Protein AF-0000000078796199 (afdb_homodimer)

Organism: Cecembia lonarensis (strain CCUG 58316 / KCTC 22772 / LW9) (NCBI:txid1225176)

Foldseek 3Di:
DPDPPPPPPPPPPPPPPCPVCPPDDDLCPPPLAAAAAEQVLQLVHEPLVVLVLCLVLVHAEYADECSHPPLPDDLVRLVVSQVSSVVSNHDYAEYDQAEEEDLVSLVSQLVSCVSNPYQEYEYQYDLVCVVVNLVSCVVSVGAYAYEAQAPPDPRRNAQVVLCVSPVPTDLSYAHAAEQASCQQNVHASLVSCQVRVSRHAHYEDFAWAGSHVPTDTFQAPPHDHPLLSNLVSCRVSSPNYYHHYRGDPPSVDCSVSVSRNSVVNSVSSNVNPDD/DPPPPPPPPPPPPPPPPPPVCPPDDDLCPPPLAAAAAEQVLQLVHEPLVVLVLCLVLVHAEYADECSHPPLPDDLVRLVVSQVSSVVSNHDYAEYDQQEEEDLVSLVSQLVSCVSNPYQEYEYQYDLVCVVVNLVSCVVSVGAYAYEAQAPPDPRRQAQVVLCVSPVPTDLSYAHAAEQASCQQNVHASLVSCQVRVSRHAHYEDFAWAGSHVPTDTFQAPPHDHPLLSNLVSCRVSSPNYYHHYRGDPPSVDCSVSVSRNSVVNSVSSNVNPDD

Radius of gyration: 28.29 Å; Cα contacts (8 Å, |Δi|>4): 1121; chains: 2; bounding box: 136×81×62 Å

pLDDT: mean 92.67, std 17.33, range [27.98, 99.0]

Secondary structure (DSSP, 8-state):
--------------------------GGGGSSSEEEEEGGGGTTS-HHHHHHHHHHHT--EEEE-TTTS-TT--HHHHHHHHHHHHHTT-EEEEEEEEEE-SHHHHHHHHHHHHHHT-SEEEEEE-GGGHHHHHHHHHHHT-EEEEEP-GGG-SSS-SHHHHHHHHTTS-TTEEEEEEHHHHHHTT--HHHHHHHTGGGEEEEEE-EES-SSTT--EE-TTSSS--HHHHHHHHHHHT--SEEEE---SSTTS-HHHHHHHHHHHHHHHHHTS--/--------------------------GGGGSSSEEEEEGGGGTTS-HHHHHHHHHHHT--EEEE-TTTS-TT--HHHHHHHHHHHHHTT-EEEEEEEEEE-SHHHHHHHHHHHHHHT-SEEEEEE-GGGHHHHHHHHHHHT-EEEEEP-GGG-SSS-SHHHHHHHHTTS-TTEEEEEEHHHHHHTT--HHHHHHHTGGGEEEEEE-EES-SSTT--EE-TTSSS--HHHHHHHHHHHT--SEEEE---SSTTS-HHHHHHHHHHHHHHHHHTS--

InterPro domains:
  IPR013022 Xylose isomerase-like, TIM barrel domain [PF01261] (71-266)
  IPR036237 Xylose isomerase-like superfamily [SSF51658] (37-268)
  IPR050312 IolE/XylA/MocC-like [PTHR12110] (33-263)

Structure (mmCIF, N/CA/C/O backbone):
data_AF-0000000078796199-model_v1
#
loop_
_entity.id
_entity.type
_entity.pdbx_description
1 polymer 'Xylose isomerase-like TIM barrel'
#
loop_
_atom_site.group_PDB
_atom_site.id
_atom_site.type_symbol
_atom_site.label_atom_id
_atom_site.label_alt_id
_atom_site.label_comp_id
_atom_site.label_asym_id
_atom_site.label_entity_id
_atom_site.label_seq_id
_atom_site.pdbx_PDB_ins_code
_atom_site.Cartn_x
_atom_site.Cartn_y
_atom_site.Cartn_z
_atom_site.occupancy
_atom_site.B_iso_or_equiv
_atom_site.auth_seq_id
_atom_site.auth_comp_id
_atom_site.auth_asym_id
_atom_site.auth_atom_id
_atom_site.pdbx_PDB_model_num
ATOM 1 N N . MET A 1 1 ? 64.812 -20.125 33.781 1 27.98 1 MET A N 1
ATOM 2 C CA . MET A 1 1 ? 64 -20.625 32.656 1 27.98 1 MET A CA 1
ATOM 3 C C . MET A 1 1 ? 62.594 -20.078 32.688 1 27.98 1 MET A C 1
ATOM 5 O O . MET A 1 1 ? 61.719 -20.656 33.344 1 27.98 1 MET A O 1
ATOM 9 N N . LYS A 1 2 ? 62.469 -18.688 32.969 1 32.41 2 LYS A N 1
ATOM 10 C CA . LYS A 1 2 ? 61.219 -17.984 33.125 1 32.41 2 LYS A CA 1
ATOM 11 C C . LYS A 1 2 ? 60.281 -18.234 31.938 1 32.41 2 LYS A C 1
ATOM 13 O O . LYS A 1 2 ? 60.719 -18.141 30.797 1 32.41 2 LYS A O 1
ATOM 18 N N . SER A 1 3 ? 59.188 -18.969 32.125 1 32.84 3 SER A N 1
ATOM 19 C CA . SER A 1 3 ? 58.031 -19.375 31.312 1 32.84 3 SER A CA 1
ATOM 20 C C . SER A 1 3 ? 57.312 -18.172 30.719 1 32.84 3 SER A C 1
ATOM 22 O O . SER A 1 3 ? 56.875 -17.281 31.438 1 32.84 3 SER A O 1
ATOM 24 N N . ILE A 1 4 ? 57.656 -17.609 29.578 1 32.44 4 ILE A N 1
ATOM 25 C CA . ILE A 1 4 ? 57 -16.578 28.766 1 32.44 4 ILE A CA 1
ATOM 26 C C . ILE A 1 4 ? 55.594 -17.016 28.422 1 32.44 4 ILE A C 1
ATOM 28 O O . ILE A 1 4 ? 55.375 -18 27.703 1 32.44 4 ILE A O 1
ATOM 32 N N . LYS A 1 5 ? 54.625 -16.906 29.359 1 35.44 5 LYS A N 1
ATOM 33 C CA . LYS A 1 5 ? 53.219 -17.109 29.109 1 35.44 5 LYS A CA 1
ATOM 34 C C . LYS A 1 5 ? 52.75 -16.359 27.859 1 35.44 5 LYS A C 1
ATOM 36 O O . LYS A 1 5 ? 52.938 -15.133 27.781 1 35.44 5 LYS A O 1
ATOM 41 N N . SER A 1 6 ? 52.75 -17.016 26.641 1 34.34 6 SER A N 1
ATOM 42 C CA . SER A 1 6 ? 52.219 -16.547 25.375 1 34.34 6 SER A CA 1
ATOM 43 C C . SER A 1 6 ? 50.75 -16.094 25.547 1 34.34 6 SER A C 1
ATOM 45 O O . SER A 1 6 ? 49.906 -16.859 26.031 1 34.34 6 SER A O 1
ATOM 47 N N . PHE A 1 7 ? 50.469 -14.883 25.859 1 39.41 7 PHE A N 1
ATOM 48 C CA . PHE A 1 7 ? 49.156 -14.234 25.828 1 39.41 7 PHE A CA 1
ATOM 49 C C . PHE A 1 7 ? 48.469 -14.484 24.484 1 39.41 7 PHE A C 1
ATOM 51 O O . PHE A 1 7 ? 48.969 -14.062 23.438 1 39.41 7 PHE A O 1
ATOM 58 N N . PHE A 1 8 ? 47.781 -15.617 24.297 1 36.38 8 PHE A N 1
ATOM 59 C CA . PHE A 1 8 ? 46.906 -15.867 23.172 1 36.38 8 PHE A CA 1
ATOM 60 C C . PHE A 1 8 ? 45.875 -14.75 23.031 1 36.38 8 PHE A C 1
ATOM 62 O O . PHE A 1 8 ? 45.031 -14.547 23.922 1 36.38 8 PHE A O 1
ATOM 69 N N . LEU A 1 9 ? 46.156 -13.68 22.375 1 33.78 9 LEU A N 1
ATOM 70 C CA . LEU A 1 9 ? 45.125 -12.719 21.938 1 33.78 9 LEU A CA 1
ATOM 71 C C . LEU A 1 9 ? 44.062 -13.391 21.109 1 33.78 9 LEU A C 1
ATOM 73 O O . LEU A 1 9 ? 44.344 -13.922 20.031 1 33.78 9 LEU A O 1
ATOM 77 N N . ALA A 1 10 ? 43.031 -14.031 21.734 1 36.47 10 ALA A N 1
ATOM 78 C CA . ALA A 1 10 ? 41.844 -14.445 21 1 36.47 10 ALA A CA 1
ATOM 79 C C . ALA A 1 10 ? 41.281 -13.312 20.141 1 36.47 10 ALA A C 1
ATOM 81 O O . ALA A 1 10 ? 40.906 -12.266 20.641 1 36.47 10 ALA A O 1
ATOM 82 N N . LEU A 1 11 ? 41.719 -13.219 18.875 1 35.94 11 LEU A N 1
ATOM 83 C CA . LEU A 1 11 ? 41.062 -12.398 17.859 1 35.94 11 LEU A CA 1
ATOM 84 C C . LEU A 1 11 ? 39.562 -12.672 17.828 1 35.94 11 LEU A C 1
ATOM 86 O O . LEU A 1 11 ? 39.156 -13.781 17.5 1 35.94 11 LEU A O 1
ATOM 90 N N . LEU A 1 12 ? 38.812 -12.086 18.719 1 37.19 12 LEU A N 1
ATOM 91 C CA . LEU A 1 12 ? 37.375 -12.031 18.531 1 37.19 12 LEU A CA 1
ATOM 92 C C . LEU A 1 12 ? 37 -11.664 17.094 1 37.19 12 LEU A C 1
ATOM 94 O O . LEU A 1 12 ? 37.281 -10.539 16.656 1 37.19 12 LEU A O 1
ATOM 98 N N . LEU A 1 13 ? 37.062 -12.602 16.172 1 36.88 13 LEU A N 1
ATOM 99 C CA . LEU A 1 13 ? 36.438 -12.406 14.867 1 36.88 13 LEU A CA 1
ATOM 100 C C . LEU A 1 13 ? 35 -11.906 15.031 1 36.88 13 LEU A C 1
ATOM 102 O O . LEU A 1 13 ? 34.125 -12.648 15.477 1 36.88 13 LEU A O 1
ATOM 106 N N . LEU A 1 14 ? 34.844 -10.633 15.328 1 36.75 14 LEU A N 1
ATOM 107 C CA . LEU A 1 14 ? 33.531 -10.016 15.094 1 36.75 14 LEU A CA 1
ATOM 108 C C . LEU A 1 14 ? 33 -10.422 13.727 1 36.75 14 LEU A C 1
ATOM 110 O O . LEU A 1 14 ? 33.531 -10.031 12.695 1 36.75 14 LEU A O 1
ATOM 114 N N . PHE A 1 15 ? 32.406 -11.586 13.68 1 35.88 15 PHE A N 1
ATOM 115 C CA . PHE A 1 15 ? 31.531 -11.852 12.547 1 35.88 15 PHE A CA 1
ATOM 116 C C . PHE A 1 15 ? 30.578 -10.688 12.305 1 35.88 15 PHE A C 1
ATOM 118 O O . PHE A 1 15 ? 29.625 -10.492 13.07 1 35.88 15 PHE A O 1
ATOM 125 N N . LEU A 1 16 ? 31.047 -9.633 11.703 1 35.78 16 LEU A N 1
ATOM 126 C CA . LEU A 1 16 ? 30.094 -8.773 11.023 1 35.78 16 LEU A CA 1
ATOM 127 C C . LEU A 1 16 ? 29.125 -9.594 10.188 1 35.78 16 LEU A C 1
ATOM 129 O O . LEU A 1 16 ? 29.5 -10.188 9.172 1 35.78 16 LEU A O 1
ATOM 133 N N . GLN A 1 17 ? 28.203 -10.219 10.844 1 35.75 17 GLN A N 1
ATOM 134 C CA . GLN A 1 17 ? 27.094 -10.578 9.977 1 35.75 17 GLN A CA 1
ATOM 135 C C . GLN A 1 17 ? 26.828 -9.484 8.945 1 35.75 17 GLN A C 1
ATOM 137 O O . GLN A 1 17 ? 26.516 -8.352 9.297 1 35.75 17 GLN A O 1
ATOM 142 N N . SER A 1 18 ? 27.5 -9.508 7.898 1 36.03 18 SER A N 1
ATOM 143 C CA . SER A 1 18 ? 27.016 -8.773 6.734 1 36.03 18 SER A CA 1
ATOM 144 C C . SER A 1 18 ? 25.5 -8.867 6.609 1 36.03 18 SER A C 1
ATOM 146 O O . SER A 1 18 ? 24.953 -9.922 6.25 1 36.03 18 SER A O 1
ATOM 148 N N . THR A 1 19 ? 24.781 -8.352 7.609 1 38.28 19 THR A N 1
ATOM 149 C CA . THR A 1 19 ? 23.422 -8.094 7.125 1 38.28 19 THR A CA 1
ATOM 150 C C . THR A 1 19 ? 23.453 -7.617 5.676 1 38.28 19 THR A C 1
ATOM 152 O O . THR A 1 19 ? 24.031 -6.566 5.375 1 38.28 19 THR A O 1
ATOM 155 N N . ASP A 1 20 ? 23.797 -8.398 4.824 1 41.34 20 ASP A N 1
ATOM 156 C CA . ASP A 1 20 ? 23.531 -8.133 3.412 1 41.34 20 ASP A CA 1
ATOM 157 C C . ASP A 1 20 ? 22.359 -7.164 3.246 1 41.34 20 ASP A C 1
ATOM 159 O O . ASP A 1 20 ? 21.203 -7.582 3.139 1 41.34 20 ASP A O 1
ATOM 163 N N . LEU A 1 21 ? 22.391 -6.031 3.949 1 42.66 21 LEU A N 1
ATOM 164 C CA . LEU A 1 21 ? 21.391 -4.969 3.879 1 42.66 21 LEU A CA 1
ATOM 165 C C . LEU A 1 21 ? 21.219 -4.48 2.445 1 42.66 21 LEU A C 1
ATOM 167 O O . LEU A 1 21 ? 21.953 -3.6 1.99 1 42.66 21 LEU A O 1
ATOM 171 N N . HIS A 1 22 ? 21.062 -5.328 1.491 1 46.69 22 HIS A N 1
ATOM 172 C CA . HIS A 1 22 ? 20.516 -4.664 0.318 1 46.69 22 HIS A CA 1
ATOM 173 C C . HIS A 1 22 ? 19.5 -3.596 0.716 1 46.69 22 HIS A C 1
ATOM 175 O O . HIS A 1 22 ? 18.531 -3.887 1.419 1 46.69 22 HIS A O 1
ATOM 181 N N . ALA A 1 23 ? 19.969 -2.451 0.707 1 55.25 23 ALA A N 1
ATOM 182 C CA . ALA A 1 23 ? 19.109 -1.316 1.04 1 55.25 23 ALA A CA 1
ATOM 183 C C . ALA A 1 23 ? 17.781 -1.384 0.275 1 55.25 23 ALA A C 1
ATOM 185 O O . ALA A 1 23 ? 17.781 -1.5 -0.953 1 55.25 23 ALA A O 1
ATOM 186 N N . GLN A 1 24 ? 16.719 -1.683 0.95 1 76.06 24 GLN A N 1
ATOM 187 C CA . GLN A 1 24 ? 15.383 -1.676 0.372 1 76.06 24 GLN A CA 1
ATOM 188 C C . GLN A 1 24 ? 15.094 -0.347 -0.318 1 76.06 24 GLN A C 1
ATOM 190 O O . GLN A 1 24 ? 15.492 0.713 0.168 1 76.06 24 GLN A O 1
ATOM 195 N N . TYR A 1 25 ? 14.594 -0.469 -1.534 1 85.94 25 TYR A N 1
ATOM 196 C CA . TYR A 1 25 ? 14.227 0.705 -2.318 1 85.94 25 TYR A CA 1
ATOM 197 C C . TYR A 1 25 ? 13.141 1.51 -1.617 1 85.94 25 TYR A C 1
ATOM 199 O O . TYR A 1 25 ? 12.219 0.939 -1.023 1 85.94 25 TYR A O 1
ATOM 207 N N . VAL A 1 26 ? 13.445 2.791 -1.566 1 90.31 26 VAL A N 1
ATOM 208 C CA . VAL A 1 26 ? 12.43 3.75 -1.143 1 90.31 26 VAL A CA 1
ATOM 209 C C . VAL A 1 26 ? 11.969 4.578 -2.34 1 90.31 26 VAL A C 1
ATOM 211 O O . VAL A 1 26 ? 12.727 5.398 -2.861 1 90.31 26 VAL A O 1
ATOM 214 N N . PRO A 1 27 ? 10.773 4.422 -2.75 1 93.12 27 PRO A N 1
ATOM 215 C CA . PRO A 1 27 ? 10.297 4.977 -4.02 1 93.12 27 PRO A CA 1
ATOM 216 C C . PRO A 1 27 ? 10.453 6.496 -4.094 1 93.12 27 PRO A C 1
ATOM 218 O O . PRO A 1 27 ? 10.703 7.043 -5.172 1 93.12 27 PRO A O 1
ATOM 221 N N . GLU A 1 28 ? 10.398 7.23 -2.947 1 95.12 28 GLU A N 1
ATOM 222 C CA . GLU A 1 28 ? 10.445 8.688 -2.992 1 95.12 28 GLU A CA 1
ATOM 223 C C . GLU A 1 28 ? 11.867 9.203 -2.789 1 95.12 28 GLU A C 1
ATOM 225 O O . GLU A 1 28 ? 12.078 10.414 -2.68 1 95.12 28 GLU A O 1
ATOM 230 N N . ALA A 1 29 ? 12.836 8.359 -2.805 1 93.38 29 ALA A N 1
ATOM 231 C CA . ALA A 1 29 ? 14.211 8.734 -2.484 1 93.38 29 ALA A CA 1
ATOM 232 C C . ALA A 1 29 ? 14.742 9.773 -3.471 1 93.38 29 ALA A C 1
ATOM 234 O O . ALA A 1 29 ? 15.57 10.609 -3.109 1 93.38 29 ALA A O 1
ATOM 235 N N . GLN A 1 30 ? 14.234 9.781 -4.703 1 92.81 30 GLN A N 1
ATOM 236 C CA . GLN A 1 30 ? 14.758 10.695 -5.707 1 92.81 30 GLN A CA 1
ATOM 237 C C . GLN A 1 30 ? 13.828 11.891 -5.898 1 92.81 30 GLN A C 1
ATOM 239 O O . GLN A 1 30 ? 14.039 12.719 -6.785 1 92.81 30 GLN A O 1
ATOM 244 N N . GLU A 1 31 ? 12.797 11.93 -5.125 1 97.38 31 GLU A N 1
ATOM 245 C CA . GLU A 1 31 ? 11.898 13.078 -5.16 1 97.38 31 GLU A CA 1
ATOM 246 C C . GLU A 1 31 ? 12.414 14.211 -4.285 1 97.38 31 GLU A C 1
ATOM 248 O O . GLU A 1 31 ? 13.203 13.984 -3.369 1 97.38 31 GLU A O 1
ATOM 253 N N . ASN A 1 32 ? 11.953 15.43 -4.574 1 97.56 32 ASN A N 1
ATOM 254 C CA . ASN A 1 32 ? 12.273 16.547 -3.705 1 97.56 32 ASN A CA 1
ATOM 255 C C . ASN A 1 32 ? 11.508 16.469 -2.387 1 97.56 32 ASN A C 1
ATOM 257 O O . ASN A 1 32 ? 12 16.922 -1.349 1 97.56 32 ASN A O 1
ATOM 261 N N . PHE A 1 33 ? 10.32 15.898 -2.475 1 98.44 33 PHE A N 1
ATOM 262 C CA . PHE A 1 33 ? 9.492 15.781 -1.277 1 98.44 33 PHE A CA 1
ATOM 263 C C . PHE A 1 33 ? 9.773 14.477 -0.548 1 98.44 33 PHE A C 1
ATOM 265 O O . PHE A 1 33 ? 10.375 13.562 -1.113 1 98.44 33 PHE A O 1
ATOM 272 N N . LYS A 1 34 ? 9.367 14.453 0.707 1 98.31 34 LYS A N 1
ATOM 273 C CA . LYS A 1 34 ? 9.484 13.289 1.577 1 98.31 34 LYS A CA 1
ATOM 274 C C . LYS A 1 34 ? 8.117 12.719 1.937 1 98.31 34 LYS A C 1
ATOM 276 O O . LYS A 1 34 ? 7.098 13.398 1.771 1 98.31 34 LYS A O 1
ATOM 281 N N . ILE A 1 35 ? 8.133 11.477 2.346 1 98.56 35 ILE A N 1
ATOM 282 C CA . ILE A 1 35 ? 6.914 10.883 2.887 1 98.56 35 ILE A CA 1
ATOM 283 C C . ILE A 1 35 ? 7.02 10.781 4.406 1 98.56 35 ILE A C 1
ATOM 285 O O . ILE A 1 35 ? 8.055 10.383 4.941 1 98.56 35 ILE A O 1
ATOM 289 N N . GLY A 1 36 ? 6.039 11.25 5.094 1 98.81 36 GLY A N 1
ATOM 290 C CA . GLY A 1 36 ? 5.953 11.156 6.543 1 98.81 36 GLY A CA 1
ATOM 291 C C . GLY A 1 36 ? 4.57 10.766 7.035 1 98.81 36 GLY A C 1
ATOM 292 O O . GLY A 1 36 ? 3.758 10.25 6.266 1 98.81 36 GLY A O 1
ATOM 293 N N . MET A 1 37 ? 4.402 10.883 8.336 1 98.94 37 MET A N 1
ATOM 294 C CA . MET A 1 37 ? 3.129 10.57 8.977 1 98.94 37 MET A CA 1
ATOM 295 C C . MET A 1 37 ? 2.676 11.711 9.875 1 98.94 37 MET A C 1
ATOM 297 O O . MET A 1 37 ? 3.467 12.234 10.664 1 98.94 37 MET A O 1
ATOM 301 N N . ALA A 1 38 ? 1.396 12.141 9.641 1 98.81 38 ALA A N 1
ATOM 302 C CA . ALA A 1 38 ? 0.752 12.992 10.641 1 98.81 38 ALA A CA 1
ATOM 303 C C . ALA A 1 38 ? 0.495 12.219 11.93 1 98.81 38 ALA A C 1
ATOM 305 O O . ALA A 1 38 ? -0.203 11.203 11.93 1 98.81 38 ALA A O 1
ATOM 306 N N . GLY A 1 39 ? 1.001 12.734 13 1 98.56 39 GLY A N 1
ATOM 307 C CA . GLY A 1 39 ? 0.993 12.008 14.258 1 98.56 39 GLY A CA 1
ATOM 308 C C . GLY A 1 39 ? -0.4 11.617 14.711 1 98.56 39 GLY A C 1
ATOM 309 O O . GLY A 1 39 ? -0.581 10.594 15.375 1 98.56 39 GLY A O 1
ATOM 310 N N . PHE A 1 40 ? -1.401 12.367 14.383 1 98.12 40 PHE A N 1
ATOM 311 C CA . PHE A 1 40 ? -2.768 12.117 14.82 1 98.12 40 PHE A CA 1
ATOM 312 C C . PHE A 1 40 ? -3.234 10.734 14.375 1 98.12 40 PHE A C 1
ATOM 314 O O . PHE A 1 40 ? -4.137 10.156 14.984 1 98.12 40 PHE A O 1
ATOM 321 N N . THR A 1 41 ? -2.621 10.219 13.289 1 98.62 41 THR A N 1
ATOM 322 C CA . THR A 1 41 ? -2.932 8.875 12.797 1 98.62 41 THR A CA 1
ATOM 323 C C . THR A 1 41 ? -2.84 7.852 13.93 1 98.62 41 THR A C 1
ATOM 325 O O . THR A 1 41 ? -3.58 6.867 13.938 1 98.62 41 THR A O 1
ATOM 328 N N . TYR A 1 42 ? -2.012 8.148 14.953 1 98.56 42 TYR A N 1
ATOM 329 C CA . TYR A 1 42 ? -1.686 7.156 15.977 1 98.56 42 TYR A CA 1
ATOM 330 C C . TYR A 1 42 ? -2.201 7.594 17.344 1 98.56 42 TYR A C 1
ATOM 332 O O . TYR A 1 42 ? -1.66 7.191 18.375 1 98.56 42 TYR A O 1
ATOM 340 N N . HIS A 1 43 ? -3.248 8.398 17.422 1 98.06 43 HIS A N 1
ATOM 341 C CA . HIS A 1 43 ? -3.68 8.984 18.688 1 98.06 43 HIS A CA 1
ATOM 342 C C . HIS A 1 43 ? -4.168 7.918 19.656 1 98.06 43 HIS A C 1
ATOM 344 O O . HIS A 1 43 ? -4.25 8.156 20.859 1 98.06 43 HIS A O 1
ATOM 350 N N . LYS A 1 44 ? -4.43 6.664 19.219 1 98.38 44 LYS A N 1
ATOM 351 C CA . LYS A 1 44 ? -4.91 5.594 20.094 1 98.38 44 LYS A CA 1
ATOM 352 C C . LYS A 1 44 ? -3.771 4.66 20.5 1 98.38 44 LYS A C 1
ATOM 354 O O . LYS A 1 44 ? -3.992 3.666 21.188 1 98.38 44 LYS A O 1
ATOM 359 N N . PHE A 1 45 ? -2.584 4.953 20.094 1 98.62 45 PHE A N 1
ATOM 360 C CA . PHE A 1 45 ? -1.445 4.07 20.328 1 98.62 45 PHE A CA 1
ATOM 361 C C . PHE A 1 45 ? -0.302 4.824 21 1 98.62 45 PHE A C 1
ATOM 363 O O . PHE A 1 45 ? -0.155 6.031 20.812 1 98.62 45 PHE A O 1
ATOM 370 N N . ASP A 1 46 ? 0.536 4.105 21.719 1 98.31 46 ASP A N 1
ATOM 371 C CA . ASP A 1 46 ? 1.688 4.734 22.359 1 98.31 46 ASP A CA 1
ATOM 372 C C . ASP A 1 46 ? 2.842 4.898 21.375 1 98.31 46 ASP A C 1
ATOM 374 O O . ASP A 1 46 ? 2.738 4.484 20.219 1 98.31 46 ASP A O 1
ATOM 378 N N . LEU A 1 47 ? 3.852 5.504 21.812 1 98.62 47 LEU A N 1
ATOM 379 C CA . LEU A 1 47 ? 4.98 5.84 20.953 1 98.62 47 LEU A CA 1
ATOM 380 C C . LEU A 1 47 ? 5.641 4.582 20.391 1 98.62 47 LEU A C 1
ATOM 382 O O . LEU A 1 47 ? 6.012 4.531 19.219 1 98.62 47 LEU A O 1
ATOM 386 N N . ASP A 1 48 ? 5.812 3.547 21.219 1 98.5 48 ASP A N 1
ATOM 387 C CA . ASP A 1 48 ? 6.492 2.332 20.781 1 98.5 48 ASP A CA 1
ATOM 388 C C . ASP A 1 48 ? 5.746 1.677 19.609 1 98.5 48 ASP A C 1
ATOM 390 O O . ASP A 1 48 ? 6.355 1.297 18.609 1 98.5 48 ASP A O 1
ATOM 394 N N . ARG A 1 49 ? 4.426 1.558 19.797 1 98.38 49 ARG A N 1
ATOM 395 C CA . ARG A 1 49 ? 3.619 0.972 18.719 1 98.38 49 ARG A CA 1
ATOM 396 C C . ARG A 1 49 ? 3.652 1.842 17.469 1 98.38 49 ARG A C 1
ATOM 398 O O . ARG A 1 49 ? 3.688 1.326 16.359 1 98.38 49 ARG A O 1
ATOM 405 N N . THR A 1 50 ? 3.633 3.17 17.656 1 98.75 50 THR A N 1
ATOM 406 C CA . THR A 1 50 ? 3.738 4.121 16.562 1 98.75 50 THR A CA 1
ATOM 407 C C . THR A 1 50 ? 5.043 3.916 15.789 1 98.75 50 THR A C 1
ATOM 409 O O . THR A 1 50 ? 5.031 3.754 14.57 1 98.75 50 THR A O 1
ATOM 412 N N . LEU A 1 51 ? 6.133 3.803 16.5 1 98.75 51 LEU A N 1
ATOM 413 C CA . LEU A 1 51 ? 7.445 3.697 15.883 1 98.75 51 LEU A CA 1
ATOM 414 C C . LEU A 1 51 ? 7.621 2.338 15.211 1 98.75 51 LEU A C 1
ATOM 416 O O . LEU A 1 51 ? 8.281 2.23 14.18 1 98.75 51 LEU A O 1
ATOM 420 N N . GLU A 1 52 ? 7.004 1.323 15.773 1 98.38 52 GLU A N 1
ATOM 421 C CA . GLU A 1 52 ? 7.02 0.01 15.141 1 98.38 52 GLU A CA 1
ATOM 422 C C . GLU A 1 52 ? 6.336 0.049 13.773 1 98.38 52 GLU A C 1
ATOM 424 O O . GLU A 1 52 ? 6.824 -0.54 12.812 1 98.38 52 GLU A O 1
ATOM 429 N N . ASP A 1 53 ? 5.23 0.716 13.734 1 98.56 53 ASP A N 1
ATOM 430 C CA . ASP A 1 53 ? 4.508 0.811 12.469 1 98.56 53 ASP A CA 1
ATOM 431 C C . ASP A 1 53 ? 5.305 1.603 11.438 1 98.56 53 ASP A C 1
ATOM 433 O O . ASP A 1 53 ? 5.395 1.202 10.273 1 98.56 53 ASP A O 1
ATOM 437 N N . LEU A 1 54 ? 5.863 2.73 11.875 1 98.69 54 LEU A N 1
ATOM 438 C CA . LEU A 1 54 ? 6.68 3.537 10.977 1 98.69 54 LEU A CA 1
ATOM 439 C C . LEU A 1 54 ? 7.867 2.736 10.453 1 98.69 54 LEU A C 1
ATOM 441 O O . LEU A 1 54 ? 8.18 2.785 9.258 1 98.69 54 LEU A O 1
ATOM 445 N N . TYR A 1 55 ? 8.477 2 11.344 1 97.75 55 TYR A N 1
ATOM 446 C CA . TYR A 1 55 ? 9.609 1.156 10.969 1 97.75 55 TYR A CA 1
ATOM 447 C C . TYR A 1 55 ? 9.18 0.092 9.961 1 97.75 55 TYR A C 1
ATOM 449 O O . TYR A 1 55 ? 9.828 -0.09 8.93 1 97.75 55 TYR A O 1
ATOM 457 N N . THR A 1 56 ? 8.078 -0.545 10.211 1 97.12 56 THR A N 1
ATOM 458 C CA . THR A 1 56 ? 7.551 -1.602 9.352 1 97.12 56 THR A CA 1
ATOM 459 C C . THR A 1 56 ? 7.301 -1.078 7.941 1 97.12 56 THR A C 1
ATOM 461 O O . THR A 1 56 ? 7.59 -1.766 6.961 1 97.12 56 THR A O 1
ATOM 464 N N . ASN A 1 57 ? 6.844 0.133 7.836 1 97.5 57 ASN A N 1
ATOM 465 C CA . ASN A 1 57 ? 6.441 0.697 6.551 1 97.5 57 ASN A CA 1
ATOM 466 C C . ASN A 1 57 ? 7.547 1.565 5.953 1 97.5 57 ASN A C 1
ATOM 468 O O . ASN A 1 57 ? 7.371 2.148 4.883 1 97.5 57 ASN A O 1
ATOM 472 N N . GLN A 1 58 ? 8.68 1.711 6.648 1 97.25 58 GLN A N 1
ATOM 473 C CA . GLN A 1 58 ? 9.828 2.494 6.215 1 97.25 58 GLN A CA 1
ATOM 474 C C . GLN A 1 58 ? 9.453 3.961 6.02 1 97.25 58 GLN A C 1
ATOM 476 O O . GLN A 1 58 ? 9.82 4.574 5.016 1 97.25 58 GLN A O 1
ATOM 481 N N . VAL A 1 59 ? 8.641 4.488 6.895 1 98.38 59 VAL A N 1
ATOM 482 C CA . VAL A 1 59 ? 8.32 5.91 6.926 1 98.38 59 VAL A CA 1
ATOM 483 C C . VAL A 1 59 ? 9.234 6.625 7.914 1 98.38 59 VAL A C 1
ATOM 485 O O . VAL A 1 59 ? 9.25 6.297 9.102 1 98.38 59 VAL A O 1
ATOM 488 N N . LYS A 1 60 ? 9.914 7.664 7.488 1 97.88 60 LYS A N 1
ATOM 489 C CA . LYS A 1 60 ? 11.07 8.141 8.25 1 97.88 60 LYS A CA 1
ATOM 490 C C . LYS A 1 60 ? 10.773 9.484 8.906 1 97.88 60 LYS A C 1
ATOM 492 O O . LYS A 1 60 ? 11.602 10.016 9.648 1 97.88 60 LYS A O 1
ATOM 497 N N . TYR A 1 61 ? 9.625 10.094 8.664 1 98.81 61 TYR A N 1
ATOM 498 C CA . TYR A 1 61 ? 9.328 11.422 9.195 1 98.81 61 TYR A CA 1
ATOM 499 C C . TYR A 1 61 ? 8 11.422 9.945 1 98.81 61 TYR A C 1
ATOM 501 O O . TYR A 1 61 ? 7.012 10.859 9.469 1 98.81 61 TYR A O 1
ATOM 509 N N . LEU A 1 62 ? 8.008 11.961 11.141 1 98.94 62 LEU A N 1
ATOM 510 C CA . LEU A 1 62 ? 6.832 12.008 12.008 1 98.94 62 LEU A CA 1
ATOM 511 C C . LEU A 1 62 ? 6.543 13.43 12.461 1 98.94 62 LEU A C 1
ATOM 513 O O . LEU A 1 62 ? 7.434 14.117 12.961 1 98.94 62 LEU A O 1
ATOM 517 N N . CYS A 1 63 ? 5.375 13.898 12.188 1 98.94 63 CYS A N 1
ATOM 518 C CA . CYS A 1 63 ? 4.918 15.117 12.852 1 98.94 63 CYS A CA 1
ATOM 519 C C . CYS A 1 63 ? 4.477 14.82 14.281 1 98.94 63 CYS A C 1
ATOM 521 O O . CYS A 1 63 ? 3.504 14.094 14.5 1 98.94 63 CYS A O 1
ATOM 523 N N . ILE A 1 64 ? 5.113 15.406 15.211 1 98.94 64 ILE A N 1
ATOM 524 C CA . ILE A 1 64 ? 5.023 15.016 16.609 1 98.94 64 ILE A CA 1
ATOM 525 C C . ILE A 1 64 ? 3.75 15.602 17.234 1 98.94 64 ILE A C 1
ATOM 527 O O . ILE A 1 64 ? 3.455 16.781 17.047 1 98.94 64 ILE A O 1
ATOM 531 N N . LYS A 1 65 ? 3.016 14.734 17.922 1 98.81 65 LYS A N 1
ATOM 532 C CA . LYS A 1 65 ? 1.863 15.172 18.703 1 98.81 65 LYS A CA 1
ATOM 533 C C . LYS A 1 65 ? 2.154 15.102 20.203 1 98.81 65 LYS A C 1
ATOM 535 O O . LYS A 1 65 ? 2.982 14.305 20.641 1 98.81 65 LYS A O 1
ATOM 540 N N . ASP A 1 66 ? 1.419 15.883 20.875 1 97.94 66 ASP A N 1
ATOM 541 C CA . ASP A 1 66 ? 1.664 16.047 22.312 1 97.94 66 ASP A CA 1
ATOM 542 C C . ASP A 1 66 ? 1.277 14.797 23.078 1 97.94 66 ASP A C 1
ATOM 544 O O . ASP A 1 66 ? 1.72 14.602 24.219 1 97.94 66 ASP A O 1
ATOM 548 N N . PHE A 1 67 ? 0.45 13.883 22.5 1 97.5 67 PHE A N 1
ATOM 549 C CA . PHE A 1 67 ? 0.124 12.656 23.219 1 97.5 67 PHE A CA 1
ATOM 550 C C . PHE A 1 67 ? 1.293 11.68 23.188 1 97.5 67 PHE A C 1
ATOM 552 O O . PHE A 1 67 ? 1.348 10.734 23.969 1 97.5 67 PHE A O 1
ATOM 559 N N . HIS A 1 68 ? 2.254 11.938 22.344 1 98 68 HIS A N 1
ATOM 560 C CA . HIS A 1 68 ? 3.473 11.133 22.328 1 98 68 HIS A CA 1
ATOM 561 C C . HIS A 1 68 ? 4.617 11.859 23.031 1 98 68 HIS A C 1
ATOM 563 O O . HIS A 1 68 ? 5.527 11.227 23.562 1 98 68 HIS A O 1
ATOM 569 N N . LEU A 1 69 ? 4.57 13.18 22.969 1 98.75 69 LEU A N 1
ATOM 570 C CA . LEU A 1 69 ? 5.547 14.047 23.625 1 98.75 69 LEU A CA 1
ATOM 571 C C . LEU A 1 69 ? 4.871 15.266 24.234 1 98.75 69 LEU A C 1
ATOM 573 O O . LEU A 1 69 ? 4.75 16.297 23.578 1 98.75 69 LEU A O 1
ATOM 577 N N . PRO A 1 70 ? 4.551 15.188 25.484 1 98.69 70 PRO A N 1
ATOM 578 C CA . PRO A 1 70 ? 3.785 16.25 26.141 1 98.69 70 PRO A CA 1
ATOM 579 C C . PRO A 1 70 ? 4.512 17.594 26.125 1 98.69 70 PRO A C 1
ATOM 581 O O . PRO A 1 70 ? 5.742 17.641 26.172 1 98.69 70 PRO A O 1
ATOM 584 N N . PHE A 1 71 ? 3.729 18.672 26.203 1 98.5 71 PHE A N 1
ATOM 585 C CA . PHE A 1 71 ? 4.238 20.031 26.141 1 98.5 71 PHE A CA 1
ATOM 586 C C . PHE A 1 71 ? 5.203 20.297 27.297 1 98.5 71 PHE A C 1
ATOM 588 O O . PHE A 1 71 ? 6.145 21.078 27.156 1 98.5 71 PHE A O 1
ATOM 595 N N . ASN A 1 72 ? 4.961 19.641 28.406 1 98.12 72 ASN A N 1
ATOM 596 C CA . ASN A 1 72 ? 5.742 19.922 29.609 1 98.12 72 ASN A CA 1
ATOM 597 C C . ASN A 1 72 ? 6.875 18.906 29.781 1 98.12 72 ASN A C 1
ATOM 599 O O . ASN A 1 72 ? 7.441 18.797 30.859 1 98.12 72 ASN A O 1
ATOM 603 N N . SER A 1 73 ? 7.156 18.172 28.719 1 98.69 73 SER A N 1
ATOM 604 C CA . SER A 1 73 ? 8.266 17.219 28.781 1 98.69 73 SER A CA 1
ATOM 605 C C . SER A 1 73 ? 9.57 17.922 29.156 1 98.69 73 SER A C 1
ATOM 607 O O . SER A 1 73 ? 9.836 19.031 28.688 1 98.69 73 SER A O 1
ATOM 609 N N . THR A 1 74 ? 10.359 17.219 29.969 1 98.56 74 THR A N 1
ATOM 610 C CA . THR A 1 74 ? 11.688 17.719 30.328 1 98.56 74 THR A CA 1
ATOM 611 C C . THR A 1 74 ? 12.672 17.531 29.188 1 98.56 74 THR A C 1
ATOM 613 O O . THR A 1 74 ? 12.383 16.797 28.234 1 98.56 74 THR A O 1
ATOM 616 N N . ASP A 1 75 ? 13.781 18.188 29.328 1 98.38 75 ASP A N 1
ATOM 617 C CA . ASP A 1 75 ? 14.836 18.016 28.328 1 98.38 75 ASP A CA 1
ATOM 618 C C . ASP A 1 75 ? 15.25 16.547 28.219 1 98.38 75 ASP A C 1
ATOM 620 O O . ASP A 1 75 ? 15.531 16.062 27.125 1 98.38 75 ASP A O 1
ATOM 624 N N . GLU A 1 76 ? 15.227 15.898 29.344 1 98.56 76 GLU A N 1
ATOM 625 C CA . GLU A 1 76 ? 15.586 14.484 29.359 1 98.56 76 GLU A CA 1
ATOM 626 C C . GLU A 1 76 ? 14.555 13.641 28.609 1 98.56 76 GLU A C 1
ATOM 628 O O . GLU A 1 76 ? 14.914 12.719 27.875 1 98.56 76 GLU A O 1
ATOM 633 N N . GLU A 1 77 ? 13.328 13.938 28.844 1 98.69 77 GLU A N 1
ATOM 634 C CA . GLU A 1 77 ? 12.242 13.219 28.172 1 98.69 77 GLU A CA 1
ATOM 635 C C . GLU A 1 77 ? 12.273 13.469 26.656 1 98.69 77 GLU A C 1
ATOM 637 O O . GLU A 1 77 ? 12.016 12.555 25.875 1 98.69 77 GLU A O 1
ATOM 642 N N . ILE A 1 78 ? 12.562 14.672 26.266 1 98.88 78 ILE A N 1
ATOM 643 C CA . ILE A 1 78 ? 12.656 15.031 24.859 1 98.88 78 ILE A CA 1
ATOM 644 C C . ILE A 1 78 ? 13.828 14.297 24.219 1 98.88 78 ILE A C 1
ATOM 646 O O . ILE A 1 78 ? 13.695 13.734 23.125 1 98.88 78 ILE A O 1
ATOM 650 N N . ALA A 1 79 ? 14.945 14.25 24.922 1 98.75 79 ALA A N 1
ATOM 651 C CA . ALA A 1 79 ? 16.109 13.531 24.406 1 98.75 79 ALA A CA 1
ATOM 652 C C . ALA A 1 79 ? 15.805 12.039 24.25 1 98.75 79 ALA A C 1
ATOM 654 O O . ALA A 1 79 ? 16.172 11.43 23.234 1 98.75 79 ALA A O 1
ATOM 655 N N . ALA A 1 80 ? 15.133 11.484 25.266 1 98.75 80 ALA A N 1
ATOM 656 C CA . ALA A 1 80 ? 14.758 10.078 25.219 1 98.75 80 ALA A CA 1
ATOM 657 C C . ALA A 1 80 ? 13.812 9.805 24.047 1 98.75 80 ALA A C 1
ATOM 659 O O . ALA A 1 80 ? 13.914 8.766 23.391 1 98.75 80 ALA A O 1
ATOM 660 N N . PHE A 1 81 ? 12.891 10.711 23.875 1 98.81 81 PHE A N 1
ATOM 661 C CA . PHE A 1 81 ? 11.961 10.625 22.766 1 98.81 81 PHE A CA 1
ATOM 662 C C . PHE A 1 81 ? 12.711 10.57 21.438 1 98.81 81 PHE A C 1
ATOM 664 O O . PHE A 1 81 ? 12.477 9.68 20.625 1 98.81 81 PHE A O 1
ATOM 671 N N . HIS A 1 82 ? 13.688 11.422 21.172 1 98.81 82 HIS A N 1
ATOM 672 C CA . HIS A 1 82 ? 14.445 11.477 19.922 1 98.81 82 HIS A CA 1
ATOM 673 C C . HIS A 1 82 ? 15.328 10.242 19.766 1 98.81 82 HIS A C 1
ATOM 675 O O . HIS A 1 82 ? 15.539 9.773 18.641 1 98.81 82 HIS A O 1
ATOM 681 N N . GLN A 1 83 ? 15.789 9.766 20.859 1 98.75 83 GLN A N 1
ATOM 682 C CA . GLN A 1 83 ? 16.578 8.539 20.797 1 98.75 83 GLN A CA 1
ATOM 683 C C . GLN A 1 83 ? 15.742 7.359 20.328 1 98.75 83 GLN A C 1
ATOM 685 O O . GLN A 1 83 ? 16.203 6.535 19.531 1 98.75 83 GLN A O 1
ATOM 690 N N . LYS A 1 84 ? 14.547 7.285 20.875 1 98.69 84 LYS A N 1
ATOM 691 C CA . LYS A 1 84 ? 13.633 6.23 20.438 1 98.69 84 LYS A CA 1
ATOM 692 C C . LYS A 1 84 ? 13.336 6.352 18.953 1 98.69 84 LYS A C 1
ATOM 694 O O . LYS A 1 84 ? 13.312 5.344 18.234 1 98.69 84 LYS A O 1
ATOM 699 N N . LEU A 1 85 ? 13.07 7.578 18.5 1 98.88 85 LEU A N 1
ATOM 700 C CA . LEU A 1 85 ? 12.828 7.793 17.078 1 98.88 85 LEU A CA 1
ATOM 701 C C . LEU A 1 85 ? 14.031 7.352 16.25 1 98.88 85 LEU A C 1
ATOM 703 O O . LEU A 1 85 ? 13.883 6.574 15.297 1 98.88 85 LEU A O 1
ATOM 707 N N . ALA A 1 86 ? 15.211 7.805 16.641 1 98.62 86 ALA A N 1
ATOM 708 C CA . ALA A 1 86 ? 16.438 7.543 15.898 1 98.62 86 ALA A CA 1
ATOM 709 C C . ALA A 1 86 ? 16.719 6.043 15.812 1 98.62 86 ALA A C 1
ATOM 711 O O . ALA A 1 86 ? 17.203 5.551 14.797 1 98.62 86 ALA A O 1
ATOM 712 N N . ALA A 1 87 ? 16.422 5.32 16.859 1 98.5 87 ALA A N 1
ATOM 713 C CA . ALA A 1 87 ? 16.641 3.879 16.906 1 98.5 87 ALA A CA 1
ATOM 714 C C . ALA A 1 87 ? 15.805 3.156 15.852 1 98.5 87 ALA A C 1
ATOM 716 O O . ALA A 1 87 ? 16.141 2.041 15.445 1 98.5 87 ALA A O 1
ATOM 717 N N . LYS A 1 88 ? 14.742 3.773 15.414 1 98.19 88 LYS A N 1
ATOM 718 C CA . LYS A 1 88 ? 13.883 3.195 14.391 1 98.19 88 LYS A CA 1
ATOM 719 C C . LYS A 1 88 ? 14.047 3.926 13.062 1 98.19 88 LYS A C 1
ATOM 721 O O . LYS A 1 88 ? 13.258 3.721 12.133 1 98.19 88 LYS A O 1
ATOM 726 N N . GLY A 1 89 ? 15.023 4.871 12.969 1 97.75 89 GLY A N 1
ATOM 727 C CA . GLY A 1 89 ? 15.289 5.609 11.75 1 97.75 89 GLY A CA 1
ATOM 728 C C . GLY A 1 89 ? 14.25 6.676 11.461 1 97.75 89 GLY A C 1
ATOM 729 O O . GLY A 1 89 ? 14.016 7.027 10.297 1 97.75 89 GLY A O 1
ATOM 730 N N . VAL A 1 90 ? 13.586 7.148 12.484 1 98.62 90 VAL A N 1
ATOM 731 C CA . VAL A 1 90 ? 12.523 8.141 12.328 1 98.62 90 VAL A CA 1
ATOM 732 C C . VAL A 1 90 ? 13.016 9.508 12.812 1 98.62 90 VAL A C 1
ATOM 734 O O . VAL A 1 90 ? 13.742 9.594 13.805 1 98.62 90 VAL A O 1
ATOM 737 N N . THR A 1 91 ? 12.656 10.516 12.109 1 98.81 91 THR A N 1
ATOM 738 C CA . THR A 1 91 ? 12.93 11.898 12.477 1 98.81 91 THR A CA 1
ATOM 739 C C . THR A 1 91 ? 11.633 12.656 12.734 1 98.81 91 THR A C 1
ATOM 741 O O . THR A 1 91 ? 10.727 12.648 11.898 1 98.81 91 THR A O 1
ATOM 744 N N . GLY A 1 92 ? 11.555 13.227 13.891 1 98.81 92 GLY A N 1
ATOM 745 C CA . GLY A 1 92 ? 10.508 14.219 14.078 1 98.81 92 GLY A CA 1
ATOM 746 C C . GLY A 1 92 ? 10.781 15.523 13.344 1 98.81 92 GLY A C 1
ATOM 747 O O . GLY A 1 92 ? 11.812 16.156 13.57 1 98.81 92 GLY A O 1
ATOM 748 N N . TYR A 1 93 ? 9.844 15.914 12.461 1 98.81 93 TYR A N 1
ATOM 749 C CA . TYR A 1 93 ? 10.219 17.016 11.586 1 98.81 93 TYR A CA 1
ATOM 750 C C . TYR A 1 93 ? 9.438 18.281 11.945 1 98.81 93 TYR A C 1
ATOM 752 O O . TYR A 1 93 ? 9.789 19.375 11.516 1 98.81 93 TYR A O 1
ATOM 760 N N . ALA A 1 94 ? 8.391 18.125 12.734 1 98.94 94 ALA A N 1
ATOM 761 C CA . ALA A 1 94 ? 7.48 19.203 13.117 1 98.94 94 ALA A CA 1
ATOM 762 C C . ALA A 1 94 ? 6.656 18.812 14.344 1 98.94 94 ALA A C 1
ATOM 764 O O . ALA A 1 94 ? 6.652 17.656 14.75 1 98.94 94 ALA A O 1
ATOM 765 N N . VAL A 1 95 ? 5.98 19.797 14.945 1 98.94 95 VAL A N 1
ATOM 766 C CA . VAL A 1 95 ? 5.016 19.547 16.016 1 98.94 95 VAL A CA 1
ATOM 767 C C . VAL A 1 95 ? 3.633 20.031 15.586 1 98.94 95 VAL A C 1
ATOM 769 O O . VAL A 1 95 ? 3.51 21.047 14.898 1 98.94 95 VAL A O 1
ATOM 772 N N . GLY A 1 96 ? 2.623 19.266 15.953 1 98.56 96 GLY A N 1
ATOM 773 C CA . GLY A 1 96 ? 1.25 19.703 15.734 1 98.56 96 GLY A CA 1
ATOM 774 C C . GLY A 1 96 ? 0.411 18.656 15.016 1 98.56 96 GLY A C 1
ATOM 775 O O . GLY A 1 96 ? 0.81 17.5 14.906 1 98.56 96 GLY A O 1
ATOM 776 N N . PRO A 1 97 ? -0.759 19.094 14.719 1 98.38 97 PRO A N 1
ATOM 777 C CA . PRO A 1 97 ? -1.364 20.422 14.875 1 98.38 97 PRO A CA 1
ATOM 778 C C . PRO A 1 97 ? -1.601 20.797 16.344 1 98.38 97 PRO A C 1
ATOM 780 O O . PRO A 1 97 ? -1.946 19.938 17.156 1 98.38 97 PRO A O 1
ATOM 783 N N . ILE A 1 98 ? -1.391 22.016 16.672 1 98.75 98 ILE A N 1
ATOM 784 C CA . ILE A 1 98 ? -1.619 22.578 18 1 98.75 98 ILE A CA 1
ATOM 785 C C . ILE A 1 98 ? -2.717 23.641 17.938 1 98.75 98 ILE A C 1
ATOM 787 O O . ILE A 1 98 ? -2.586 24.641 17.219 1 98.75 98 ILE A O 1
ATOM 791 N N . TYR A 1 99 ? -3.789 23.438 18.656 1 98.19 99 TYR A N 1
ATOM 792 C CA . TYR A 1 99 ? -4.824 24.453 18.781 1 98.19 99 TYR A CA 1
ATOM 793 C C . TYR A 1 99 ? -4.383 25.562 19.734 1 98.19 99 TYR A C 1
ATOM 795 O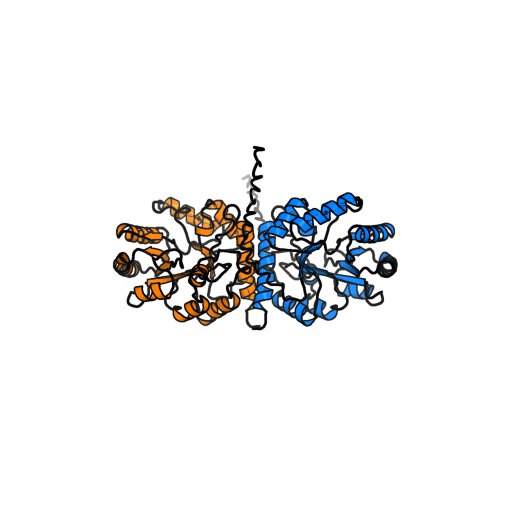 O . TYR A 1 99 ? -3.822 25.281 20.797 1 98.19 99 TYR A O 1
ATOM 803 N N . MET A 1 100 ? -4.621 26.828 19.328 1 98.69 100 MET A N 1
ATOM 804 C CA . MET A 1 100 ? -4.199 27.984 20.109 1 98.69 100 MET A CA 1
ATOM 805 C C . MET A 1 100 ? -5.352 28.969 20.281 1 98.69 100 MET A C 1
ATOM 807 O O . MET A 1 100 ? -5.914 29.453 19.297 1 98.69 100 MET A O 1
ATOM 811 N N . ARG A 1 101 ? -5.621 29.25 21.547 1 98.5 101 ARG A N 1
ATOM 812 C CA . ARG A 1 101 ? -6.758 30.125 21.859 1 98.5 101 ARG A CA 1
ATOM 813 C C . ARG A 1 101 ? -6.305 31.391 22.562 1 98.5 101 ARG A C 1
ATOM 815 O O . ARG A 1 101 ? -7.039 32.375 22.609 1 98.5 101 ARG A O 1
ATOM 822 N N . THR A 1 102 ? -5.09 31.312 23.125 1 98.75 102 THR A N 1
ATOM 823 C CA . THR A 1 102 ? -4.559 32.469 23.875 1 98.75 102 THR A CA 1
ATOM 824 C C . THR A 1 102 ? -3.131 32.781 23.438 1 98.75 102 THR A C 1
ATOM 826 O O . THR A 1 102 ? -2.492 31.969 22.75 1 98.75 102 THR A O 1
ATOM 829 N N . VAL A 1 103 ? -2.707 33.969 23.828 1 98.75 103 VAL A N 1
ATOM 830 C CA . VAL A 1 103 ? -1.32 34.375 23.594 1 98.75 103 VAL A CA 1
ATOM 831 C C . VAL A 1 103 ? -0.381 33.375 24.281 1 98.75 103 VAL A C 1
ATOM 833 O O . VAL A 1 103 ? 0.671 33.031 23.734 1 98.75 103 VAL A O 1
ATOM 836 N N . GLU A 1 104 ? -0.795 32.938 25.406 1 98.69 104 GLU A N 1
ATOM 837 C CA . GLU A 1 104 ? -0.003 31.953 26.141 1 98.69 104 GLU A CA 1
ATOM 838 C C . GLU A 1 104 ? 0.136 30.641 25.359 1 98.69 104 GLU A C 1
ATOM 840 O O . GLU A 1 104 ? 1.2 30.031 25.375 1 98.69 104 GLU A O 1
ATOM 845 N N . ASP A 1 105 ? -0.929 30.203 24.75 1 98.81 105 ASP A N 1
ATOM 846 C CA . ASP A 1 105 ? -0.863 29 23.906 1 98.81 105 ASP A CA 1
ATOM 847 C C . ASP A 1 105 ? 0.207 29.156 22.828 1 98.81 105 ASP A C 1
ATOM 849 O O . ASP A 1 105 ? 0.977 28.219 22.578 1 98.81 105 ASP A O 1
ATOM 853 N N . VAL A 1 106 ? 0.234 30.297 22.219 1 98.94 106 VAL A N 1
ATOM 854 C CA . VAL A 1 106 ? 1.193 30.578 21.141 1 98.94 106 VAL A CA 1
ATOM 855 C C . VAL A 1 106 ? 2.613 30.531 21.703 1 98.94 106 VAL A C 1
ATOM 857 O O . VAL A 1 106 ? 3.477 29.828 21.156 1 98.94 106 VAL A O 1
ATOM 860 N N . ASP A 1 107 ? 2.793 31.25 22.781 1 98.88 107 ASP A N 1
ATOM 861 C CA . ASP A 1 107 ? 4.117 31.297 23.391 1 98.88 107 ASP A CA 1
ATOM 862 C C . ASP A 1 107 ? 4.594 29.891 23.781 1 98.88 107 ASP A C 1
ATOM 864 O O . ASP A 1 107 ? 5.758 29.547 23.578 1 98.88 107 ASP A O 1
ATOM 868 N N . ASN A 1 108 ? 3.729 29.156 24.328 1 98.75 108 ASN A N 1
ATOM 869 C CA . ASN A 1 108 ? 4.055 27.797 24.734 1 98.75 108 ASN A CA 1
ATOM 870 C C . ASN A 1 108 ? 4.418 26.922 23.531 1 98.75 108 ASN A C 1
ATOM 872 O O . ASN A 1 108 ? 5.348 26.125 23.609 1 98.75 108 ASN A O 1
ATOM 876 N N . ALA A 1 109 ? 3.678 27 22.469 1 98.88 109 ALA A N 1
ATOM 877 C CA . ALA A 1 109 ? 3.934 26.203 21.281 1 98.88 109 ALA A CA 1
ATOM 878 C C . ALA A 1 109 ? 5.312 26.5 20.703 1 98.88 109 ALA A C 1
ATOM 880 O O . ALA A 1 109 ? 6.047 25.594 20.328 1 98.88 109 ALA A O 1
ATOM 881 N N . PHE A 1 110 ? 5.668 27.766 20.625 1 98.94 110 PHE A N 1
ATOM 882 C CA . PHE A 1 110 ? 6.961 28.156 20.062 1 98.94 110 PHE A CA 1
ATOM 883 C C . PHE A 1 110 ? 8.102 27.703 20.969 1 98.94 110 PHE A C 1
ATOM 885 O O . PHE A 1 110 ? 9.102 27.172 20.5 1 98.94 110 PHE A O 1
ATOM 892 N N . SER A 1 111 ? 7.91 27.938 22.281 1 98.81 111 SER A N 1
ATOM 893 C CA . SER A 1 111 ? 8.906 27.469 23.234 1 98.81 111 SER A CA 1
ATOM 894 C C . SER A 1 111 ? 9.07 25.953 23.156 1 98.81 111 SER A C 1
ATOM 896 O O . SER A 1 111 ? 10.188 25.438 23.203 1 98.81 111 SER A O 1
ATOM 898 N N . TYR A 1 112 ? 7.988 25.25 23.094 1 98.81 112 TYR A N 1
ATOM 899 C CA . TYR A 1 112 ? 7.957 23.797 23 1 98.81 112 TYR A CA 1
ATOM 900 C C . TYR A 1 112 ? 8.703 23.328 21.75 1 98.81 112 TYR A C 1
ATOM 902 O O . TYR A 1 112 ? 9.578 22.453 21.828 1 98.81 112 TYR A O 1
ATOM 910 N N . ALA A 1 113 ? 8.383 23.906 20.594 1 98.94 113 ALA A N 1
ATOM 911 C CA . ALA A 1 113 ? 9.039 23.531 19.344 1 98.94 113 ALA A CA 1
ATOM 912 C C . ALA A 1 113 ? 10.547 23.734 19.422 1 98.94 113 ALA A C 1
ATOM 914 O O . ALA A 1 113 ? 11.32 22.891 18.953 1 98.94 113 ALA A O 1
ATOM 915 N N . LYS A 1 114 ? 10.945 24.828 20.031 1 98.94 114 LYS A N 1
ATOM 916 C CA . LYS A 1 114 ? 12.367 25.094 20.219 1 98.94 114 LYS A CA 1
ATOM 917 C C . LYS A 1 114 ? 13.023 24 21.062 1 98.94 114 LYS A C 1
ATOM 919 O O . LYS A 1 114 ? 14.078 23.484 20.703 1 98.94 114 LYS A O 1
ATOM 924 N N . ARG A 1 115 ? 12.391 23.672 22.156 1 98.81 115 ARG A N 1
ATOM 925 C CA . ARG A 1 115 ? 12.938 22.641 23.031 1 98.81 115 ARG A CA 1
ATOM 926 C C . ARG A 1 115 ? 12.977 21.281 22.328 1 98.81 115 ARG A C 1
ATOM 928 O O . ARG A 1 115 ? 13.938 20.531 22.469 1 98.81 115 ARG A O 1
ATOM 935 N N . VAL A 1 116 ? 11.953 20.953 21.594 1 98.88 116 VAL A N 1
ATOM 936 C CA . VAL A 1 116 ? 11.867 19.688 20.875 1 98.88 116 VAL A CA 1
ATOM 937 C C . VAL A 1 116 ? 12.914 19.672 19.75 1 98.88 116 VAL A C 1
ATOM 939 O O . VAL A 1 116 ? 13.422 18.609 19.391 1 98.88 116 VAL A O 1
ATOM 942 N N . GLY A 1 117 ? 13.242 20.812 19.234 1 98.81 117 GLY A N 1
ATOM 943 C CA . GLY A 1 117 ? 14.297 20.906 18.234 1 98.81 117 GLY A CA 1
ATOM 944 C C . GLY A 1 117 ? 13.781 20.906 16.812 1 98.81 117 GLY A C 1
ATOM 945 O O . GLY A 1 117 ? 14.438 20.391 15.906 1 98.81 117 GLY A O 1
ATOM 946 N N . VAL A 1 118 ? 12.578 21.438 16.594 1 98.88 118 VAL A N 1
ATOM 947 C CA . VAL A 1 118 ? 12.023 21.562 15.25 1 98.88 118 VAL A CA 1
ATOM 948 C C . VAL A 1 118 ? 11.758 23.031 14.93 1 98.88 118 VAL A C 1
ATOM 950 O O . VAL A 1 118 ? 11.586 23.844 15.844 1 98.88 118 VAL A O 1
ATOM 953 N N . ASP A 1 119 ? 11.703 23.375 13.672 1 98.88 119 ASP A N 1
ATOM 954 C CA . ASP A 1 119 ? 11.508 24.766 13.273 1 98.88 119 ASP A CA 1
ATOM 955 C C . ASP A 1 119 ? 10.219 24.922 12.469 1 98.88 119 ASP A C 1
ATOM 957 O O . ASP A 1 119 ? 10.031 25.922 11.781 1 98.88 119 ASP A O 1
ATOM 961 N N . LEU A 1 120 ? 9.328 23.906 12.531 1 98.94 120 LEU A N 1
ATOM 962 C CA . LEU A 1 120 ? 8.023 23.922 11.891 1 98.94 120 LEU A CA 1
ATOM 963 C C . LEU A 1 120 ? 6.922 23.578 12.883 1 98.94 120 LEU A C 1
ATOM 965 O O . LEU A 1 120 ? 6.969 22.531 13.539 1 98.94 120 LEU A O 1
ATOM 969 N N . ILE A 1 121 ? 5.98 24.484 13.031 1 99 121 ILE A N 1
ATOM 970 C CA . ILE A 1 121 ? 4.801 24.281 13.867 1 99 121 ILE A CA 1
ATOM 971 C C . ILE A 1 121 ? 3.555 24.203 12.984 1 99 121 ILE A C 1
ATOM 973 O O . ILE A 1 121 ? 3.279 25.125 12.211 1 99 121 ILE A O 1
ATOM 977 N N . VAL A 1 122 ? 2.869 23.109 13.031 1 98.94 122 VAL A N 1
ATOM 978 C CA . VAL A 1 122 ? 1.533 23.016 12.453 1 98.94 122 VAL A CA 1
ATOM 979 C C . VAL A 1 122 ? 0.491 23.438 13.492 1 98.94 122 VAL A C 1
ATOM 981 O O . VAL A 1 122 ? 0.393 22.828 14.562 1 98.94 122 VAL A O 1
ATOM 984 N N . GLY A 1 123 ? -0.246 24.516 13.227 1 98.81 123 GLY A N 1
ATOM 985 C CA . GLY A 1 123 ? -1.119 25.047 14.258 1 98.81 123 GLY A CA 1
ATOM 986 C C . GLY A 1 123 ? -2.49 25.422 13.742 1 98.81 123 GLY A C 1
ATOM 987 O O . GLY A 1 123 ? -2.709 25.484 12.523 1 98.81 123 GLY A O 1
ATOM 988 N N . VAL A 1 124 ? -3.412 25.594 14.672 1 98.69 124 VAL A N 1
ATOM 989 C CA . VAL A 1 124 ? -4.766 26.094 14.445 1 98.69 124 VAL A CA 1
ATOM 990 C C . VAL A 1 124 ? -5.066 27.234 15.422 1 98.69 124 VAL A C 1
ATOM 992 O O . VAL A 1 124 ? -5.828 27.062 16.375 1 98.69 124 VAL A O 1
ATOM 995 N N . PRO A 1 125 ? -4.582 28.422 15.125 1 98.81 125 PRO A N 1
ATOM 996 C CA . PRO A 1 125 ? -4.777 29.562 16.016 1 98.81 125 PRO A CA 1
ATOM 997 C C . PRO A 1 125 ? -6.098 30.297 15.766 1 98.81 125 PRO A C 1
ATOM 999 O O . PRO A 1 125 ? -6.57 30.344 14.625 1 98.81 125 PRO A O 1
ATOM 1002 N N . ASN A 1 126 ? -6.617 30.875 16.828 1 98.62 126 ASN A N 1
ATOM 1003 C CA . ASN A 1 126 ? -7.629 31.906 16.594 1 98.62 126 ASN A CA 1
ATOM 1004 C C . ASN A 1 126 ? -7.074 33.031 15.742 1 98.62 126 ASN A C 1
ATOM 1006 O O . ASN A 1 126 ? -5.891 33.375 15.836 1 98.62 126 ASN A O 1
ATOM 1010 N N . HIS A 1 127 ? -8.016 33.688 15.008 1 98.44 127 HIS A N 1
ATOM 1011 C CA . HIS A 1 127 ? -7.594 34.688 14.055 1 98.44 127 HIS A CA 1
ATOM 1012 C C . HIS A 1 127 ? -6.852 35.844 14.75 1 98.44 127 HIS A C 1
ATOM 1014 O O . HIS A 1 127 ? -5.879 36.375 14.219 1 98.44 127 HIS A O 1
ATOM 1020 N N . GLU A 1 128 ? -7.262 36.156 15.891 1 98.38 128 GLU A N 1
ATOM 1021 C CA . GLU A 1 128 ? -6.723 37.312 16.594 1 98.38 128 GLU A CA 1
ATOM 1022 C C . GLU A 1 128 ? -5.273 37.094 17.016 1 98.38 128 GLU A C 1
ATOM 1024 O O . GLU A 1 128 ? -4.562 38.031 17.359 1 98.38 128 GLU A O 1
ATOM 1029 N N . LEU A 1 129 ? -4.84 35.875 16.953 1 98.88 129 LEU A N 1
ATOM 1030 C CA . LEU A 1 129 ? -3.506 35.5 17.438 1 98.88 129 LEU A CA 1
ATOM 1031 C C . LEU A 1 129 ? -2.484 35.594 16.297 1 98.88 129 LEU A C 1
ATOM 1033 O O . LEU A 1 129 ? -1.28 35.469 16.547 1 98.88 129 LEU A O 1
ATOM 1037 N N . LEU A 1 130 ? -2.908 35.844 15.078 1 98.88 130 LEU A N 1
ATOM 1038 C CA . LEU A 1 130 ? -2.033 35.781 13.906 1 98.88 130 LEU A CA 1
ATOM 1039 C C . LEU A 1 130 ? -0.961 36.875 13.984 1 98.88 130 LEU A C 1
ATOM 1041 O O . LEU A 1 130 ? 0.177 36.656 13.562 1 98.88 130 LEU A O 1
ATOM 1045 N N . THR A 1 131 ? -1.338 37.969 14.523 1 98.5 131 THR A N 1
ATOM 1046 C CA . THR A 1 131 ? -0.361 39.031 14.664 1 98.5 131 THR A CA 1
ATOM 1047 C C . THR A 1 131 ? 0.759 38.625 15.617 1 98.5 131 THR A C 1
ATOM 1049 O O . THR A 1 131 ? 1.936 38.875 15.344 1 98.5 131 THR A O 1
ATOM 1052 N N . HIS A 1 132 ? 0.355 38.031 16.719 1 98.88 132 HIS A N 1
ATOM 1053 C CA . HIS A 1 132 ? 1.336 37.562 17.688 1 98.88 132 HIS A CA 1
ATOM 1054 C C . HIS A 1 132 ? 2.205 36.469 17.094 1 98.88 132 HIS A C 1
ATOM 1056 O O . HIS A 1 132 ? 3.424 36.438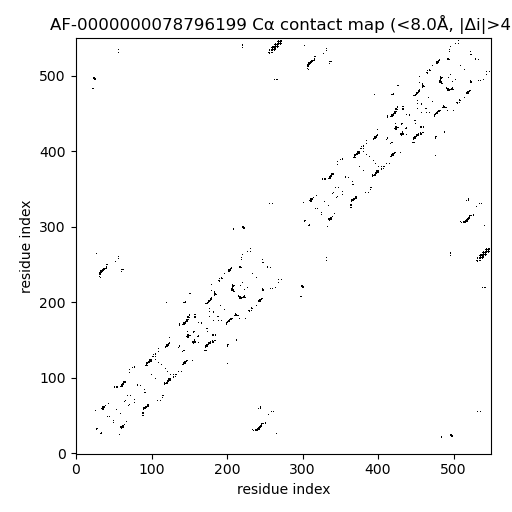 17.281 1 98.88 132 HIS A O 1
ATOM 1062 N N . ILE A 1 133 ? 1.678 35.562 16.344 1 98.94 133 ILE A N 1
ATOM 1063 C CA . ILE A 1 133 ? 2.41 34.5 15.711 1 98.94 133 ILE A CA 1
ATOM 1064 C C . ILE A 1 133 ? 3.359 35.062 14.656 1 98.94 133 ILE A C 1
ATOM 1066 O O . ILE A 1 133 ? 4.488 34.562 14.508 1 98.94 133 ILE A O 1
ATOM 1070 N N . ASN A 1 134 ? 2.857 36.031 13.93 1 98.88 134 ASN A N 1
ATOM 1071 C CA . ASN A 1 134 ? 3.691 36.719 12.938 1 98.88 134 ASN A CA 1
ATOM 1072 C C . ASN A 1 134 ? 4.98 37.25 13.562 1 98.88 134 ASN A C 1
ATOM 1074 O O . ASN A 1 134 ? 6.055 37.125 12.969 1 98.88 134 ASN A O 1
ATOM 1078 N N . ALA A 1 135 ? 4.859 37.812 14.711 1 98.88 135 ALA A N 1
ATOM 1079 C CA . ALA A 1 135 ? 6.039 38.281 15.43 1 98.88 135 ALA A CA 1
ATOM 1080 C C . ALA A 1 135 ? 6.918 37.125 15.883 1 98.88 135 ALA A C 1
ATOM 1082 O O . ALA A 1 135 ? 8.148 37.188 15.82 1 98.88 135 ALA A O 1
ATOM 1083 N N . LYS A 1 136 ? 6.324 36.062 16.328 1 98.94 136 LYS A N 1
ATOM 1084 C CA . LYS A 1 136 ? 7.051 34.938 16.891 1 98.94 136 LYS A CA 1
ATOM 1085 C C . LYS A 1 136 ? 7.836 34.219 15.805 1 98.94 136 LYS A C 1
ATOM 1087 O O . LYS A 1 136 ? 8.945 33.719 16.047 1 98.94 136 LYS A O 1
ATOM 1092 N N . VAL A 1 137 ? 7.27 34.062 14.57 1 98.88 137 VAL A N 1
ATOM 1093 C CA . VAL A 1 137 ? 7.988 33.375 13.516 1 98.88 137 VAL A CA 1
ATOM 1094 C C . VAL A 1 137 ? 9.266 34.125 13.164 1 98.88 137 VAL A C 1
ATOM 1096 O O . VAL A 1 137 ? 10.281 33.5 12.812 1 98.88 137 VAL A O 1
ATOM 1099 N N . GLN A 1 138 ? 9.227 35.438 13.297 1 98.75 138 GLN A N 1
ATOM 1100 C CA . GLN A 1 138 ? 10.414 36.25 13.07 1 98.75 138 GLN A CA 1
ATOM 1101 C C . GLN A 1 138 ? 11.43 36.062 14.195 1 98.75 138 GLN A C 1
ATOM 1103 O O . GLN A 1 138 ? 12.625 35.906 13.945 1 98.75 138 GLN A O 1
ATOM 1108 N N . GLU A 1 139 ? 10.906 36.125 15.352 1 98.75 139 GLU A N 1
ATOM 1109 C CA . GLU A 1 139 ? 11.758 36 16.531 1 98.75 139 GLU A CA 1
ATOM 1110 C C . GLU A 1 139 ? 12.484 34.656 16.562 1 98.75 139 GLU A C 1
ATOM 1112 O O . GLU A 1 139 ? 13.68 34.625 16.859 1 98.75 139 GLU A O 1
ATOM 1117 N N . TYR A 1 140 ? 11.828 33.562 16.203 1 98.81 140 TYR A N 1
ATOM 1118 C CA . TYR A 1 140 ? 12.352 32.219 16.359 1 98.81 140 TYR A CA 1
ATOM 1119 C C . TYR A 1 140 ? 12.953 31.719 15.047 1 98.81 140 TYR A C 1
ATOM 1121 O O . TYR A 1 140 ? 13.672 30.719 15.031 1 98.81 140 TYR A O 1
ATOM 1129 N N . ASP A 1 141 ? 12.602 32.375 13.953 1 98.88 141 ASP A N 1
ATOM 1130 C CA . ASP A 1 141 ? 12.93 31.906 12.609 1 98.88 141 ASP A CA 1
ATOM 1131 C C . ASP A 1 141 ? 12.32 30.531 12.336 1 98.88 141 ASP A C 1
ATOM 1133 O O . ASP A 1 141 ? 13.023 29.609 11.922 1 98.88 141 ASP A O 1
ATOM 1137 N N . PHE A 1 142 ? 11.047 30.359 12.703 1 98.94 142 PHE A N 1
ATOM 1138 C CA . PHE A 1 142 ? 10.258 29.156 12.469 1 98.94 142 PHE A CA 1
ATOM 1139 C C . PHE A 1 142 ? 9.266 29.375 11.336 1 98.94 142 PHE A C 1
ATOM 1141 O O . PHE A 1 142 ? 8.852 30.5 11.07 1 98.94 142 PHE A O 1
ATOM 1148 N N . LYS A 1 143 ? 8.938 28.328 10.648 1 98.94 143 LYS A N 1
ATOM 1149 C CA . LYS A 1 143 ? 7.746 28.344 9.805 1 98.94 143 LYS A CA 1
ATOM 1150 C C . LYS A 1 143 ? 6.512 27.906 10.594 1 98.94 143 LYS A C 1
ATOM 1152 O O . LYS A 1 143 ? 6.594 27.047 11.461 1 98.94 143 LYS A O 1
ATOM 1157 N N . PHE A 1 144 ? 5.449 28.547 10.336 1 98.94 144 PHE A N 1
ATOM 1158 C CA . PHE A 1 144 ? 4.152 28.219 10.914 1 98.94 144 PHE A CA 1
ATOM 1159 C C . PHE A 1 144 ? 3.158 27.812 9.836 1 98.94 144 PHE A C 1
ATOM 1161 O O . PHE A 1 144 ? 2.895 28.578 8.906 1 98.94 144 PHE A O 1
ATOM 1168 N N . ALA A 1 145 ? 2.652 26.641 9.898 1 98.94 145 ALA A N 1
ATOM 1169 C CA . ALA A 1 145 ? 1.711 26.094 8.922 1 98.94 145 ALA A CA 1
ATOM 1170 C C . ALA A 1 145 ? 0.312 25.969 9.516 1 98.94 145 ALA A C 1
ATOM 1172 O O . ALA A 1 145 ? 0.058 25.078 10.336 1 98.94 145 ALA A O 1
ATOM 1173 N N . ILE A 1 146 ? -0.558 26.766 9.086 1 98.94 146 ILE A N 1
ATOM 1174 C CA . ILE A 1 146 ? -1.936 26.734 9.562 1 98.94 146 ILE A CA 1
ATOM 1175 C C . ILE A 1 146 ? -2.668 25.547 8.945 1 98.94 146 ILE A C 1
ATOM 1177 O O . ILE A 1 146 ? -2.729 25.406 7.723 1 98.94 146 ILE A O 1
ATOM 1181 N N . HIS A 1 147 ? -3.186 24.703 9.805 1 98.62 147 HIS A N 1
ATOM 1182 C CA . HIS A 1 147 ? -3.908 23.516 9.375 1 98.62 147 HIS A CA 1
ATOM 1183 C C . HIS A 1 147 ? -5.359 23.844 9.031 1 98.62 147 HIS A C 1
ATOM 1185 O O . HIS A 1 147 ? -6.066 24.453 9.836 1 98.62 147 HIS A O 1
ATOM 1191 N N . MET A 1 148 ? -5.793 23.469 7.832 1 98 148 MET A N 1
ATOM 1192 C CA . MET A 1 148 ? -7.188 23.641 7.449 1 98 148 MET A CA 1
ATOM 1193 C C . MET A 1 148 ? -8.031 22.453 7.863 1 98 148 MET A C 1
ATOM 1195 O O . MET A 1 148 ? -7.516 21.328 7.984 1 98 148 MET A O 1
ATOM 1199 N N . HIS A 1 149 ? -9.359 22.703 8.031 1 96.31 149 HIS A N 1
ATOM 1200 C CA . HIS A 1 149 ? -10.18 21.609 8.562 1 96.31 149 HIS A CA 1
ATOM 1201 C C . HIS A 1 149 ? -11.398 21.359 7.688 1 96.31 149 HIS A C 1
ATOM 1203 O O . HIS A 1 149 ? -12.305 20.609 8.07 1 96.31 149 HIS A O 1
ATOM 1209 N N . GLY A 1 150 ? -11.469 21.984 6.574 1 96 150 GLY A N 1
ATOM 1210 C CA . GLY A 1 150 ? -12.578 21.719 5.676 1 96 150 GLY A CA 1
ATOM 1211 C C . GLY A 1 150 ? -13.898 22.281 6.176 1 96 150 GLY A C 1
ATOM 1212 O O . GLY A 1 150 ? -13.93 23.375 6.754 1 96 150 GLY A O 1
ATOM 1213 N N . PRO A 1 151 ? -14.992 21.609 5.828 1 95.62 151 PRO A N 1
ATOM 1214 C CA . PRO A 1 151 ? -16.328 22.141 6.078 1 95.62 151 PRO A CA 1
ATOM 1215 C C . PRO A 1 151 ? -16.797 21.938 7.52 1 95.62 151 PRO A C 1
ATOM 1217 O O . PRO A 1 151 ? -17.875 22.406 7.898 1 95.62 151 PRO A O 1
ATOM 1220 N N . ASP A 1 152 ? -16.016 21.281 8.289 1 90.75 152 ASP A N 1
ATOM 1221 C CA . ASP A 1 152 ? -16.5 20.859 9.609 1 90.75 152 ASP A CA 1
ATOM 1222 C C . ASP A 1 152 ? -16.422 22.016 10.609 1 90.75 152 ASP A C 1
ATOM 1224 O O . ASP A 1 152 ? -17.188 22.047 11.57 1 90.75 152 ASP A O 1
ATOM 1228 N N . ILE A 1 153 ? -15.445 22.922 10.438 1 90.62 153 ILE A N 1
ATOM 1229 C CA . ILE A 1 153 ? -15.305 24.031 11.359 1 90.62 153 ILE A CA 1
ATOM 1230 C C . ILE A 1 153 ? -15.117 25.328 10.578 1 90.62 153 ILE A C 1
ATOM 1232 O O . ILE A 1 153 ? -14.578 25.328 9.469 1 90.62 153 ILE A O 1
ATOM 1236 N N . ASP A 1 154 ? -15.453 26.406 11.195 1 93.38 154 ASP A N 1
ATOM 1237 C CA . ASP A 1 154 ? -15.391 27.703 10.531 1 93.38 154 ASP A CA 1
ATOM 1238 C C . ASP A 1 154 ? -13.969 28.25 10.508 1 93.38 154 ASP A C 1
ATOM 1240 O O . ASP A 1 154 ? -13.609 29.031 9.633 1 93.38 154 ASP A O 1
ATOM 1244 N N . LEU A 1 155 ? -13.234 27.797 11.461 1 96.69 155 LEU A N 1
ATOM 1245 C CA . LEU A 1 155 ? -11.852 28.25 11.57 1 96.69 155 LEU A CA 1
ATOM 1246 C C . LEU A 1 155 ? -10.977 27.609 10.492 1 96.69 155 LEU A C 1
ATOM 1248 O O . LEU A 1 155 ? -10.695 26.422 10.547 1 96.69 155 LEU A O 1
ATOM 1252 N N . TYR A 1 156 ? -10.539 28.359 9.43 1 98.31 156 TYR A N 1
ATOM 1253 C CA . TYR A 1 156 ? -9.672 27.969 8.32 1 98.31 156 TYR A CA 1
ATOM 1254 C C . TYR A 1 156 ? -10.273 26.797 7.547 1 98.31 156 TYR A C 1
ATOM 1256 O O . TYR A 1 156 ? -9.711 25.703 7.535 1 98.31 156 TYR A O 1
ATOM 1264 N N . PRO A 1 157 ? -11.312 27 6.805 1 98 157 PRO A N 1
ATOM 1265 C CA . PRO A 1 157 ? -11.977 25.906 6.094 1 98 157 PRO A CA 1
ATOM 1266 C C . PRO A 1 157 ? -11.172 25.406 4.895 1 98 157 PRO A C 1
ATOM 1268 O O . PRO A 1 157 ? -11.305 24.25 4.488 1 98 157 PRO A O 1
ATOM 1271 N N . ASP A 1 158 ? -10.391 26.375 4.246 1 98.06 158 ASP A N 1
ATOM 1272 C CA . ASP A 1 158 ? -9.656 25.969 3.053 1 98.06 158 ASP A CA 1
ATOM 1273 C C . ASP A 1 158 ? -8.484 26.906 2.783 1 98.06 158 ASP A C 1
ATOM 1275 O O . ASP A 1 158 ? -8.234 27.828 3.564 1 98.06 158 ASP A O 1
ATOM 1279 N N . ALA A 1 159 ? -7.762 26.625 1.729 1 98.75 159 ALA A N 1
ATOM 1280 C CA . ALA A 1 159 ? -6.531 27.344 1.406 1 98.75 159 ALA A CA 1
ATOM 1281 C C . ALA A 1 159 ? -6.816 28.797 1.081 1 98.75 159 ALA A C 1
ATOM 1283 O O . ALA A 1 159 ? -6.023 29.688 1.413 1 98.75 159 ALA A O 1
ATOM 1284 N N . ASP A 1 160 ? -7.949 29.094 0.429 1 98.5 160 ASP A N 1
ATOM 1285 C CA . ASP A 1 160 ? -8.328 30.469 0.13 1 98.5 160 ASP A CA 1
ATOM 1286 C C . ASP A 1 160 ? -8.461 31.297 1.41 1 98.5 160 ASP A C 1
ATOM 1288 O O . ASP A 1 160 ? -8 32.438 1.475 1 98.5 160 ASP A O 1
ATOM 1292 N N . ASP A 1 161 ? -9.078 30.703 2.324 1 98.62 161 ASP A N 1
ATOM 1293 C CA . ASP A 1 161 ? -9.273 31.391 3.598 1 98.62 161 ASP A CA 1
ATOM 1294 C C . ASP A 1 161 ? -7.941 31.656 4.293 1 98.62 161 ASP A C 1
ATOM 1296 O O . ASP A 1 161 ? -7.664 32.781 4.723 1 98.62 161 ASP A O 1
ATOM 1300 N N . ILE A 1 162 ? -7.113 30.656 4.402 1 98.81 162 ILE A N 1
ATOM 1301 C CA . ILE A 1 162 ? -5.824 30.812 5.066 1 98.81 162 ILE A CA 1
ATOM 1302 C C . ILE A 1 162 ? -5 31.875 4.336 1 98.81 162 ILE A C 1
ATOM 1304 O O . ILE A 1 162 ? -4.402 32.75 4.965 1 98.81 162 ILE A O 1
ATOM 1308 N N . TRP A 1 163 ? -4.996 31.797 3.021 1 98.69 163 TRP A N 1
ATOM 1309 C CA . TRP A 1 163 ? -4.262 32.781 2.219 1 98.69 163 TRP A CA 1
ATOM 1310 C C . TRP A 1 163 ? -4.703 34.188 2.537 1 98.69 163 TRP A C 1
ATOM 1312 O O . TRP A 1 163 ? -3.871 35.094 2.689 1 98.69 163 TRP A O 1
ATOM 1322 N N . SER A 1 164 ? -5.969 34.438 2.682 1 98.5 164 SER A N 1
ATOM 1323 C CA . SER A 1 164 ? -6.488 35.781 2.945 1 98.5 164 SER A CA 1
ATOM 1324 C C . SER A 1 164 ? -5.977 36.312 4.273 1 98.5 164 SER A C 1
ATOM 1326 O O . SER A 1 164 ? -5.91 37.531 4.473 1 98.5 164 SER A O 1
ATOM 1328 N N . HIS A 1 165 ? -5.598 35.406 5.137 1 98.44 165 HIS A N 1
ATOM 1329 C CA . HIS A 1 165 ? -5.141 35.812 6.457 1 98.44 165 HIS A CA 1
ATOM 1330 C C . HIS A 1 165 ? -3.625 35.969 6.496 1 98.44 165 HIS A C 1
ATOM 1332 O O . HIS A 1 165 ? -3.092 36.688 7.34 1 98.44 165 HIS A O 1
ATOM 1338 N N . VAL A 1 166 ? -2.914 35.312 5.531 1 98.25 166 VAL A N 1
ATOM 1339 C CA . VAL A 1 166 ? -1.474 35.25 5.762 1 98.25 166 VAL A CA 1
ATOM 1340 C C . VAL A 1 166 ? -0.739 35.969 4.641 1 98.25 166 VAL A C 1
ATOM 1342 O O . VAL A 1 166 ? 0.454 36.25 4.758 1 98.25 166 VAL A O 1
ATOM 1345 N N . LYS A 1 167 ? -1.399 36.312 3.535 1 98.12 167 LYS A N 1
ATOM 1346 C CA . LYS A 1 167 ? -0.754 36.812 2.326 1 98.12 167 LYS A CA 1
ATOM 1347 C C . LYS A 1 167 ? 0.062 38.062 2.619 1 98.12 167 LYS A C 1
ATOM 1349 O O . LYS A 1 167 ? 1.073 38.344 1.963 1 98.12 167 LYS A O 1
ATOM 1354 N N . ASP A 1 168 ? -0.285 38.844 3.59 1 98.19 168 ASP A N 1
ATOM 1355 C CA . ASP A 1 168 ? 0.394 40.125 3.883 1 98.19 168 ASP A CA 1
ATOM 1356 C C . ASP A 1 168 ? 1.278 40 5.121 1 98.19 168 ASP A C 1
ATOM 1358 O O . ASP A 1 168 ? 1.778 41 5.641 1 98.19 168 ASP A O 1
ATOM 1362 N N . LEU A 1 169 ? 1.412 38.875 5.641 1 98.69 169 LEU A N 1
ATOM 1363 C CA . LEU A 1 169 ? 2.256 38.594 6.801 1 98.69 169 LEU A CA 1
ATOM 1364 C C . LEU A 1 169 ? 3.609 38.031 6.367 1 98.69 169 LEU A C 1
ATOM 1366 O O . LEU A 1 169 ? 3.898 37.969 5.172 1 98.69 169 LEU A O 1
ATOM 1370 N N . ASP A 1 170 ? 4.539 37.844 7.383 1 98.75 170 ASP A N 1
ATOM 1371 C CA . ASP A 1 170 ? 5.867 37.281 7.121 1 98.75 170 ASP A CA 1
ATOM 1372 C C . ASP A 1 170 ? 5.785 36.031 6.27 1 98.75 170 ASP A C 1
ATOM 1374 O O . ASP A 1 170 ? 4.91 35.188 6.477 1 98.75 170 ASP A O 1
ATOM 1378 N N . PRO A 1 171 ? 6.664 35.812 5.324 1 98.69 171 PRO A N 1
ATOM 1379 C CA . PRO A 1 171 ? 6.629 34.656 4.434 1 98.69 171 PRO A CA 1
ATOM 1380 C C . PRO A 1 171 ? 6.727 33.312 5.188 1 98.69 171 PRO A C 1
ATOM 1382 O O . PRO A 1 171 ? 6.461 32.25 4.617 1 98.69 171 PRO A O 1
ATOM 1385 N N . ARG A 1 172 ? 7.098 33.375 6.438 1 98.88 172 ARG A N 1
ATOM 1386 C CA . ARG A 1 172 ? 7.18 32.156 7.262 1 98.88 172 ARG A CA 1
ATOM 1387 C C . ARG A 1 172 ? 5.797 31.734 7.754 1 98.88 172 ARG A C 1
ATOM 1389 O O . ARG A 1 172 ? 5.641 30.656 8.312 1 98.88 172 ARG A O 1
ATOM 1396 N N . MET A 1 173 ? 4.816 32.625 7.543 1 98.88 173 MET A N 1
ATOM 1397 C CA . MET A 1 173 ? 3.422 32.281 7.797 1 98.88 173 MET A CA 1
ATOM 1398 C C . MET A 1 173 ? 2.801 31.578 6.586 1 98.88 173 MET A C 1
ATOM 1400 O O . MET A 1 173 ? 2.777 32.156 5.488 1 98.88 173 MET A O 1
ATOM 1404 N N . GLY A 1 174 ? 2.377 30.297 6.742 1 98.81 174 GLY A N 1
ATOM 1405 C CA . GLY A 1 174 ? 1.788 29.562 5.637 1 98.81 174 GLY A CA 1
ATOM 1406 C C . GLY A 1 174 ? 0.771 28.531 6.078 1 98.81 174 GLY A C 1
ATOM 1407 O O . GLY A 1 174 ? -0.002 28.766 7.008 1 98.81 174 GLY A O 1
ATOM 1408 N N . MET A 1 175 ? 0.684 27.469 5.309 1 98.81 175 MET A N 1
ATOM 1409 C CA . MET A 1 175 ? -0.404 26.531 5.594 1 98.81 175 MET A CA 1
ATOM 1410 C C . MET A 1 175 ? 0.086 25.094 5.527 1 98.81 175 MET A C 1
ATOM 1412 O O . MET A 1 175 ? 1.137 24.812 4.945 1 98.81 175 MET A O 1
ATOM 1416 N N . CYS A 1 176 ? -0.552 24.234 6.258 1 98.94 176 CYS A N 1
ATOM 1417 C CA . CYS A 1 176 ? -0.597 22.797 6.047 1 98.94 176 CYS A CA 1
ATOM 1418 C C . CYS A 1 176 ? -1.742 22.422 5.113 1 98.94 176 CYS A C 1
ATOM 1420 O O . CYS A 1 176 ? -2.91 22.484 5.5 1 98.94 176 CYS A O 1
ATOM 1422 N N . LEU A 1 177 ? -1.419 22.062 3.881 1 98.88 177 LEU A N 1
ATOM 1423 C CA . LEU A 1 177 ? -2.438 21.688 2.908 1 98.88 177 LEU A CA 1
ATOM 1424 C C . LEU A 1 177 ? -2.93 20.266 3.158 1 98.88 177 LEU A C 1
ATOM 1426 O O . LEU A 1 177 ? -2.236 19.297 2.834 1 98.88 177 LEU A O 1
ATOM 1430 N N . ASP A 1 178 ? -4.055 20.172 3.756 1 98.75 178 ASP A N 1
ATOM 1431 C CA . ASP A 1 178 ? -4.734 18.891 3.902 1 98.75 178 ASP A CA 1
ATOM 1432 C C . ASP A 1 178 ? -5.621 18.594 2.693 1 98.75 178 ASP A C 1
ATOM 1434 O O . ASP A 1 178 ? -6.699 19.172 2.555 1 98.75 178 ASP A O 1
ATOM 1438 N N . ILE A 1 179 ? -5.281 17.625 1.938 1 98.81 179 ILE A N 1
ATOM 1439 C CA . ILE A 1 179 ? -5.918 17.469 0.635 1 98.81 179 ILE A CA 1
ATOM 1440 C C . ILE A 1 179 ? -7.301 16.844 0.808 1 98.81 179 ILE A C 1
ATOM 1442 O O . ILE A 1 179 ? -8.195 17.062 -0.016 1 98.81 179 ILE A O 1
ATOM 1446 N N . GLY A 1 180 ? -7.52 16.062 1.856 1 98.56 180 GLY A N 1
ATOM 1447 C CA . GLY A 1 180 ? -8.844 15.539 2.135 1 98.56 180 GLY A CA 1
ATOM 1448 C C . GLY A 1 180 ? -9.844 16.609 2.547 1 98.56 180 GLY A C 1
ATOM 1449 O O . GLY A 1 180 ? -10.945 16.672 2.008 1 98.56 180 GLY A O 1
ATOM 1450 N N . HIS A 1 181 ? -9.391 17.484 3.5 1 98.5 181 HIS A N 1
ATOM 1451 C CA . HIS A 1 181 ? -10.258 18.562 3.934 1 98.5 181 HIS A CA 1
ATOM 1452 C C . HIS A 1 181 ? -10.539 19.531 2.789 1 98.5 181 HIS A C 1
ATOM 1454 O O . HIS A 1 181 ? -11.648 20.062 2.67 1 98.5 181 HIS A O 1
ATOM 1460 N N . THR A 1 182 ? -9.516 19.781 2 1 98.62 182 THR A N 1
ATOM 1461 C CA . THR A 1 182 ? -9.695 20.625 0.82 1 98.62 182 THR A CA 1
ATOM 1462 C C . THR A 1 182 ? -10.789 20.062 -0.084 1 98.62 182 THR A C 1
ATOM 1464 O O . THR A 1 182 ? -11.719 20.781 -0.453 1 98.62 182 THR A O 1
ATOM 1467 N N . ALA A 1 183 ? -10.75 18.75 -0.401 1 98.62 183 ALA A N 1
ATOM 1468 C CA . ALA A 1 183 ? -11.727 18.109 -1.271 1 98.62 183 ALA A CA 1
ATOM 1469 C C . ALA A 1 183 ? -13.117 18.125 -0.64 1 98.62 183 ALA A C 1
ATOM 1471 O O . ALA A 1 183 ? -14.102 18.469 -1.303 1 98.62 183 ALA A O 1
ATOM 1472 N N . ARG A 1 184 ? -13.188 17.828 0.652 1 98.38 184 ARG A N 1
ATOM 1473 C CA . ARG A 1 184 ? -14.477 17.797 1.339 1 98.38 184 ARG A CA 1
ATOM 1474 C C . ARG A 1 184 ? -15.133 19.172 1.344 1 98.38 184 ARG A C 1
ATOM 1476 O O . ARG A 1 184 ? -16.344 19.281 1.477 1 98.38 184 ARG A O 1
ATOM 1483 N N . ASN A 1 185 ? -14.336 20.203 1.258 1 98.5 185 ASN A N 1
ATOM 1484 C CA . ASN A 1 185 ? -14.852 21.562 1.192 1 98.5 185 ASN A CA 1
ATOM 1485 C C . ASN A 1 185 ? -15.141 21.984 -0.245 1 98.5 185 ASN A C 1
ATOM 1487 O O . ASN A 1 185 ? -15.336 23.172 -0.523 1 98.5 185 ASN A O 1
ATOM 1491 N N . GLY A 1 186 ? -15.07 21.078 -1.195 1 98.19 186 GLY A N 1
ATOM 1492 C CA . GLY A 1 186 ? -15.422 21.312 -2.584 1 98.19 186 GLY A CA 1
ATOM 1493 C C . GLY A 1 186 ? -14.312 21.969 -3.383 1 98.19 186 GLY A C 1
ATOM 1494 O O . GLY A 1 186 ? -14.547 22.484 -4.48 1 98.19 186 GLY A O 1
ATOM 1495 N N . LYS A 1 187 ? -13.125 22.016 -2.828 1 98.5 187 LYS A N 1
ATOM 1496 C CA . LYS A 1 187 ? -11.984 22.641 -3.496 1 98.5 187 LYS A CA 1
ATOM 1497 C C . LYS A 1 187 ? -11.086 21.578 -4.141 1 98.5 187 LYS A C 1
ATOM 1499 O O . LYS A 1 187 ? -11.25 20.391 -3.891 1 98.5 187 LYS A O 1
ATOM 1504 N N . ASP A 1 188 ? -10.211 21.984 -5.023 1 98.69 188 ASP A N 1
ATOM 1505 C CA . ASP A 1 188 ? -9.281 21.109 -5.73 1 98.69 188 ASP A CA 1
ATOM 1506 C C . ASP A 1 188 ? -7.879 21.203 -5.141 1 98.69 188 ASP A C 1
ATOM 1508 O O . ASP A 1 188 ? -7.188 22.203 -5.336 1 98.69 188 ASP A O 1
ATOM 1512 N N . PRO A 1 189 ? -7.441 20.141 -4.527 1 98.75 189 PRO A N 1
ATOM 1513 C CA . PRO A 1 189 ? -6.129 20.234 -3.881 1 98.75 189 PRO A CA 1
ATOM 1514 C C . PRO A 1 189 ? -4.988 20.391 -4.883 1 98.75 189 PRO A C 1
ATOM 1516 O O . PRO A 1 189 ? -3.945 20.953 -4.543 1 98.75 189 PRO A O 1
ATOM 1519 N N . VAL A 1 190 ? -5.117 19.875 -6.105 1 98.88 190 VAL A N 1
ATOM 1520 C CA . VAL A 1 190 ? -4.094 20.031 -7.133 1 98.88 190 VAL A CA 1
ATOM 1521 C C . VAL A 1 190 ? -3.965 21.516 -7.512 1 98.88 190 VAL A C 1
ATOM 1523 O O . VAL A 1 190 ? -2.857 22.047 -7.555 1 98.88 190 VAL A O 1
ATOM 1526 N N . ALA A 1 191 ? -5.078 22.141 -7.742 1 98.88 191 ALA A N 1
ATOM 1527 C CA . ALA A 1 191 ? -5.086 23.562 -8.07 1 98.88 191 ALA A CA 1
ATOM 1528 C C . ALA A 1 191 ? -4.547 24.391 -6.906 1 98.88 191 ALA A C 1
ATOM 1530 O O . ALA A 1 191 ? -3.793 25.344 -7.113 1 98.88 191 ALA A O 1
ATOM 1531 N N . ASP A 1 192 ? -4.941 24.031 -5.688 1 98.88 192 ASP A N 1
ATOM 1532 C CA . ASP A 1 192 ? -4.5 24.766 -4.508 1 98.88 192 ASP A CA 1
ATOM 1533 C C . ASP A 1 192 ? -2.988 24.656 -4.32 1 98.88 192 ASP A C 1
ATOM 1535 O O . ASP A 1 192 ? -2.328 25.625 -3.939 1 98.88 192 ASP A O 1
ATOM 1539 N N . LEU A 1 193 ? -2.471 23.484 -4.555 1 98.88 193 LEU A N 1
ATOM 1540 C CA . LEU A 1 193 ? -1.026 23.297 -4.473 1 98.88 193 LEU A CA 1
ATOM 1541 C C . LEU A 1 193 ? -0.298 24.234 -5.426 1 98.88 193 LEU A C 1
ATOM 1543 O O . LEU A 1 193 ? 0.693 24.859 -5.051 1 98.88 193 LEU A O 1
ATOM 1547 N N . GLU A 1 194 ? -0.819 24.328 -6.598 1 98.81 194 GLU A N 1
ATOM 1548 C CA . GLU A 1 194 ? -0.196 25.219 -7.57 1 98.81 194 GLU A CA 1
ATOM 1549 C C . GLU A 1 194 ? -0.34 26.672 -7.156 1 98.81 194 GLU A C 1
ATOM 1551 O O . GLU A 1 194 ? 0.641 27.422 -7.145 1 98.81 194 GLU A O 1
ATOM 1556 N N . LYS A 1 195 ? -1.472 27.047 -6.789 1 98.81 195 LYS A N 1
ATOM 1557 C CA . LYS A 1 195 ? -1.813 28.438 -6.523 1 98.81 195 LYS A CA 1
ATOM 1558 C C . LYS A 1 195 ? -1.08 28.953 -5.293 1 98.81 195 LYS A C 1
ATOM 1560 O O . LYS A 1 195 ? -0.656 30.109 -5.262 1 98.81 195 LYS A O 1
ATOM 1565 N N . TYR A 1 196 ? -0.887 28.109 -4.246 1 98.75 196 TYR A N 1
ATOM 1566 C CA . TYR A 1 196 ? -0.39 28.578 -2.959 1 98.75 196 TYR A CA 1
ATOM 1567 C C . TYR A 1 196 ? 0.966 27.969 -2.637 1 98.75 196 TYR A C 1
ATOM 1569 O O . TYR A 1 196 ? 1.364 27.906 -1.471 1 98.75 196 TYR A O 1
ATOM 1577 N N . LYS A 1 197 ? 1.675 27.516 -3.637 1 98.5 197 LYS A N 1
ATOM 1578 C CA . LYS A 1 197 ? 2.9 26.734 -3.533 1 98.5 197 LYS A CA 1
ATOM 1579 C C . LYS A 1 197 ? 3.932 27.422 -2.652 1 98.5 197 LYS A C 1
ATOM 1581 O O . LYS A 1 197 ? 4.695 26.766 -1.941 1 98.5 197 LYS A O 1
ATOM 1586 N N . ASP A 1 198 ? 3.914 28.75 -2.553 1 98.19 198 ASP A N 1
ATOM 1587 C CA . ASP A 1 198 ? 4.973 29.5 -1.882 1 98.19 198 ASP A CA 1
ATOM 1588 C C . ASP A 1 198 ? 4.73 29.562 -0.375 1 98.19 198 ASP A C 1
ATOM 1590 O O . ASP A 1 198 ? 5.609 29.969 0.382 1 98.19 198 ASP A O 1
ATOM 1594 N N . ARG A 1 199 ? 3.512 29.109 0.037 1 98.56 199 ARG A N 1
ATOM 1595 C CA . ARG A 1 199 ? 3.193 29.203 1.459 1 98.56 199 ARG A CA 1
ATOM 1596 C C . ARG A 1 199 ? 2.732 27.859 1.999 1 98.56 199 ARG A C 1
ATOM 1598 O O . ARG A 1 199 ? 2.027 27.797 3.01 1 98.56 199 ARG A O 1
ATOM 1605 N N . ILE A 1 200 ? 3.041 26.766 1.342 1 98.88 200 ILE A N 1
ATOM 1606 C CA . ILE A 1 200 ? 2.725 25.453 1.86 1 98.88 200 ILE A CA 1
ATOM 1607 C C . ILE A 1 200 ? 3.959 24.844 2.527 1 98.88 200 ILE A C 1
ATOM 1609 O O . ILE A 1 200 ? 4.953 24.547 1.859 1 98.88 200 ILE A O 1
ATOM 1613 N N . TYR A 1 201 ? 3.893 24.641 3.818 1 98.88 201 TYR A N 1
ATOM 1614 C CA . TYR A 1 201 ? 5.062 24.203 4.57 1 98.88 201 TYR A CA 1
ATOM 1615 C C . TYR A 1 201 ? 4.879 22.781 5.09 1 98.88 201 TYR A C 1
ATOM 1617 O O . TYR A 1 201 ? 5.828 22.172 5.566 1 98.88 201 TYR A O 1
ATOM 1625 N N . ASP A 1 202 ? 3.654 22.281 5.02 1 98.88 202 ASP A N 1
ATOM 1626 C CA . ASP A 1 202 ? 3.303 20.906 5.375 1 98.88 202 ASP A CA 1
ATOM 1627 C C . ASP A 1 202 ? 2.074 20.438 4.602 1 98.88 202 ASP A C 1
ATOM 1629 O O . ASP A 1 202 ? 1.313 21.25 4.078 1 98.88 202 ASP A O 1
ATOM 1633 N N . MET A 1 203 ? 1.919 19.125 4.531 1 98.75 203 MET A N 1
ATOM 1634 C CA . MET A 1 203 ? 0.754 18.547 3.869 1 98.75 203 MET A CA 1
ATOM 1635 C C . MET A 1 203 ? 0.251 17.328 4.625 1 98.75 203 MET A C 1
ATOM 1637 O O . MET A 1 203 ? 1.047 16.547 5.141 1 98.75 203 MET A O 1
ATOM 1641 N N . HIS A 1 204 ? -1.009 17.25 4.68 1 98.94 204 HIS A N 1
ATOM 1642 C CA . HIS A 1 204 ? -1.648 16 5.051 1 98.94 204 HIS A CA 1
ATOM 1643 C C . HIS A 1 204 ? -2.229 15.297 3.826 1 98.94 204 HIS A C 1
ATOM 1645 O O . HIS A 1 204 ? -3.125 15.828 3.168 1 98.94 204 HIS A O 1
ATOM 1651 N N . ILE A 1 205 ? -1.714 14.109 3.555 1 98.88 205 ILE A N 1
ATOM 1652 C CA . ILE A 1 205 ? -2.139 13.297 2.416 1 98.88 205 ILE A CA 1
ATOM 1653 C C . ILE A 1 205 ? -3.152 12.25 2.875 1 98.88 205 ILE A C 1
ATOM 1655 O O . ILE A 1 205 ? -2.891 11.5 3.814 1 98.88 205 ILE A O 1
ATOM 1659 N N . LYS A 1 206 ? -4.25 12.25 2.354 1 98.44 206 LYS A N 1
ATOM 1660 C CA . LYS A 1 206 ? -5.309 11.273 2.605 1 98.44 206 LYS A CA 1
ATOM 1661 C C . LYS A 1 206 ? -6.266 11.18 1.419 1 98.44 206 LYS A C 1
ATOM 1663 O O . LYS A 1 206 ? -6.016 11.773 0.365 1 98.44 206 LYS A O 1
ATOM 1668 N N . ASP A 1 207 ? -7.273 10.336 1.438 1 98.75 207 ASP A N 1
ATOM 1669 C CA . ASP A 1 207 ? -8.336 10.227 0.444 1 98.75 207 ASP A CA 1
ATOM 1670 C C . ASP A 1 207 ? -9.711 10.258 1.104 1 98.75 207 ASP A C 1
ATOM 1672 O O . ASP A 1 207 ? -9.828 10.094 2.32 1 98.75 207 ASP A O 1
ATOM 1676 N N . VAL A 1 208 ? -10.641 10.672 0.309 1 98.5 208 VAL A N 1
ATOM 1677 C CA . VAL A 1 208 ? -12 10.789 0.84 1 98.5 208 VAL A CA 1
ATOM 1678 C C . VAL A 1 208 ? -12.992 10.18 -0.147 1 98.5 208 VAL A C 1
ATOM 1680 O O . VAL A 1 208 ? -12.711 10.094 -1.345 1 98.5 208 VAL A O 1
ATOM 1683 N N . THR A 1 209 ? -14.203 9.836 0.342 1 97.88 209 THR A N 1
ATOM 1684 C CA . THR A 1 209 ? -15.203 9.125 -0.452 1 97.88 209 THR A CA 1
ATOM 1685 C C . THR A 1 209 ? -15.961 10.094 -1.353 1 97.88 209 THR A C 1
ATOM 1687 O O . THR A 1 209 ? -16.625 9.672 -2.305 1 97.88 209 THR A O 1
ATOM 1690 N N . ALA A 1 210 ? -15.953 11.422 -1.006 1 97.69 210 ALA A N 1
ATOM 1691 C CA . ALA A 1 210 ? -16.656 12.438 -1.785 1 97.69 210 ALA A CA 1
ATOM 1692 C C . ALA A 1 210 ? -16.047 13.812 -1.563 1 97.69 210 ALA A C 1
ATOM 1694 O O . ALA A 1 210 ? -15.359 14.047 -0.565 1 97.69 210 ALA A O 1
ATOM 1695 N N . ASN A 1 211 ? -16.266 14.664 -2.492 1 97.94 211 ASN A N 1
ATOM 1696 C CA . ASN A 1 211 ? -15.758 16.031 -2.395 1 97.94 211 ASN A CA 1
ATOM 1697 C C . ASN A 1 211 ? -16.797 16.969 -1.769 1 97.94 211 ASN A C 1
ATOM 1699 O O . ASN A 1 211 ? -16.922 18.109 -2.18 1 97.94 211 ASN A O 1
ATOM 1703 N N . THR A 1 212 ? -17.547 16.469 -0.891 1 97.75 212 THR A N 1
ATOM 1704 C CA . THR A 1 212 ? -18.547 17.203 -0.115 1 97.75 212 THR A CA 1
ATOM 1705 C C . THR A 1 212 ? -18.344 16.969 1.381 1 97.75 212 THR A C 1
ATOM 1707 O O . THR A 1 212 ? -17.5 16.156 1.781 1 97.75 212 THR A O 1
ATOM 1710 N N . LYS A 1 213 ? -19.078 17.641 2.174 1 97.06 213 LYS A N 1
ATOM 1711 C CA . LYS A 1 213 ? -19 17.547 3.629 1 97.06 213 LYS A CA 1
ATOM 1712 C C . LYS A 1 213 ? -19.25 16.109 4.094 1 97.06 213 LYS A C 1
ATOM 1714 O O . LYS A 1 213 ? -18.703 15.68 5.113 1 97.06 213 LYS A O 1
ATOM 1719 N N . GLU A 1 214 ? -19.984 15.336 3.271 1 96.75 214 GLU A N 1
ATOM 1720 C CA . GLU A 1 214 ? -20.344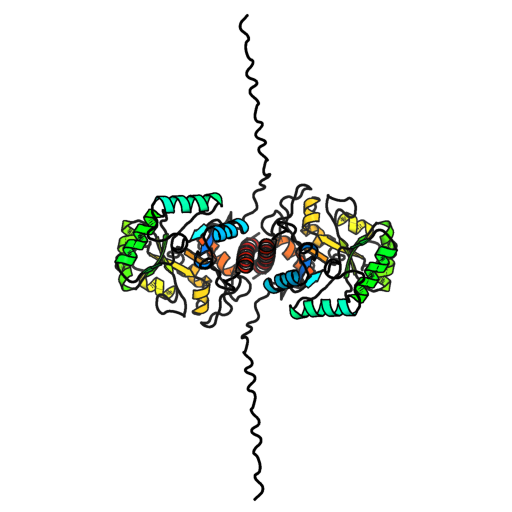 13.977 3.646 1 96.75 214 GLU A CA 1
ATOM 1721 C C . GLU A 1 214 ? -19.188 13.008 3.381 1 96.75 214 GLU A C 1
ATOM 1723 O O . GLU A 1 214 ? -19.203 11.867 3.85 1 96.75 214 GLU A O 1
ATOM 1728 N N . GLY A 1 215 ? -18.172 13.531 2.713 1 97.25 215 GLY A N 1
ATOM 1729 C CA . GLY A 1 215 ? -17.031 12.672 2.449 1 97.25 215 GLY A CA 1
ATOM 1730 C C . GLY A 1 215 ? -16.344 12.195 3.711 1 97.25 215 GLY A C 1
ATOM 1731 O O . GLY A 1 215 ? -16.219 12.938 4.684 1 97.25 215 GLY A O 1
ATOM 1732 N N . LYS A 1 216 ? -15.875 10.953 3.67 1 96.94 216 LYS A N 1
ATOM 1733 C CA . LYS A 1 216 ? -15.172 10.336 4.789 1 96.94 216 LYS A CA 1
ATOM 1734 C C . LYS A 1 216 ? -13.789 9.852 4.371 1 96.94 216 LYS A C 1
ATOM 1736 O O . LYS A 1 216 ? -13.586 9.453 3.223 1 96.94 216 LYS A O 1
ATOM 1741 N N . SER A 1 217 ? -12.938 9.883 5.348 1 97.31 217 SER A N 1
ATOM 1742 C CA . SER A 1 217 ? -11.586 9.375 5.105 1 97.31 217 SER A CA 1
ATOM 1743 C C . SER A 1 217 ? -11.617 7.906 4.699 1 97.31 217 SER A C 1
ATOM 1745 O O . SER A 1 217 ? -12.391 7.121 5.25 1 97.31 217 SER A O 1
ATOM 1747 N N . ILE A 1 218 ? -10.805 7.551 3.77 1 98.19 218 ILE A N 1
ATOM 1748 C CA . ILE A 1 218 ? -10.68 6.184 3.271 1 98.19 218 ILE A CA 1
ATOM 1749 C C . ILE A 1 218 ? -9.242 5.918 2.842 1 98.19 218 ILE A C 1
ATOM 1751 O O . ILE A 1 218 ? -8.43 6.844 2.779 1 98.19 218 ILE A O 1
ATOM 1755 N N . GLU A 1 219 ? -8.875 4.676 2.688 1 98.25 219 GLU A N 1
ATOM 1756 C CA . GLU A 1 219 ? -7.531 4.359 2.213 1 98.25 219 GLU A CA 1
ATOM 1757 C C . GLU A 1 219 ? -7.211 5.105 0.921 1 98.25 219 GLU A C 1
ATOM 1759 O O . GLU A 1 219 ? -8.055 5.207 0.031 1 98.25 219 GLU A O 1
ATOM 1764 N N . ILE A 1 220 ? -6 5.621 0.841 1 98.62 220 ILE A N 1
ATOM 1765 C CA . ILE A 1 220 ? -5.57 6.312 -0.369 1 98.62 220 ILE A CA 1
ATOM 1766 C C . ILE A 1 220 ? -5.668 5.367 -1.564 1 98.62 220 ILE A C 1
ATOM 1768 O O . ILE A 1 220 ? -5.172 4.238 -1.512 1 98.62 220 ILE A O 1
ATOM 1772 N N . GLY A 1 221 ? -6.324 5.777 -2.578 1 97.75 221 GLY A N 1
ATOM 1773 C CA . GLY A 1 221 ? -6.527 4.965 -3.77 1 97.75 221 GLY A CA 1
ATOM 1774 C C . GLY A 1 221 ? -7.938 4.43 -3.895 1 97.75 221 GLY A C 1
ATOM 1775 O O . GLY A 1 221 ? -8.344 3.98 -4.969 1 97.75 221 GLY A O 1
ATOM 1776 N N . ARG A 1 222 ? -8.688 4.441 -2.764 1 98 222 ARG A N 1
ATOM 1777 C CA . ARG A 1 222 ? -10.055 3.93 -2.764 1 98 222 ARG A CA 1
ATOM 1778 C C . ARG A 1 222 ? -11.062 5.07 -2.857 1 98 222 ARG A C 1
ATOM 1780 O O . ARG A 1 222 ? -12.273 4.832 -2.939 1 98 222 ARG A O 1
ATOM 1787 N N . GLY A 1 223 ? -10.547 6.348 -2.795 1 98 223 GLY A N 1
ATOM 1788 C CA . GLY A 1 223 ? -11.414 7.512 -2.795 1 98 223 GLY A CA 1
ATOM 1789 C C . GLY A 1 223 ? -11.422 8.25 -4.117 1 98 223 GLY A C 1
ATOM 1790 O O . GLY A 1 223 ? -11.227 7.648 -5.176 1 98 223 GLY A O 1
ATOM 1791 N N . ILE A 1 224 ? -11.719 9.547 -4.086 1 97.5 224 ILE A N 1
ATOM 1792 C CA . ILE A 1 224 ? -12.047 10.273 -5.309 1 97.5 224 ILE A CA 1
ATOM 1793 C C . ILE A 1 224 ? -10.867 11.156 -5.715 1 97.5 224 ILE A C 1
ATOM 1795 O O . ILE A 1 224 ? -10.867 11.734 -6.805 1 97.5 224 ILE A O 1
ATOM 1799 N N . LEU A 1 225 ? -9.812 11.25 -4.844 1 98.12 225 LEU A N 1
ATOM 1800 C CA . LEU A 1 225 ? -8.766 12.227 -5.117 1 98.12 225 LEU A CA 1
ATOM 1801 C C . LEU A 1 225 ? -7.859 11.758 -6.246 1 98.12 225 LEU A C 1
ATOM 1803 O O . LEU A 1 225 ? -7.52 10.57 -6.324 1 98.12 225 LEU A O 1
ATOM 1807 N N . ASP A 1 226 ? -7.465 12.672 -7.094 1 97.75 226 ASP A N 1
ATOM 1808 C CA . ASP A 1 226 ? -6.547 12.406 -8.195 1 97.75 226 ASP A CA 1
ATOM 1809 C C . ASP A 1 226 ? -5.094 12.453 -7.734 1 97.75 226 ASP A C 1
ATOM 1811 O O . ASP A 1 226 ? -4.391 13.438 -7.977 1 97.75 226 ASP A O 1
ATOM 1815 N N . ILE A 1 227 ? -4.633 11.367 -7.207 1 98.38 227 ILE A N 1
ATOM 1816 C CA . ILE A 1 227 ? -3.322 11.289 -6.57 1 98.38 227 ILE A CA 1
ATOM 1817 C C . ILE A 1 227 ? -2.227 11.438 -7.625 1 98.38 227 ILE A C 1
ATOM 1819 O O . ILE A 1 227 ? -1.231 12.133 -7.402 1 98.38 227 ILE A O 1
ATOM 1823 N N . PRO A 1 228 ? -2.373 10.836 -8.812 1 98.25 228 PRO A N 1
ATOM 1824 C CA . PRO A 1 228 ? -1.36 11.055 -9.844 1 98.25 228 PRO A CA 1
ATOM 1825 C C . PRO A 1 228 ? -1.188 12.531 -10.195 1 98.25 228 PRO A C 1
ATOM 1827 O O . PRO A 1 228 ? -0.06 13.031 -10.266 1 98.25 228 PRO A O 1
ATOM 1830 N N . ALA A 1 229 ? -2.268 13.242 -10.375 1 98.38 229 ALA A N 1
ATOM 1831 C CA . ALA A 1 229 ? -2.186 14.672 -10.688 1 98.38 229 ALA A CA 1
ATOM 1832 C C . ALA A 1 229 ? -1.527 15.438 -9.539 1 98.38 229 ALA A C 1
ATOM 1834 O O . ALA A 1 229 ? -0.767 16.375 -9.781 1 98.38 229 ALA A O 1
ATOM 1835 N N . PHE A 1 230 ? -1.859 15.031 -8.375 1 98.69 230 PHE A N 1
ATOM 1836 C CA . PHE A 1 230 ? -1.295 15.703 -7.211 1 98.69 230 PHE A CA 1
ATOM 1837 C C . PHE A 1 230 ? 0.216 15.516 -7.152 1 98.69 230 PHE A C 1
ATOM 1839 O O . PHE A 1 230 ? 0.96 16.469 -6.941 1 98.69 230 PHE A O 1
ATOM 1846 N N . ILE A 1 231 ? 0.673 14.305 -7.379 1 98.44 231 ILE A N 1
ATOM 1847 C CA . ILE A 1 231 ? 2.1 14 -7.348 1 98.44 231 ILE A CA 1
ATOM 1848 C C . ILE A 1 231 ? 2.811 14.75 -8.477 1 98.44 231 ILE A C 1
ATOM 1850 O O . ILE A 1 231 ? 3.891 15.305 -8.273 1 98.44 231 ILE A O 1
ATOM 1854 N N . ASN A 1 232 ? 2.213 14.766 -9.633 1 98.06 232 ASN A N 1
ATOM 1855 C CA . ASN A 1 232 ? 2.791 15.547 -10.727 1 98.06 232 ASN A CA 1
ATOM 1856 C C . ASN A 1 232 ? 2.883 17.031 -10.375 1 98.06 232 ASN A C 1
ATOM 1858 O O . ASN A 1 232 ? 3.855 17.688 -10.734 1 98.06 232 ASN A O 1
ATOM 1862 N N . MET A 1 233 ? 1.859 17.531 -9.672 1 98.75 233 MET A N 1
ATOM 1863 C CA . MET A 1 233 ? 1.865 18.938 -9.273 1 98.75 233 MET A CA 1
ATOM 1864 C C . MET A 1 233 ? 2.934 19.188 -8.211 1 98.75 233 MET A C 1
ATOM 1866 O O . MET A 1 233 ? 3.553 20.266 -8.195 1 98.75 233 MET A O 1
ATOM 1870 N N . LEU A 1 234 ? 3.139 18.188 -7.281 1 98.69 234 LEU A N 1
ATOM 1871 C CA . LEU A 1 234 ? 4.246 18.297 -6.336 1 98.69 234 LEU A CA 1
ATOM 1872 C C . LEU A 1 234 ? 5.566 18.5 -7.066 1 98.69 234 LEU A C 1
ATOM 1874 O O . LEU A 1 234 ? 6.355 19.375 -6.691 1 98.69 234 LEU A O 1
ATOM 1878 N N . ARG A 1 235 ? 5.766 17.75 -8.086 1 98.25 235 ARG A N 1
ATOM 1879 C CA . ARG A 1 235 ? 6.988 17.844 -8.867 1 98.25 235 ARG A CA 1
ATOM 1880 C C . ARG A 1 235 ? 7.074 19.172 -9.594 1 98.25 235 ARG A C 1
ATOM 1882 O O . ARG A 1 235 ? 8.117 19.844 -9.578 1 98.25 235 ARG A O 1
ATOM 1889 N N . LYS A 1 236 ? 5.977 19.531 -10.211 1 98.38 236 LYS A N 1
ATOM 1890 C CA . LYS A 1 236 ? 5.934 20.766 -10.977 1 98.38 236 LYS A CA 1
ATOM 1891 C C . LYS A 1 236 ? 6.25 21.969 -10.094 1 98.38 236 LYS A C 1
ATOM 1893 O O . LYS A 1 236 ? 6.973 22.875 -10.508 1 98.38 236 LYS A O 1
ATOM 1898 N N . THR A 1 237 ? 5.73 22.047 -8.875 1 98.62 237 THR A N 1
ATOM 1899 C CA . THR A 1 237 ? 5.879 23.188 -7.992 1 98.62 237 THR A CA 1
ATOM 1900 C C . THR A 1 237 ? 7.203 23.125 -7.23 1 98.62 237 THR A C 1
ATOM 1902 O O . THR A 1 237 ? 7.613 24.109 -6.602 1 98.62 237 THR A O 1
ATOM 1905 N N . GLY A 1 238 ? 7.82 21.938 -7.23 1 98.38 238 GLY A N 1
ATOM 1906 C CA . GLY A 1 238 ? 9.086 21.781 -6.527 1 98.38 238 GLY A CA 1
ATOM 1907 C C . GLY A 1 238 ? 8.922 21.688 -5.023 1 98.38 238 GLY A C 1
ATOM 1908 O O . GLY A 1 238 ? 9.836 22.031 -4.273 1 98.38 238 GLY A O 1
ATOM 1909 N N . TYR A 1 239 ? 7.766 21.281 -4.594 1 98.62 239 TYR A N 1
ATOM 1910 C CA . TYR A 1 239 ? 7.566 21.094 -3.16 1 98.62 239 TYR A CA 1
ATOM 1911 C C . TYR A 1 239 ? 8.641 20.203 -2.566 1 98.62 239 TYR A C 1
ATOM 1913 O O . TYR A 1 239 ? 8.914 19.109 -3.088 1 98.62 239 TYR A O 1
ATOM 1921 N N . ASP A 1 240 ? 9.227 20.609 -1.479 1 98.44 240 ASP A N 1
ATOM 1922 C CA . ASP A 1 240 ? 10.344 19.859 -0.919 1 98.44 240 ASP A CA 1
ATOM 1923 C C . ASP A 1 240 ? 10.102 19.516 0.548 1 98.44 240 ASP A C 1
ATOM 1925 O O . ASP A 1 240 ? 11.023 19.125 1.261 1 98.44 240 ASP A O 1
ATOM 1929 N N . GLY A 1 241 ? 8.891 19.672 1.009 1 98.62 241 GLY A N 1
ATOM 1930 C CA . GLY A 1 241 ? 8.523 19.328 2.373 1 98.62 241 GLY A CA 1
ATOM 1931 C C . GLY A 1 241 ? 8.086 17.891 2.531 1 98.62 241 GLY A C 1
ATOM 1932 O O . GLY A 1 241 ? 8.523 17.016 1.772 1 98.62 241 GLY A O 1
ATOM 1933 N N . VAL A 1 242 ? 7.344 17.672 3.6 1 98.81 242 VAL A N 1
ATOM 1934 C CA . VAL A 1 242 ? 6.906 16.312 3.934 1 98.81 242 VAL A CA 1
ATOM 1935 C C . VAL A 1 242 ? 5.445 16.125 3.525 1 98.81 242 VAL A C 1
ATOM 1937 O O . VAL A 1 242 ? 4.586 16.938 3.887 1 98.81 242 VAL A O 1
ATOM 1940 N N . CYS A 1 243 ? 5.184 15.156 2.646 1 98.88 243 CYS A N 1
ATOM 1941 C CA . CYS A 1 243 ? 3.836 14.641 2.439 1 98.88 243 CYS A CA 1
ATOM 1942 C C . CYS A 1 243 ? 3.441 13.68 3.557 1 98.88 243 CYS A C 1
ATOM 1944 O O . CYS A 1 243 ? 3.713 12.484 3.477 1 98.88 243 CYS A O 1
ATOM 1946 N N . SER A 1 244 ? 2.82 14.211 4.559 1 98.81 244 SER A N 1
ATOM 1947 C CA . SER A 1 244 ? 2.482 13.414 5.738 1 98.81 244 SER A CA 1
ATOM 1948 C C . SER A 1 244 ? 1.14 12.711 5.562 1 98.81 244 SER A C 1
ATOM 1950 O O . SER A 1 244 ? 0.097 13.367 5.484 1 98.81 244 SER A O 1
ATOM 1952 N N . LEU A 1 245 ? 1.191 11.422 5.453 1 98.75 245 LEU A N 1
ATOM 1953 C CA . LEU A 1 245 ? -0.055 10.672 5.395 1 98.75 245 LEU A CA 1
ATOM 1954 C C . LEU A 1 245 ? -0.831 10.797 6.703 1 98.75 245 LEU A C 1
ATOM 1956 O O . LEU A 1 245 ? -0.248 10.711 7.785 1 98.75 245 LEU A O 1
ATOM 1960 N N . GLU A 1 246 ? -2.092 11.055 6.594 1 98.75 246 GLU A N 1
ATOM 1961 C CA . GLU A 1 246 ? -3.004 11.086 7.73 1 98.75 246 GLU A CA 1
ATOM 1962 C C . GLU A 1 246 ? -4.152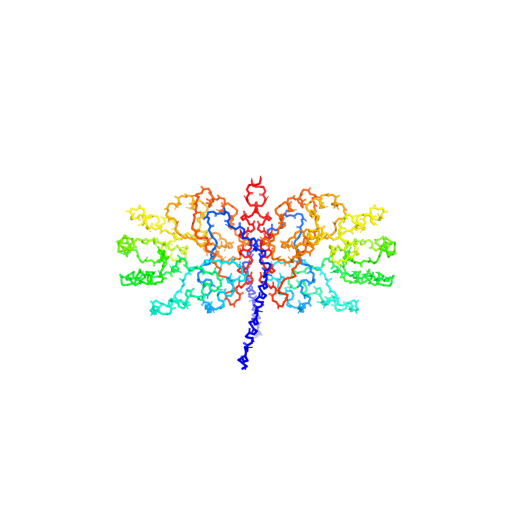 10.094 7.547 1 98.75 246 GLU A C 1
ATOM 1964 O O . GLU A 1 246 ? -5.047 10.32 6.727 1 98.75 246 GLU A O 1
ATOM 1969 N N . HIS A 1 247 ? -4.121 9.047 8.273 1 98.25 247 HIS A N 1
ATOM 1970 C CA . HIS A 1 247 ? -5.121 7.988 8.172 1 98.25 247 HIS A CA 1
ATOM 1971 C C . HIS A 1 247 ? -6.133 8.078 9.312 1 98.25 247 HIS A C 1
ATOM 1973 O O . HIS A 1 247 ? -5.758 8.039 10.484 1 98.25 247 HIS A O 1
ATOM 1979 N N . GLU A 1 248 ? -7.43 8.188 8.977 1 97.38 248 GLU A N 1
ATOM 1980 C CA . GLU A 1 248 ? -8.477 8.391 9.977 1 97.38 248 GLU A CA 1
ATOM 1981 C C . GLU A 1 248 ? -9.617 7.406 9.789 1 97.38 248 GLU A C 1
ATOM 1983 O O . GLU A 1 248 ? -10.789 7.781 9.875 1 97.38 248 GLU A O 1
ATOM 1988 N N . ARG A 1 249 ? -9.352 6.238 9.445 1 96.31 249 ARG A N 1
ATOM 1989 C CA . ARG A 1 249 ? -10.328 5.164 9.281 1 96.31 249 ARG A CA 1
ATOM 19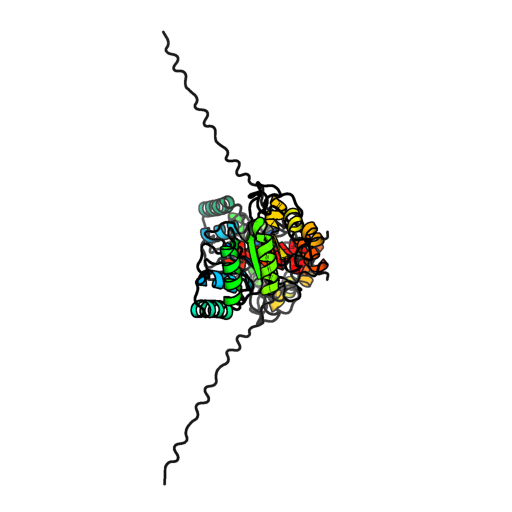90 C C . ARG A 1 249 ? -9.891 3.914 10.039 1 96.31 249 ARG A C 1
ATOM 1992 O O . ARG A 1 249 ? -8.711 3.561 10.047 1 96.31 249 ARG A O 1
ATOM 1999 N N . ASN A 1 250 ? -10.906 3.201 10.641 1 96.56 250 ASN A N 1
ATOM 2000 C CA . ASN A 1 250 ? -10.633 1.99 11.406 1 96.56 250 ASN A CA 1
ATOM 2001 C C . ASN A 1 250 ? -9.523 2.219 12.43 1 96.56 250 ASN A C 1
ATOM 2003 O O . ASN A 1 250 ? -8.562 1.451 12.5 1 96.56 250 ASN A O 1
ATOM 2007 N N . MET A 1 251 ? -9.711 3.227 13.258 1 95.75 251 MET A N 1
ATOM 2008 C CA . MET A 1 251 ? -8.625 3.789 14.055 1 95.75 251 MET A CA 1
ATOM 2009 C C . MET A 1 251 ? -8.234 2.842 15.188 1 95.75 251 MET A C 1
ATOM 2011 O O . MET A 1 251 ? -7.152 2.973 15.766 1 95.75 251 MET A O 1
ATOM 2015 N N . ASP A 1 252 ? -9.094 1.841 15.555 1 97.25 252 ASP A N 1
ATOM 2016 C CA . ASP A 1 252 ? -8.727 0.852 16.562 1 97.25 252 ASP A CA 1
ATOM 2017 C C . ASP A 1 252 ? -7.727 -0.159 16 1 97.25 252 ASP A C 1
ATOM 2019 O O . ASP A 1 252 ? -7.016 -0.821 16.766 1 97.25 252 ASP A O 1
ATOM 2023 N N . ASN A 1 253 ? -7.738 -0.308 14.695 1 96.69 253 ASN A N 1
ATOM 2024 C CA . ASN A 1 253 ? -6.805 -1.173 13.984 1 96.69 253 ASN A CA 1
ATOM 2025 C C . ASN A 1 253 ? -6.504 -0.643 12.586 1 96.69 253 ASN A C 1
ATOM 2027 O O . ASN A 1 253 ? -6.852 -1.281 11.586 1 96.69 253 ASN A O 1
ATOM 2031 N N . PRO A 1 254 ? -5.762 0.425 12.492 1 98.06 254 PRO A N 1
ATOM 2032 C CA . PRO A 1 254 ? -5.598 1.153 11.234 1 98.06 254 PRO A CA 1
ATOM 2033 C C . PRO A 1 254 ? -4.441 0.621 10.391 1 98.06 254 PRO A C 1
ATOM 2035 O O . PRO A 1 254 ? -4.207 1.102 9.281 1 98.06 254 PRO A O 1
ATOM 2038 N N . PHE A 1 255 ? -3.736 -0.395 10.828 1 98.5 255 PHE A N 1
ATOM 2039 C CA . PHE A 1 255 ? -2.381 -0.663 10.359 1 98.5 255 PHE A CA 1
ATOM 2040 C C . PHE A 1 255 ? -2.395 -1.165 8.922 1 98.5 255 PHE A C 1
ATOM 2042 O O . PHE A 1 255 ? -1.55 -0.774 8.109 1 98.5 255 PHE A O 1
ATOM 2049 N N . SER A 1 256 ? -3.363 -2.053 8.539 1 98.44 256 SER A N 1
ATOM 2050 C CA . SER A 1 256 ? -3.453 -2.484 7.145 1 98.44 256 SER A CA 1
ATOM 2051 C C . SER A 1 256 ? -3.787 -1.314 6.223 1 98.44 256 SER A C 1
ATOM 2053 O O . SER A 1 256 ? -3.215 -1.188 5.141 1 98.44 256 SER A O 1
ATOM 2055 N N . GLY A 1 257 ? -4.715 -0.482 6.676 1 98.56 257 GLY A N 1
ATOM 2056 C CA . GLY A 1 257 ? -5.086 0.681 5.887 1 98.56 257 GLY A CA 1
ATOM 2057 C C . GLY A 1 257 ? -3.951 1.673 5.711 1 98.56 257 GLY A C 1
ATOM 2058 O O . GLY A 1 257 ? -3.775 2.24 4.633 1 98.56 257 GLY A O 1
ATOM 2059 N N . ILE A 1 258 ? -3.17 1.874 6.781 1 98.88 258 ILE A N 1
ATOM 2060 C CA . ILE A 1 258 ? -1.994 2.734 6.727 1 98.88 258 ILE A CA 1
ATOM 2061 C C . ILE A 1 258 ? -1.003 2.189 5.699 1 98.88 258 ILE A C 1
ATOM 2063 O O . ILE A 1 258 ? -0.554 2.92 4.812 1 98.88 258 ILE A O 1
ATOM 2067 N N . ALA A 1 259 ? -0.698 0.901 5.801 1 98.88 259 ALA A N 1
ATOM 2068 C CA . ALA A 1 259 ? 0.281 0.277 4.914 1 98.88 259 ALA A CA 1
ATOM 2069 C C . ALA A 1 259 ? -0.177 0.342 3.459 1 98.88 259 ALA A C 1
ATOM 2071 O O . ALA A 1 259 ? 0.611 0.664 2.568 1 98.88 259 ALA A O 1
ATOM 2072 N N . GLU A 1 260 ? -1.449 0.043 3.23 1 98.75 260 GLU A N 1
ATOM 2073 C CA . GLU A 1 260 ? -2.016 0.116 1.887 1 98.75 260 GLU A CA 1
ATOM 2074 C C . GLU A 1 260 ? -1.878 1.521 1.305 1 98.75 260 GLU A C 1
ATOM 2076 O O . GLU A 1 260 ? -1.511 1.682 0.139 1 98.75 260 GLU A O 1
ATOM 2081 N N . SER A 1 261 ? -2.174 2.506 2.113 1 98.88 261 SER A N 1
ATOM 2082 C CA . SER A 1 261 ? -2.135 3.896 1.671 1 98.88 261 SER A CA 1
ATOM 2083 C C . SER A 1 261 ? -0.712 4.328 1.327 1 98.88 261 SER A C 1
ATOM 2085 O O . SER A 1 261 ? -0.488 4.996 0.318 1 98.88 261 SER A O 1
ATOM 2087 N N . ILE A 1 262 ? 0.253 3.908 2.145 1 98.81 262 ILE A N 1
ATOM 2088 C CA . ILE A 1 262 ? 1.656 4.203 1.875 1 98.81 262 ILE A CA 1
ATOM 2089 C C . ILE A 1 262 ? 2.078 3.543 0.564 1 98.81 262 ILE A C 1
ATOM 2091 O O . ILE A 1 262 ? 2.68 4.188 -0.297 1 98.81 262 ILE A O 1
ATOM 2095 N N . GLY A 1 263 ? 1.712 2.289 0.447 1 98.75 263 GLY A N 1
ATOM 2096 C CA . GLY A 1 263 ? 2.039 1.578 -0.779 1 98.75 263 GLY A CA 1
ATOM 2097 C C . GLY A 1 263 ? 1.447 2.225 -2.018 1 98.75 263 GLY A C 1
ATOM 2098 O O . GLY A 1 263 ? 2.135 2.381 -3.029 1 98.75 263 GLY A O 1
ATOM 2099 N N . PHE A 1 264 ? 0.161 2.623 -1.938 1 98.81 264 PHE A N 1
ATOM 2100 C CA . PHE A 1 264 ? -0.51 3.234 -3.078 1 98.81 264 PHE A CA 1
ATOM 2101 C C . PHE A 1 264 ? 0.183 4.527 -3.484 1 98.81 264 PHE A C 1
ATOM 2103 O O . PHE A 1 264 ? 0.492 4.73 -4.66 1 98.81 264 PHE A O 1
ATOM 2110 N N . PHE A 1 265 ? 0.444 5.367 -2.494 1 98.88 265 PHE A N 1
ATOM 2111 C CA . PHE A 1 265 ? 1.088 6.645 -2.766 1 98.88 265 PHE A CA 1
ATOM 2112 C C . PHE A 1 265 ? 2.449 6.441 -3.42 1 98.88 265 PHE A C 1
ATOM 2114 O O . PHE A 1 265 ? 2.762 7.074 -4.43 1 98.88 265 PHE A O 1
ATOM 2121 N N . ARG A 1 266 ? 3.24 5.496 -2.936 1 98.69 266 ARG A N 1
ATOM 2122 C CA . ARG A 1 266 ? 4.555 5.176 -3.486 1 98.69 266 ARG A CA 1
ATOM 2123 C C . ARG A 1 266 ? 4.434 4.578 -4.883 1 98.69 266 ARG A C 1
ATOM 2125 O O . ARG A 1 266 ? 5.254 4.859 -5.758 1 98.69 266 ARG A O 1
ATOM 2132 N N . GLY A 1 267 ? 3.363 3.74 -5.055 1 98.56 267 GLY A N 1
ATOM 2133 C CA . GLY A 1 267 ? 3.123 3.197 -6.383 1 98.56 267 GLY A CA 1
ATOM 2134 C C . GLY A 1 267 ? 2.852 4.266 -7.422 1 98.56 267 GLY A C 1
ATOM 2135 O O . GLY A 1 267 ? 3.344 4.18 -8.555 1 98.56 267 GLY A O 1
ATOM 2136 N N . VAL A 1 268 ? 2.094 5.25 -7.035 1 98.5 268 VAL A N 1
ATOM 2137 C CA . VAL A 1 268 ? 1.788 6.332 -7.969 1 98.5 268 VAL A CA 1
ATOM 2138 C C . VAL A 1 268 ? 3.053 7.137 -8.258 1 98.5 268 VAL A C 1
ATOM 2140 O O . VAL A 1 268 ? 3.281 7.559 -9.391 1 98.5 268 VAL A O 1
ATOM 2143 N N . ILE A 1 269 ? 3.889 7.363 -7.223 1 98.44 269 ILE A N 1
ATOM 2144 C CA . ILE A 1 269 ? 5.16 8.047 -7.422 1 98.44 269 ILE A CA 1
ATOM 2145 C C . ILE A 1 269 ? 5.969 7.332 -8.5 1 98.44 269 ILE A C 1
ATOM 2147 O O . ILE A 1 269 ? 6.465 7.961 -9.438 1 98.44 269 ILE A O 1
ATOM 2151 N N . VAL A 1 270 ? 6.035 6.012 -8.406 1 97.88 270 VAL A N 1
ATOM 2152 C CA . VAL A 1 270 ? 6.832 5.215 -9.336 1 97.88 270 VAL A CA 1
ATOM 2153 C C . VAL A 1 270 ? 6.156 5.18 -10.703 1 97.88 270 VAL A C 1
ATOM 2155 O O . VAL A 1 270 ? 6.816 5.328 -11.734 1 97.88 270 VAL A O 1
ATOM 2158 N N . GLY A 1 271 ? 4.84 5.055 -10.727 1 97.5 271 GLY A N 1
ATOM 2159 C CA . GLY A 1 271 ? 4.082 4.91 -11.961 1 97.5 271 GLY A CA 1
ATOM 2160 C C . GLY A 1 271 ? 4.047 6.184 -12.789 1 97.5 271 GLY A C 1
ATOM 2161 O O . GLY A 1 271 ? 3.896 6.133 -14.016 1 97.5 271 GLY A O 1
ATOM 2162 N N . THR A 1 272 ? 4.191 7.301 -12.078 1 96.88 272 THR A N 1
ATOM 2163 C CA . THR A 1 272 ? 4.051 8.57 -12.789 1 96.88 272 THR A CA 1
ATOM 2164 C C . THR A 1 272 ? 5.418 9.109 -13.195 1 96.88 272 THR A C 1
ATOM 2166 O O . THR A 1 272 ? 5.508 10.188 -13.789 1 96.88 272 THR A O 1
ATOM 2169 N N . LYS A 1 273 ? 6.441 8.422 -12.805 1 90 273 LYS A N 1
ATOM 2170 C CA . LYS A 1 273 ? 7.758 8.891 -13.234 1 90 273 LYS A CA 1
ATOM 2171 C C . LYS A 1 273 ? 7.91 8.789 -14.75 1 90 273 LYS A C 1
ATOM 2173 O O . LYS A 1 273 ? 7.43 7.84 -15.367 1 90 273 LYS A O 1
ATOM 2178 N N . SER A 1 274 ? 8.117 9.891 -15.391 1 66.75 274 SER A N 1
ATOM 2179 C CA . SER A 1 274 ? 8.297 9.914 -16.844 1 66.75 274 SER A CA 1
ATOM 2180 C C . SER A 1 274 ? 9.438 9 -17.266 1 66.75 274 SER A C 1
ATOM 2182 O O . SER A 1 274 ? 10.539 9.055 -16.703 1 66.75 274 SER A O 1
ATOM 2184 N N . ARG A 1 275 ? 9.211 7.789 -17.766 1 48.84 275 ARG A N 1
ATOM 2185 C CA . ARG A 1 275 ? 10.227 6.969 -18.406 1 48.84 275 ARG A CA 1
ATOM 2186 C C . ARG A 1 275 ? 10.328 7.277 -19.891 1 48.84 275 ARG A C 1
ATOM 2188 O O . ARG A 1 275 ? 9.352 7.715 -20.516 1 48.84 275 ARG A O 1
ATOM 2195 N N . MET B 1 1 ? -72.562 -8.156 16.906 1 29.05 1 MET B N 1
ATOM 2196 C CA . MET B 1 1 ? -71.688 -7.027 16.984 1 29.05 1 MET B CA 1
ATOM 2197 C C . MET B 1 1 ? -70.188 -7.492 16.906 1 29.05 1 MET B C 1
ATOM 2199 O O . MET B 1 1 ? -69.688 -8.094 17.844 1 29.05 1 MET B O 1
ATOM 2203 N N . LYS B 1 2 ? -69.875 -8.07 15.633 1 31.41 2 LYS B N 1
ATOM 2204 C CA . LYS B 1 2 ? -68.625 -8.695 15.109 1 31.41 2 LYS B CA 1
ATOM 2205 C C . LYS B 1 2 ? -67.438 -7.781 15.297 1 31.41 2 LYS B C 1
ATOM 2207 O O . LYS B 1 2 ? -67.438 -6.648 14.82 1 31.41 2 LYS B O 1
ATOM 2212 N N . SER B 1 3 ? -66.75 -7.844 16.469 1 32.59 3 SER B N 1
ATOM 2213 C CA . SER B 1 3 ? -65.562 -7.129 16.828 1 32.59 3 SER B CA 1
ATOM 2214 C C . SER B 1 3 ? -64.5 -7.32 15.766 1 32.59 3 SER B C 1
ATOM 2216 O O . SER B 1 3 ? -64.062 -8.453 15.453 1 32.59 3 SER B O 1
ATOM 2218 N N . ILE B 1 4 ? -64.438 -6.578 14.703 1 31.08 4 ILE B N 1
ATOM 2219 C CA . ILE B 1 4 ? -63.406 -6.496 13.664 1 31.08 4 ILE B CA 1
ATOM 2220 C C . ILE B 1 4 ? -62.062 -6.125 14.281 1 31.08 4 ILE B C 1
ATOM 2222 O O . ILE B 1 4 ? -61.906 -5.023 14.812 1 31.08 4 ILE B O 1
ATOM 2226 N N . LYS B 1 5 ? -61.375 -7.047 14.992 1 35.53 5 LYS B N 1
ATOM 2227 C CA . LYS B 1 5 ? -60 -6.859 15.414 1 35.53 5 LYS B CA 1
ATOM 2228 C C . LYS B 1 5 ? -59.125 -6.332 14.273 1 35.53 5 LYS B C 1
ATOM 2230 O O . LYS B 1 5 ? -59.062 -6.957 13.211 1 35.53 5 LYS B O 1
ATOM 2235 N N . SER B 1 6 ? -59.062 -4.957 14.125 1 34 6 SER B N 1
ATOM 2236 C CA . SER B 1 6 ? -58.156 -4.312 13.195 1 34 6 SER B CA 1
ATOM 2237 C C . SER B 1 6 ? -56.719 -4.805 13.398 1 34 6 SER B C 1
ATOM 2239 O O . SER B 1 6 ? -56.188 -4.746 14.516 1 34 6 SER B O 1
ATOM 2241 N N . PHE B 1 7 ? -56.281 -5.809 12.758 1 38.78 7 PHE B N 1
ATOM 2242 C CA . PHE B 1 7 ? -54.906 -6.254 12.609 1 38.78 7 PHE B CA 1
ATOM 2243 C C . PHE B 1 7 ? -54 -5.09 12.219 1 38.78 7 PHE B C 1
ATOM 2245 O O . PHE B 1 7 ? -54.156 -4.496 11.148 1 38.78 7 PHE B O 1
ATOM 2252 N N . PHE B 1 8 ? -53.531 -4.258 13.195 1 37 8 PHE B N 1
ATOM 2253 C CA . PHE B 1 8 ? -52.469 -3.285 12.953 1 37 8 PHE B CA 1
ATOM 2254 C C . PHE B 1 8 ? -51.281 -3.955 12.32 1 37 8 PHE B C 1
ATOM 2256 O O . PHE B 1 8 ? -50.688 -4.859 12.906 1 37 8 PHE B O 1
ATOM 2263 N N . LEU B 1 9 ? -51.219 -4.082 11.039 1 33.75 9 LEU B N 1
ATOM 2264 C CA . LEU B 1 9 ? -50 -4.406 10.32 1 33.75 9 LEU B CA 1
ATOM 2265 C C . LEU B 1 9 ? -48.875 -3.412 10.656 1 33.75 9 LEU B C 1
ATOM 2267 O O . LEU B 1 9 ? -49 -2.223 10.352 1 33.75 9 LEU B O 1
ATOM 2271 N N . ALA B 1 10 ? -48.188 -3.566 11.797 1 35.81 10 ALA B N 1
ATOM 2272 C CA . ALA B 1 10 ? -46.938 -2.842 12.016 1 35.81 10 ALA B CA 1
ATOM 2273 C C . ALA B 1 10 ? -46.031 -2.938 10.789 1 35.81 10 ALA B C 1
ATOM 2275 O O . ALA B 1 10 ? -45.625 -4.031 10.406 1 35.81 10 ALA B O 1
ATOM 2276 N N . LEU B 1 11 ? -46.125 -1.987 9.859 1 35.81 11 LEU B N 1
ATOM 2277 C CA . LEU B 1 11 ? -45.125 -1.788 8.812 1 35.81 11 LEU B CA 1
ATOM 2278 C C . LEU B 1 11 ? -43.75 -1.729 9.414 1 35.81 11 LEU B C 1
ATOM 2280 O O . LEU B 1 11 ? -43.438 -0.821 10.188 1 35.81 11 LEU B O 1
ATOM 2284 N N . LEU B 1 12 ? -43.125 -2.852 9.695 1 36.88 12 LEU B N 1
ATOM 2285 C CA . LEU B 1 12 ? -41.688 -2.869 9.93 1 36.88 12 LEU B CA 1
ATOM 2286 C C . LEU B 1 12 ? -40.969 -2.025 8.891 1 36.88 12 LEU B C 1
ATOM 2288 O O . LEU B 1 12 ? -40.938 -2.373 7.703 1 36.88 12 LEU B O 1
ATOM 2292 N N . LEU B 1 13 ? -40.938 -0.716 9.062 1 36.81 13 LEU B N 1
ATOM 2293 C CA . LEU B 1 13 ? -40 0.091 8.305 1 36.81 13 LEU B CA 1
ATOM 2294 C C . LEU B 1 13 ? -38.594 -0.492 8.406 1 36.81 13 LEU B C 1
ATOM 2296 O O . LEU B 1 13 ? -37.969 -0.443 9.469 1 36.81 13 LEU B O 1
ATOM 2300 N N . LEU B 1 14 ? -38.312 -1.534 7.664 1 36.22 14 LEU B N 1
ATOM 2301 C CA . LEU B 1 14 ? -36.938 -1.867 7.406 1 36.22 14 LEU B CA 1
ATOM 2302 C C . LEU B 1 14 ? -36.125 -0.618 7.047 1 36.22 14 LEU B C 1
ATOM 2304 O O . LEU B 1 14 ? -36.344 -0.018 5.992 1 36.22 14 LEU B O 1
ATOM 2308 N N . PHE B 1 15 ? -35.75 0.092 8.047 1 36.06 15 PHE B N 1
ATOM 2309 C CA . PHE B 1 15 ? -34.656 1.043 7.789 1 36.06 15 PHE B CA 1
ATOM 2310 C C . PHE B 1 15 ? -33.531 0.379 7.027 1 36.06 15 PHE B C 1
ATOM 2312 O O . PHE B 1 15 ? -32.75 -0.401 7.598 1 36.06 15 PHE B O 1
ATOM 2319 N N . LEU B 1 16 ? -33.688 0.199 5.738 1 36.06 16 LEU B N 1
ATOM 2320 C CA . LEU B 1 16 ? -32.469 0.064 4.938 1 36.06 16 LEU B CA 1
ATOM 2321 C C . LEU B 1 16 ? -31.453 1.135 5.309 1 36.06 16 LEU B C 1
ATOM 2323 O O . LEU B 1 16 ? -31.656 2.314 5.008 1 36.06 16 LEU B O 1
ATOM 2327 N N . GLN B 1 17 ? -30.844 0.956 6.414 1 35.75 17 GLN B N 1
ATOM 2328 C CA . GLN B 1 17 ? -29.625 1.735 6.453 1 35.75 17 GLN B CA 1
ATOM 2329 C C . GLN B 1 17 ? -28.953 1.79 5.078 1 35.75 17 GLN B C 1
ATOM 2331 O O . GLN B 1 17 ? -28.578 0.756 4.527 1 35.75 17 GLN B O 1
ATOM 2336 N N . SER B 1 18 ? -29.359 2.654 4.305 1 36 18 SER B N 1
ATOM 2337 C CA . SER B 1 18 ? -28.5 3.004 3.182 1 36 18 SER B CA 1
ATOM 2338 C C . SER B 1 18 ? -27.031 3.006 3.594 1 36 18 SER B C 1
ATOM 2340 O O . SER B 1 18 ? -26.578 3.895 4.324 1 36 18 SER B O 1
ATOM 2342 N N . THR B 1 19 ? -26.516 1.839 3.973 1 38.41 19 THR B N 1
ATOM 2343 C CA . THR B 1 19 ? -25.062 1.908 3.848 1 38.41 19 THR B CA 1
ATOM 2344 C C . THR B 1 19 ? -24.672 2.75 2.639 1 38.41 19 THR B C 1
ATOM 2346 O O . THR B 1 19 ? -25 2.41 1.502 1 38.41 19 THR B O 1
ATOM 2349 N N . ASP B 1 20 ? -24.891 3.945 2.682 1 41.56 20 ASP B N 1
ATOM 2350 C CA . ASP B 1 20 ? -24.234 4.852 1.739 1 41.56 20 ASP B CA 1
ATOM 2351 C C . ASP B 1 20 ? -22.953 4.227 1.174 1 41.56 20 ASP B C 1
ATOM 2353 O O . ASP B 1 20 ? -21.875 4.406 1.73 1 41.56 20 ASP B O 1
ATOM 2357 N N . LEU B 1 21 ? -23.031 2.992 0.686 1 42.12 21 LEU B N 1
ATOM 2358 C CA . LEU B 1 21 ? -21.938 2.27 0.065 1 42.12 21 LEU B CA 1
ATOM 2359 C C . LEU B 1 21 ? -21.344 3.072 -1.087 1 42.12 21 LEU B C 1
ATOM 2361 O O . LEU B 1 21 ? -21.797 2.973 -2.225 1 42.12 21 LEU B O 1
ATOM 2365 N N . HIS B 1 22 ? -21.109 4.336 -0.948 1 46.16 22 HIS B N 1
ATOM 2366 C CA . HIS B 1 22 ? -20.188 4.758 -1.996 1 46.16 22 HIS B CA 1
ATOM 2367 C C . HIS B 1 22 ? -19.172 3.662 -2.309 1 46.16 22 HIS B C 1
ATOM 2369 O O . HIS B 1 22 ? -18.453 3.197 -1.417 1 46.16 22 HIS B O 1
ATOM 2375 N N . ALA B 1 23 ? -19.469 2.986 -3.297 1 54.5 23 ALA B N 1
ATOM 2376 C CA . ALA B 1 23 ? -18.578 1.911 -3.74 1 54.5 23 ALA B CA 1
ATOM 2377 C C . ALA B 1 23 ? -17.125 2.377 -3.785 1 54.5 23 ALA B C 1
ATOM 2379 O O . ALA B 1 23 ? -16.812 3.393 -4.41 1 54.5 23 ALA B O 1
ATOM 2380 N N . GLN B 1 24 ? -16.344 1.938 -2.865 1 75.81 24 GLN B N 1
ATOM 2381 C CA . GLN B 1 24 ? -14.914 2.211 -2.848 1 75.81 24 GLN B CA 1
ATOM 2382 C C . GLN B 1 24 ? -14.273 1.868 -4.188 1 75.81 24 GLN B C 1
ATOM 2384 O O . GLN B 1 24 ? -14.633 0.873 -4.82 1 75.81 24 GLN B O 1
ATOM 2389 N N . TYR B 1 25 ? -13.523 2.824 -4.688 1 85.75 25 TYR B N 1
ATOM 2390 C CA . TYR B 1 25 ? -12.805 2.641 -5.945 1 85.75 25 TYR B CA 1
ATOM 2391 C C . TYR B 1 25 ? -11.844 1.459 -5.859 1 85.75 25 TYR B C 1
ATOM 2393 O O . TYR B 1 25 ? -11.203 1.246 -4.828 1 85.75 25 TYR B O 1
ATOM 2401 N N . VAL B 1 26 ? -12 0.629 -6.883 1 90.19 26 VAL B N 1
ATOM 2402 C CA . VAL B 1 26 ? -11.023 -0.43 -7.094 1 90.19 26 VAL B CA 1
ATOM 2403 C C . VAL B 1 26 ? -10.156 -0.103 -8.312 1 90.19 26 VAL B C 1
ATOM 2405 O O . VAL B 1 26 ? -10.641 -0.131 -9.445 1 90.19 26 VAL B O 1
ATOM 2408 N N . PRO B 1 27 ? -8.93 0.169 -8.117 1 93.19 27 PRO B N 1
ATOM 2409 C CA . PRO B 1 27 ? -8.062 0.721 -9.164 1 93.19 27 PRO B CA 1
ATOM 2410 C C . PRO B 1 27 ? -7.996 -0.166 -10.406 1 93.19 27 PRO B C 1
ATOM 2412 O O . PRO B 1 27 ? -7.875 0.339 -11.523 1 93.19 27 PRO B O 1
ATOM 2415 N N . GLU B 1 28 ? -8.156 -1.514 -10.266 1 95.12 28 GLU B N 1
ATOM 2416 C CA . GLU B 1 28 ? -8 -2.4 -11.414 1 95.12 28 GLU B CA 1
ATOM 2417 C C . GLU B 1 28 ? -9.344 -2.697 -12.07 1 95.12 28 GLU B C 1
ATOM 2419 O O . GLU B 1 28 ? -9.43 -3.514 -12.992 1 95.12 28 GLU B O 1
ATOM 2424 N N . ALA B 1 29 ? -10.367 -2.027 -11.695 1 93.25 29 ALA B N 1
ATOM 2425 C CA . ALA B 1 29 ? -11.719 -2.332 -12.164 1 93.25 29 ALA B CA 1
ATOM 2426 C C . ALA B 1 29 ? -11.828 -2.172 -13.672 1 93.25 29 ALA B C 1
ATOM 2428 O O . ALA B 1 29 ? -12.609 -2.871 -14.32 1 93.25 29 ALA B O 1
ATOM 2429 N N . GLN B 1 30 ? -11.023 -1.296 -14.273 1 92.75 30 GLN B N 1
ATOM 2430 C CA . GLN B 1 30 ? -11.133 -1.047 -15.703 1 92.75 30 GLN B CA 1
ATOM 2431 C C . GLN B 1 30 ? -10.039 -1.775 -16.484 1 92.75 30 GLN B C 1
ATOM 2433 O O . GLN B 1 30 ? -9.898 -1.591 -17.688 1 92.75 30 GLN B O 1
ATOM 2438 N N . GLU B 1 31 ? -9.266 -2.529 -15.781 1 97.38 31 GLU B N 1
ATOM 2439 C CA . GLU B 1 31 ? -8.242 -3.342 -16.438 1 97.38 31 GLU B CA 1
ATOM 2440 C C . GLU B 1 31 ? -8.82 -4.664 -16.922 1 97.38 31 GLU B C 1
ATOM 2442 O O . GLU B 1 31 ? -9.852 -5.121 -16.438 1 97.38 31 GLU B O 1
ATOM 2447 N N . ASN B 1 32 ? -8.148 -5.262 -17.891 1 97.56 32 ASN B N 1
ATOM 2448 C CA . ASN B 1 32 ? -8.539 -6.598 -18.328 1 97.56 32 ASN B CA 1
ATOM 2449 C C . ASN B 1 32 ? -8.172 -7.656 -17.297 1 97.56 32 ASN B C 1
ATOM 2451 O O . ASN B 1 32 ? -8.859 -8.672 -17.172 1 97.56 32 ASN B O 1
ATOM 2455 N N . PHE B 1 33 ? -7.094 -7.371 -16.594 1 98.44 33 PHE B N 1
ATOM 2456 C CA . PHE B 1 33 ? -6.637 -8.32 -15.586 1 98.44 33 PHE B CA 1
ATOM 2457 C C . PHE B 1 33 ? -7.266 -8.023 -14.227 1 98.44 33 PHE B C 1
ATOM 2459 O O . PHE B 1 33 ? -7.809 -6.93 -14.016 1 98.44 33 PHE B O 1
ATOM 2466 N N . LYS B 1 34 ? -7.215 -9.023 -13.367 1 98.31 34 LYS B N 1
ATOM 2467 C CA . LYS B 1 34 ? -7.707 -8.93 -12 1 98.31 34 LYS B CA 1
ATOM 2468 C C . LYS B 1 34 ? -6.562 -9.023 -10.992 1 98.31 34 LYS B C 1
ATOM 2470 O O . LYS B 1 34 ? -5.461 -9.453 -11.336 1 98.31 34 LYS B O 1
ATOM 2475 N N . ILE B 1 35 ? -6.844 -8.555 -9.805 1 98.56 35 ILE B N 1
ATOM 2476 C CA . ILE B 1 35 ? -5.902 -8.742 -8.711 1 98.56 35 ILE B CA 1
ATOM 2477 C C . ILE B 1 35 ? -6.414 -9.828 -7.77 1 98.56 35 ILE B C 1
ATOM 2479 O O . ILE B 1 35 ? -7.602 -9.844 -7.426 1 98.56 35 ILE B O 1
ATOM 2483 N N . GLY B 1 36 ? -5.598 -10.766 -7.453 1 98.81 36 GLY B N 1
ATOM 2484 C CA . GLY B 1 36 ? -5.91 -11.82 -6.508 1 98.81 36 GLY B CA 1
ATOM 2485 C C . GLY B 1 36 ? -4.77 -12.125 -5.555 1 98.81 36 GLY B C 1
ATOM 2486 O O . GLY B 1 36 ? -3.854 -11.312 -5.395 1 98.81 36 GLY B O 1
ATOM 2487 N N . MET B 1 37 ? -4.945 -13.219 -4.844 1 98.94 37 MET B N 1
ATOM 2488 C CA . MET B 1 37 ? -3.941 -13.672 -3.883 1 98.94 37 MET B CA 1
ATOM 2489 C C . MET B 1 37 ? -3.598 -15.141 -4.102 1 98.94 37 MET B C 1
ATOM 2491 O O . MET B 1 37 ? -4.492 -15.977 -4.254 1 98.94 37 MET B O 1
ATOM 2495 N N . ALA B 1 38 ? -2.25 -15.398 -4.223 1 98.81 38 ALA B N 1
ATOM 2496 C CA . ALA B 1 38 ? -1.79 -16.781 -4.109 1 98.81 38 ALA B CA 1
ATOM 2497 C C . ALA B 1 38 ? -1.987 -17.312 -2.693 1 98.81 38 ALA B C 1
ATOM 2499 O O . ALA B 1 38 ? -1.453 -16.75 -1.734 1 98.81 38 ALA B O 1
ATOM 2500 N N . GLY B 1 39 ? -2.682 -18.391 -2.59 1 98.56 39 GLY B N 1
ATOM 2501 C CA . GLY B 1 39 ? -3.105 -18.891 -1.292 1 98.56 39 GLY B CA 1
ATOM 2502 C C . GLY B 1 39 ? -1.946 -19.172 -0.354 1 98.56 39 GLY B C 1
ATOM 2503 O O . GLY B 1 39 ? -2.084 -19.047 0.865 1 98.56 39 GLY B O 1
ATOM 2504 N N . PHE B 1 40 ? -0.807 -19.516 -0.856 1 98.12 40 PHE B N 1
ATOM 2505 C CA . PHE B 1 40 ? 0.346 -19.859 -0.037 1 98.12 40 PHE B CA 1
ATOM 2506 C C . PHE B 1 40 ? 0.735 -18.703 0.879 1 98.12 40 PHE B C 1
ATOM 2508 O O . PHE B 1 40 ? 1.359 -18.922 1.921 1 98.12 40 PHE B O 1
ATOM 2515 N N . THR B 1 41 ? 0.37 -17.469 0.477 1 98.62 41 THR B N 1
ATOM 2516 C CA . THR B 1 41 ? 0.626 -16.281 1.29 1 98.62 41 THR B CA 1
ATOM 2517 C C . THR B 1 41 ? 0.109 -16.484 2.713 1 98.62 41 THR B C 1
ATOM 2519 O O . THR B 1 41 ? 0.686 -15.961 3.668 1 98.62 41 THR B O 1
ATOM 2522 N N . TYR B 1 42 ? -0.917 -17.359 2.873 1 98.56 42 TYR B N 1
ATOM 2523 C CA . TYR B 1 42 ? -1.625 -17.469 4.141 1 98.56 42 TYR B CA 1
ATOM 2524 C C . TYR B 1 42 ? -1.438 -18.859 4.75 1 98.56 42 TYR B C 1
ATOM 2526 O O . TYR B 1 42 ? -2.277 -19.312 5.523 1 98.56 42 TYR B O 1
ATOM 2534 N N . HIS B 1 43 ? -0.356 -19.562 4.469 1 98 43 HIS B N 1
ATOM 2535 C CA . HIS B 1 43 ? -0.203 -20.953 4.875 1 98 43 HIS B CA 1
ATOM 2536 C C . HIS B 1 43 ? -0.133 -21.078 6.395 1 98 43 HIS B C 1
ATOM 2538 O O . HIS B 1 43 ? -0.339 -22.172 6.941 1 98 43 HIS B O 1
ATOM 2544 N N . LYS B 1 44 ? 0.077 -19.984 7.16 1 98.38 44 LYS B N 1
ATOM 2545 C CA . LYS B 1 44 ? 0.168 -20.031 8.617 1 98.38 44 LYS B CA 1
ATOM 2546 C C . LYS B 1 44 ? -1.146 -19.609 9.266 1 98.38 44 LYS B C 1
ATOM 2548 O O . LYS B 1 44 ? -1.245 -19.531 10.492 1 98.38 44 LYS B O 1
ATOM 2553 N N . PHE B 1 45 ? -2.146 -19.344 8.484 1 98.62 45 PHE B N 1
ATOM 2554 C CA . PHE B 1 45 ? -3.408 -18.812 8.992 1 98.62 45 PHE B CA 1
ATOM 2555 C C . PHE B 1 45 ? -4.582 -19.656 8.516 1 98.62 45 PHE B C 1
ATOM 2557 O O . PHE B 1 45 ? -4.52 -20.266 7.441 1 98.62 45 PHE B O 1
ATOM 2564 N N . ASP B 1 46 ? -5.668 -19.641 9.266 1 98.31 46 ASP B N 1
ATOM 2565 C CA . ASP B 1 46 ? -6.859 -20.391 8.852 1 98.31 46 ASP B CA 1
ATOM 2566 C C . ASP B 1 46 ? -7.676 -19.594 7.836 1 98.31 46 ASP B C 1
ATOM 2568 O O . ASP B 1 46 ? -7.32 -18.453 7.5 1 98.31 46 ASP B O 1
ATOM 2572 N N . LEU B 1 47 ? -8.68 -20.172 7.363 1 98.56 47 LEU B N 1
ATOM 2573 C CA . LEU B 1 47 ? -9.484 -19.594 6.301 1 98.56 47 LEU B CA 1
ATOM 2574 C C . LEU B 1 47 ? -10.125 -18.281 6.762 1 98.56 47 LEU B C 1
ATOM 2576 O O . LEU B 1 47 ? -10.18 -17.312 6.008 1 98.56 47 LEU B O 1
ATOM 2580 N N . ASP B 1 48 ? -10.641 -18.234 7.984 1 98.5 48 ASP B N 1
ATOM 2581 C CA . ASP B 1 48 ? -11.328 -17.047 8.469 1 98.5 48 ASP B CA 1
ATOM 2582 C C . ASP B 1 48 ? -10.391 -15.836 8.484 1 98.5 48 ASP B C 1
ATOM 2584 O O . ASP B 1 48 ? -10.758 -14.758 8.023 1 98.5 48 ASP B O 1
ATOM 2588 N N . ARG B 1 49 ? -9.203 -16.062 9.047 1 98.38 49 ARG B N 1
ATOM 2589 C CA . ARG B 1 49 ? -8.227 -14.977 9.078 1 98.38 49 ARG B CA 1
ATOM 2590 C C . ARG B 1 49 ? -7.809 -14.562 7.672 1 98.38 49 ARG B C 1
ATOM 2592 O O . ARG B 1 49 ? -7.613 -13.375 7.395 1 98.38 49 ARG B O 1
ATOM 2599 N N . THR B 1 50 ? -7.668 -15.555 6.77 1 98.75 50 THR B N 1
ATOM 2600 C CA . THR B 1 50 ? -7.355 -15.297 5.367 1 98.75 50 THR B CA 1
ATOM 2601 C C . THR B 1 50 ? -8.422 -14.422 4.727 1 98.75 50 THR B C 1
ATOM 2603 O O . THR B 1 50 ? -8.109 -13.383 4.137 1 98.75 50 THR B O 1
ATOM 2606 N N . LEU B 1 51 ? -9.672 -14.758 4.934 1 98.75 51 LEU B N 1
ATOM 2607 C CA . LEU B 1 51 ? -10.773 -14.047 4.297 1 98.75 51 LEU B CA 1
ATOM 2608 C C . LEU B 1 51 ? -10.938 -12.648 4.891 1 98.75 51 LEU B C 1
ATOM 2610 O O . LEU B 1 51 ? -11.312 -11.711 4.188 1 98.75 51 LEU B O 1
ATOM 2614 N N . GLU B 1 52 ? -10.625 -12.523 6.168 1 98.38 52 GLU B N 1
ATOM 2615 C CA . GLU B 1 52 ? -10.641 -11.203 6.793 1 98.38 52 GLU B CA 1
ATOM 2616 C C . GLU B 1 52 ? -9.625 -10.273 6.145 1 98.38 52 GLU B C 1
ATOM 2618 O O . GLU B 1 52 ? -9.914 -9.102 5.891 1 98.38 52 GLU B O 1
ATOM 2623 N N . ASP B 1 53 ? -8.469 -10.805 5.906 1 98.56 53 ASP B N 1
ATOM 2624 C CA . ASP B 1 53 ? -7.434 -9.992 5.285 1 98.56 53 ASP B CA 1
ATOM 2625 C C . ASP B 1 53 ? -7.82 -9.602 3.859 1 98.56 53 ASP B C 1
ATOM 2627 O O . ASP B 1 53 ? -7.648 -8.453 3.455 1 98.56 53 ASP B O 1
ATOM 2631 N N . LEU B 1 54 ? -8.32 -10.578 3.102 1 98.69 54 LEU B N 1
ATOM 2632 C CA . LEU B 1 54 ? -8.766 -10.297 1.737 1 98.69 54 LEU B CA 1
ATOM 2633 C C . LEU B 1 54 ? -9.859 -9.234 1.727 1 98.69 54 LEU B C 1
ATOM 2635 O O . LEU B 1 54 ? -9.836 -8.32 0.904 1 98.69 54 LEU B O 1
ATOM 2639 N N . TYR B 1 55 ? -10.773 -9.375 2.646 1 97.69 55 TYR B N 1
ATOM 2640 C CA . TYR B 1 55 ? -11.859 -8.414 2.771 1 97.69 55 TYR B CA 1
ATOM 2641 C C . TYR B 1 55 ? -11.328 -7.023 3.107 1 97.69 55 TYR B C 1
ATOM 2643 O O . TYR B 1 55 ? -11.695 -6.039 2.467 1 97.69 55 TYR B O 1
ATOM 2651 N N . THR B 1 56 ? -10.422 -6.953 4.039 1 97.12 56 THR B N 1
ATOM 2652 C CA . THR B 1 56 ? -9.828 -5.695 4.477 1 97.12 56 THR B CA 1
ATOM 2653 C C . THR B 1 56 ? -9.148 -4.98 3.312 1 97.12 56 THR B C 1
ATOM 2655 O O . THR B 1 56 ? -9.25 -3.758 3.186 1 97.12 56 THR B O 1
ATOM 2658 N N . ASN B 1 57 ? -8.523 -5.727 2.449 1 97.44 57 ASN B N 1
ATOM 2659 C CA . ASN B 1 57 ? -7.73 -5.152 1.369 1 97.44 57 ASN B CA 1
ATOM 2660 C C . ASN B 1 57 ? -8.516 -5.105 0.061 1 97.44 57 ASN B C 1
ATOM 2662 O O . ASN B 1 57 ? -7.988 -4.684 -0.97 1 97.44 57 ASN B O 1
ATOM 2666 N N . GLN B 1 58 ? -9.758 -5.574 0.057 1 97.19 58 GLN B N 1
ATOM 2667 C CA . GLN B 1 58 ? -10.648 -5.594 -1.103 1 97.19 58 GLN B CA 1
ATOM 2668 C C . GLN B 1 58 ? -10.047 -6.422 -2.238 1 97.19 58 GLN B C 1
ATOM 2670 O O . GLN B 1 58 ? -10.055 -5.996 -3.395 1 97.19 58 GLN B O 1
ATOM 2675 N N . VAL B 1 59 ? -9.43 -7.523 -1.91 1 98.38 59 VAL B N 1
ATOM 2676 C CA . VAL B 1 59 ? -8.945 -8.484 -2.895 1 98.38 59 VAL B CA 1
ATOM 2677 C C . VAL B 1 59 ? -9.992 -9.578 -3.098 1 98.38 59 VAL B C 1
ATOM 2679 O O . VAL B 1 59 ? -10.367 -10.273 -2.15 1 98.38 59 VAL B O 1
ATOM 2682 N N . LYS B 1 60 ? -10.398 -9.836 -4.328 1 97.88 60 LYS B N 1
ATOM 2683 C CA . LYS B 1 60 ? -11.641 -10.57 -4.551 1 97.88 60 LYS B CA 1
ATOM 2684 C C . LYS B 1 60 ? -11.359 -11.961 -5.113 1 97.88 60 LYS B C 1
ATOM 2686 O O . LYS B 1 60 ? -12.281 -12.758 -5.301 1 97.88 60 LYS B O 1
ATOM 2691 N N . TYR B 1 61 ? -10.125 -12.305 -5.41 1 98.81 61 TYR B N 1
ATOM 2692 C CA . TYR B 1 61 ? -9.805 -13.586 -6.031 1 98.81 61 TYR B CA 1
ATOM 2693 C C . TYR B 1 61 ? -8.742 -14.336 -5.238 1 98.81 61 TYR B C 1
ATOM 2695 O O . TYR B 1 61 ? -7.746 -13.742 -4.82 1 98.81 61 TYR B O 1
ATOM 2703 N N . LEU B 1 62 ? -8.992 -15.586 -4.949 1 98.94 62 LEU B N 1
ATOM 2704 C CA . LEU B 1 62 ? -8.094 -16.422 -4.16 1 98.94 62 LEU B CA 1
ATOM 2705 C C . LEU B 1 62 ? -7.754 -17.703 -4.906 1 98.94 62 LEU B C 1
ATOM 2707 O O . LEU B 1 62 ? -8.656 -18.406 -5.375 1 98.94 62 LEU B O 1
ATOM 2711 N N . CYS B 1 63 ? -6.508 -17.953 -5.109 1 98.94 63 CYS B N 1
ATOM 2712 C CA . CYS B 1 63 ? -6.09 -19.281 -5.527 1 98.94 63 CYS B CA 1
ATOM 2713 C C . CYS B 1 63 ? -6.086 -20.25 -4.348 1 98.94 63 CYS B C 1
ATOM 2715 O O . CYS B 1 63 ? -5.305 -20.078 -3.406 1 98.94 63 CYS B O 1
ATOM 2717 N N . ILE B 1 64 ? -6.867 -21.234 -4.414 1 98.94 64 ILE B N 1
ATOM 2718 C CA . ILE B 1 64 ? -7.199 -22.078 -3.27 1 98.94 64 ILE B CA 1
ATOM 2719 C C . ILE B 1 64 ? -6.074 -23.078 -3.014 1 98.94 64 ILE B C 1
ATOM 2721 O O . ILE B 1 64 ? -5.59 -23.719 -3.943 1 98.94 64 ILE B O 1
ATOM 2725 N N . LYS B 1 65 ? -5.664 -23.156 -1.753 1 98.81 65 LYS B N 1
ATOM 2726 C CA . LYS B 1 65 ? -4.711 -24.172 -1.323 1 98.81 65 LYS B CA 1
ATOM 2727 C C . LYS B 1 65 ? -5.391 -25.234 -0.464 1 98.81 65 LYS B C 1
ATOM 2729 O O . LYS B 1 65 ? -6.398 -24.953 0.189 1 98.81 65 LYS B O 1
ATOM 2734 N N . ASP B 1 66 ? -4.773 -26.328 -0.455 1 97.94 66 ASP B N 1
ATOM 2735 C CA . ASP B 1 66 ? -5.363 -27.5 0.193 1 97.94 66 ASP B CA 1
ATOM 2736 C C . ASP B 1 66 ? -5.359 -27.344 1.712 1 97.94 66 ASP B C 1
ATOM 2738 O O . ASP B 1 66 ? -6.102 -28.031 2.414 1 97.94 66 ASP B O 1
ATOM 2742 N N . PHE B 1 67 ? -4.527 -26.422 2.287 1 97.44 67 PHE B N 1
ATOM 2743 C CA . PHE B 1 67 ? -4.562 -26.25 3.734 1 97.44 67 PHE B CA 1
ATOM 2744 C C . PHE B 1 67 ? -5.797 -25.453 4.148 1 97.44 67 PHE B C 1
ATOM 2746 O O . PHE B 1 67 ? -6.18 -25.453 5.32 1 97.44 67 PHE B O 1
ATOM 2753 N N . HIS B 1 68 ? -6.461 -24.844 3.201 1 97.94 68 HIS B N 1
ATOM 2754 C CA . HIS B 1 68 ? -7.727 -24.188 3.484 1 97.94 68 HIS B CA 1
ATOM 2755 C C . HIS B 1 68 ? -8.906 -25.031 3.035 1 97.94 68 HIS B C 1
ATOM 2757 O O . HIS B 1 68 ? -10 -24.938 3.598 1 97.94 68 HIS B O 1
ATOM 2763 N N . LEU B 1 69 ? -8.68 -25.828 2 1 98.75 69 LEU B N 1
ATOM 2764 C CA . LEU B 1 69 ? -9.68 -26.734 1.457 1 98.75 69 LEU B CA 1
ATOM 2765 C C . LEU B 1 69 ? -9.031 -28.062 1.063 1 98.75 69 LEU B C 1
ATOM 2767 O O . LEU B 1 69 ? -8.609 -28.234 -0.081 1 98.75 69 LEU B O 1
ATOM 2771 N N . PRO B 1 70 ? -9.07 -29.016 1.939 1 98.69 70 PRO B N 1
ATOM 2772 C CA . PRO B 1 70 ? -8.375 -30.281 1.717 1 98.69 70 PRO B CA 1
ATOM 2773 C C . PRO B 1 70 ? -8.883 -31.031 0.488 1 98.69 70 PRO B C 1
ATOM 2775 O O . PRO B 1 70 ? -10.07 -30.938 0.152 1 98.69 70 PRO B O 1
ATOM 2778 N N . PHE B 1 71 ? -8.016 -31.859 -0.078 1 98.5 71 PHE B N 1
ATOM 2779 C CA . PHE B 1 71 ? -8.312 -32.625 -1.29 1 98.5 71 PHE B CA 1
ATOM 2780 C C . PHE B 1 71 ? -9.5 -33.531 -1.073 1 98.5 71 PHE B C 1
ATOM 2782 O O . PHE B 1 71 ? -10.266 -33.812 -2.004 1 98.5 71 PHE B O 1
ATOM 2789 N N . ASN B 1 72 ? -9.641 -34 0.144 1 98.06 72 ASN B N 1
ATOM 2790 C CA . ASN B 1 72 ? -10.672 -35 0.427 1 98.06 72 ASN B CA 1
ATOM 2791 C C . ASN B 1 72 ? -11.93 -34.375 1.004 1 98.06 72 ASN B C 1
ATOM 2793 O O . ASN B 1 72 ? -12.773 -35.031 1.587 1 98.06 72 ASN B O 1
ATOM 2797 N N . SER B 1 73 ? -12.016 -33.062 0.881 1 98.69 73 SER B N 1
ATOM 2798 C CA . SER B 1 73 ? -13.219 -32.375 1.349 1 98.69 73 SER B CA 1
ATOM 2799 C C . SER B 1 73 ? -14.469 -32.906 0.682 1 98.69 73 SER B C 1
ATOM 2801 O O . SER B 1 73 ? -14.461 -33.219 -0.512 1 98.69 73 SER B O 1
ATOM 2803 N N . THR B 1 74 ? -15.531 -33 1.489 1 98.56 74 THR B N 1
ATOM 2804 C CA . THR B 1 74 ? -16.828 -33.438 0.971 1 98.56 74 THR B CA 1
ATOM 2805 C C . THR B 1 74 ? -17.484 -32.312 0.184 1 98.56 74 THR B C 1
ATOM 2807 O O . THR B 1 74 ? -17.062 -31.141 0.255 1 98.56 74 THR B O 1
ATOM 2810 N N . ASP B 1 75 ? -18.516 -32.688 -0.547 1 98.38 75 ASP B N 1
ATOM 2811 C CA . ASP B 1 75 ? -19.266 -31.672 -1.281 1 98.38 75 ASP B CA 1
ATOM 2812 C C . ASP B 1 75 ? -19.828 -30.609 -0.338 1 98.38 75 ASP B C 1
ATOM 2814 O O . ASP B 1 75 ? -19.875 -29.438 -0.682 1 98.38 75 ASP B O 1
ATOM 2818 N N . GLU B 1 76 ? -20.188 -31.062 0.826 1 98.56 76 GLU B N 1
ATOM 2819 C CA . GLU B 1 76 ? -20.719 -30.125 1.818 1 98.56 76 GLU B CA 1
ATOM 2820 C C . GLU B 1 76 ? -19.641 -29.156 2.305 1 98.56 76 GLU B C 1
ATOM 2822 O O . GLU B 1 76 ? -19.906 -27.969 2.48 1 98.56 76 GLU B O 1
ATOM 2827 N N . GLU B 1 77 ? -18.5 -29.672 2.541 1 98.69 77 GLU B N 1
ATOM 2828 C CA . GLU B 1 77 ? -17.375 -28.844 2.982 1 98.69 77 GLU B CA 1
ATOM 2829 C C . GLU B 1 77 ? -16.969 -27.844 1.9 1 98.69 77 GLU B C 1
ATOM 2831 O O . GLU B 1 77 ? -16.641 -26.703 2.199 1 98.69 77 GLU B O 1
ATOM 2836 N N . ILE B 1 78 ? -17 -28.281 0.674 1 98.88 78 ILE B N 1
ATOM 2837 C CA . ILE B 1 78 ? -16.672 -27.422 -0.458 1 98.88 78 ILE B CA 1
ATOM 2838 C C . ILE B 1 78 ? -17.719 -26.312 -0.586 1 98.88 78 ILE B C 1
ATOM 2840 O O . ILE B 1 78 ? -17.359 -25.141 -0.761 1 98.88 78 ILE B O 1
ATOM 2844 N N . ALA B 1 79 ? -18.969 -26.688 -0.445 1 98.75 79 ALA B N 1
ATOM 2845 C CA . ALA B 1 79 ? -20.031 -25.703 -0.5 1 98.75 79 ALA B CA 1
ATOM 2846 C C . ALA B 1 79 ? -19.891 -24.672 0.62 1 98.75 79 ALA B C 1
ATOM 2848 O O . ALA B 1 79 ? -20.062 -23.469 0.394 1 98.75 79 ALA B O 1
ATOM 2849 N N . ALA B 1 80 ? -19.594 -25.188 1.82 1 98.75 80 ALA B N 1
ATOM 2850 C CA . ALA B 1 80 ? -19.406 -24.297 2.967 1 98.75 80 ALA B CA 1
ATOM 2851 C C . ALA B 1 80 ? -18.234 -23.344 2.74 1 98.75 80 ALA B C 1
ATOM 2853 O O . ALA B 1 80 ? -18.281 -22.172 3.121 1 98.75 80 ALA B O 1
ATOM 2854 N N . PHE B 1 81 ? -17.188 -23.906 2.197 1 98.81 81 PHE B N 1
ATOM 2855 C CA . PHE B 1 81 ? -16 -23.109 1.853 1 98.81 81 PHE B CA 1
ATOM 2856 C C . PHE B 1 81 ? -16.375 -21.969 0.915 1 98.81 81 PHE B C 1
ATOM 2858 O O . PHE B 1 81 ? -16.062 -20.812 1.182 1 98.81 81 PHE B O 1
ATOM 2865 N N . HIS B 1 82 ? -17.141 -22.188 -0.151 1 98.81 82 HIS B N 1
ATOM 2866 C CA . HIS B 1 82 ? -17.531 -21.188 -1.126 1 98.81 82 HIS B CA 1
ATOM 2867 C C . HIS B 1 82 ? -18.484 -20.156 -0.511 1 98.81 82 HIS B C 1
ATOM 2869 O O . HIS B 1 82 ? -18.453 -18.984 -0.87 1 98.81 82 HIS B O 1
ATOM 2875 N N . GLN B 1 83 ? -19.281 -20.641 0.37 1 98.75 83 GLN B N 1
ATOM 2876 C CA . GLN B 1 83 ? -20.188 -19.719 1.061 1 98.75 83 GLN B CA 1
ATOM 2877 C C . GLN B 1 83 ? -19.406 -18.719 1.911 1 98.75 83 GLN B C 1
ATOM 2879 O O . GLN B 1 83 ? -19.734 -17.531 1.947 1 98.75 83 GLN B O 1
ATOM 2884 N N . LYS B 1 84 ? -18.422 -19.25 2.615 1 98.69 84 LYS B N 1
ATOM 2885 C CA . LYS B 1 84 ? -17.562 -18.359 3.402 1 98.69 84 LYS B CA 1
ATOM 2886 C C . LYS B 1 84 ? -16.875 -17.328 2.512 1 98.69 84 LYS B C 1
ATOM 2888 O O . LYS B 1 84 ? -16.797 -16.156 2.865 1 98.69 84 LYS B O 1
ATOM 2893 N N . LEU B 1 85 ? -16.344 -17.797 1.381 1 98.88 85 LEU B N 1
ATOM 2894 C CA . LEU B 1 85 ? -15.703 -16.875 0.442 1 98.88 85 LEU B CA 1
ATOM 2895 C C . LEU B 1 85 ? -16.688 -15.812 -0.033 1 98.88 85 LEU B C 1
ATOM 2897 O O . LEU B 1 85 ? -16.406 -14.617 0.04 1 98.88 85 LEU B O 1
ATOM 2901 N N . ALA B 1 86 ? -17.875 -16.25 -0.457 1 98.62 86 ALA B N 1
ATOM 2902 C CA . ALA B 1 86 ? -18.891 -15.367 -1.021 1 98.62 86 ALA B CA 1
ATOM 2903 C C . ALA B 1 86 ? -19.328 -14.32 -0.002 1 98.62 86 ALA B C 1
ATOM 2905 O O . ALA B 1 86 ? -19.594 -13.172 -0.359 1 98.62 86 ALA B O 1
ATOM 2906 N N . ALA B 1 87 ? -19.391 -14.695 1.246 1 98.44 87 ALA B N 1
ATOM 2907 C CA . ALA B 1 87 ? -19.812 -13.797 2.316 1 98.44 87 ALA B CA 1
ATOM 2908 C C . ALA B 1 87 ? -18.828 -12.633 2.469 1 98.44 87 ALA B C 1
ATOM 2910 O O . ALA B 1 87 ? -19.188 -11.57 2.988 1 98.44 87 ALA B O 1
ATOM 2911 N N . LYS B 1 88 ? -17.625 -12.82 2.02 1 98.12 88 LYS B N 1
ATOM 2912 C CA . LYS B 1 88 ? -16.609 -11.773 2.082 1 98.12 88 LYS B CA 1
ATOM 2913 C C . LYS B 1 88 ? -16.312 -11.203 0.695 1 98.12 88 LYS B C 1
ATOM 2915 O O . LYS B 1 88 ? -15.352 -10.461 0.513 1 98.12 88 LYS B O 1
ATOM 2920 N N . GLY B 1 89 ? -17.094 -11.609 -0.336 1 97.69 89 GLY B N 1
ATOM 2921 C CA . GLY B 1 89 ? -16.938 -11.117 -1.692 1 97.69 89 GLY B CA 1
ATOM 2922 C C . GLY B 1 89 ? -15.727 -11.703 -2.398 1 97.69 89 GLY B C 1
ATOM 2923 O O . GLY B 1 89 ? -15.148 -11.062 -3.285 1 97.69 89 GLY B O 1
ATOM 2924 N N . VAL B 1 90 ? -15.297 -12.867 -1.974 1 98.62 90 VAL B N 1
ATOM 2925 C CA . VAL B 1 90 ? -14.117 -13.5 -2.543 1 98.62 90 VAL B CA 1
ATOM 2926 C C . VAL B 1 90 ? -14.539 -14.672 -3.426 1 98.62 90 VAL B C 1
ATOM 2928 O O . VAL B 1 90 ? -15.484 -15.398 -3.102 1 98.62 90 VAL B O 1
ATOM 2931 N N . THR B 1 91 ? -13.883 -14.812 -4.516 1 98.75 91 THR B N 1
ATOM 2932 C CA . THR B 1 91 ? -14.07 -15.938 -5.426 1 98.75 91 THR B CA 1
ATOM 2933 C C . THR B 1 91 ? -12.797 -16.781 -5.516 1 98.75 91 THR B C 1
ATOM 2935 O O . THR B 1 91 ? -11.711 -16.25 -5.758 1 98.75 91 THR B O 1
ATOM 2938 N N . GLY B 1 92 ? -12.953 -18.047 -5.246 1 98.81 92 GLY B N 1
ATOM 2939 C CA . GLY B 1 92 ? -11.875 -18.938 -5.617 1 98.81 92 GLY B CA 1
ATOM 2940 C C . GLY B 1 92 ? -11.773 -19.172 -7.113 1 98.81 92 GLY B C 1
ATOM 2941 O O . GLY B 1 92 ? -12.734 -19.609 -7.746 1 98.81 92 GLY B O 1
ATOM 2942 N N . TYR B 1 93 ? -10.594 -18.859 -7.68 1 98.81 93 TYR B N 1
ATOM 2943 C CA . TYR B 1 93 ? -10.578 -18.844 -9.141 1 98.81 93 TYR B CA 1
ATOM 2944 C C . TYR B 1 93 ? -9.758 -20.016 -9.68 1 98.81 93 TYR B C 1
ATOM 2946 O O . TYR B 1 93 ? -9.844 -20.344 -10.867 1 98.81 93 TYR B O 1
ATOM 2954 N N . ALA B 1 94 ? -8.984 -20.641 -8.82 1 98.94 94 ALA B N 1
ATOM 2955 C CA . ALA B 1 94 ? -8.078 -21.734 -9.172 1 98.94 94 ALA B CA 1
ATOM 2956 C C . ALA B 1 94 ? -7.664 -22.531 -7.938 1 98.94 94 ALA B C 1
ATOM 2958 O O . ALA B 1 94 ? -7.922 -22.109 -6.809 1 98.94 94 ALA B O 1
ATOM 2959 N N . VAL B 1 95 ? -7.047 -23.703 -8.148 1 98.94 95 VAL B N 1
ATOM 2960 C CA . VAL B 1 95 ? -6.441 -24.469 -7.066 1 98.94 95 VAL B CA 1
ATOM 2961 C C . VAL B 1 95 ? -4.945 -24.625 -7.32 1 98.94 95 VAL B C 1
ATOM 2963 O O . VAL B 1 95 ? -4.516 -24.766 -8.469 1 98.94 95 VAL B O 1
ATOM 2966 N N . GLY B 1 96 ? -4.184 -24.562 -6.262 1 98.5 96 GLY B N 1
ATOM 2967 C CA . GLY B 1 96 ? -2.76 -24.844 -6.355 1 98.5 96 GLY B CA 1
ATOM 2968 C C . GLY B 1 96 ? -1.899 -23.734 -5.758 1 98.5 96 GLY B C 1
ATOM 2969 O O . GLY B 1 96 ? -2.4 -22.875 -5.035 1 98.5 96 GLY B O 1
ATOM 2970 N N . PRO B 1 97 ? -0.648 -23.938 -5.965 1 98.31 97 PRO B N 1
ATOM 2971 C CA . PRO B 1 97 ? 0.058 -24.969 -6.723 1 98.31 97 PRO B CA 1
ATOM 2972 C C . PRO B 1 97 ? -0.054 -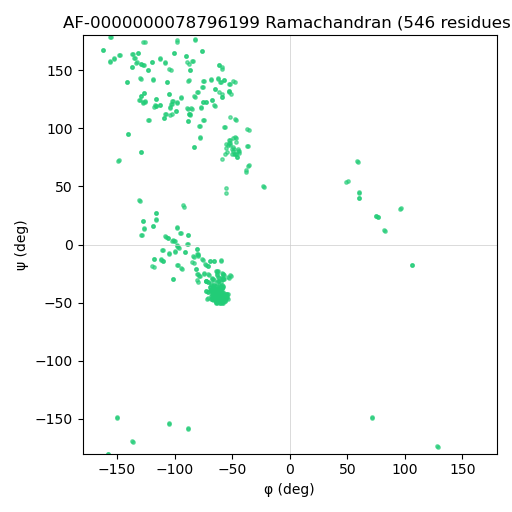26.359 -6.082 1 98.31 97 PRO B C 1
ATOM 2974 O O . PRO B 1 97 ? -0.049 -26.469 -4.855 1 98.31 97 PRO B O 1
ATOM 2977 N N . ILE B 1 98 ? -0.18 -27.359 -6.871 1 98.75 98 ILE B N 1
ATOM 2978 C CA . ILE B 1 98 ? -0.24 -28.766 -6.453 1 98.75 98 ILE B CA 1
ATOM 2979 C C . ILE B 1 98 ? 0.964 -29.516 -7.012 1 98.75 98 ILE B C 1
ATOM 2981 O O . ILE B 1 98 ? 1.146 -29.594 -8.227 1 98.75 98 ILE B O 1
ATOM 2985 N N . TYR B 1 99 ? 1.769 -30.062 -6.141 1 98.19 99 TYR B N 1
ATOM 2986 C CA . TYR B 1 99 ? 2.852 -30.938 -6.574 1 98.19 99 TYR B CA 1
ATOM 2987 C C . TYR B 1 99 ? 2.32 -32.312 -6.977 1 98.19 99 TYR B C 1
ATOM 2989 O O . TYR B 1 99 ? 1.461 -32.875 -6.297 1 98.19 99 TYR B O 1
ATOM 2997 N N . MET B 1 100 ? 2.824 -32.812 -8.117 1 98.69 100 MET B N 1
ATOM 2998 C CA . MET B 1 100 ? 2.365 -34.094 -8.656 1 98.69 100 MET B CA 1
ATOM 2999 C C . MET B 1 100 ? 3.547 -35 -9 1 98.69 100 MET B C 1
ATOM 3001 O O . MET B 1 100 ? 4.406 -34.625 -9.805 1 98.69 100 MET B O 1
ATOM 3005 N N . ARG B 1 101 ? 3.514 -36.188 -8.406 1 98.5 101 ARG B N 1
ATOM 3006 C CA . ARG B 1 101 ? 4.629 -37.094 -8.578 1 98.5 101 ARG B CA 1
ATOM 3007 C C . ARG B 1 101 ? 4.172 -38.406 -9.242 1 98.5 101 ARG B C 1
ATOM 3009 O O . ARG B 1 101 ? 4.992 -39.156 -9.773 1 98.5 101 ARG B O 1
ATOM 3016 N N . THR B 1 102 ? 2.857 -38.625 -9.18 1 98.75 102 THR B N 1
ATOM 3017 C CA . THR B 1 102 ? 2.301 -39.844 -9.75 1 98.75 102 THR B CA 1
ATOM 3018 C C . THR B 1 102 ? 1.093 -39.531 -10.625 1 98.75 102 THR B C 1
ATOM 3020 O O . THR B 1 102 ? 0.558 -38.438 -10.586 1 98.75 102 THR B O 1
ATOM 3023 N N . VAL B 1 103 ? 0.744 -40.562 -11.43 1 98.75 103 VAL B N 1
ATOM 3024 C CA . VAL B 1 103 ? -0.469 -40.438 -12.242 1 98.75 103 VAL B CA 1
ATOM 3025 C C . VAL B 1 103 ? -1.675 -40.219 -11.328 1 98.75 103 VAL B C 1
ATOM 3027 O O . VAL B 1 103 ? -2.58 -39.469 -11.672 1 98.75 103 VAL B O 1
ATOM 3030 N N . GLU B 1 104 ? -1.639 -40.844 -10.219 1 98.69 104 GLU B N 1
ATOM 3031 C CA . GLU B 1 104 ? -2.719 -40.719 -9.25 1 98.69 104 GLU B CA 1
ATOM 3032 C C . GLU B 1 104 ? -2.812 -39.281 -8.75 1 98.69 104 GLU B C 1
ATOM 3034 O O . GLU B 1 104 ? -3.91 -38.75 -8.555 1 98.69 104 GLU B O 1
ATOM 3039 N N . ASP B 1 105 ? -1.69 -38.625 -8.484 1 98.81 105 ASP B N 1
ATOM 3040 C CA . ASP B 1 105 ? -1.684 -37.219 -8.086 1 98.81 105 ASP B CA 1
ATOM 3041 C C . ASP B 1 105 ? -2.404 -36.375 -9.109 1 98.81 105 ASP B C 1
ATOM 3043 O O . ASP B 1 105 ? -3.193 -35.5 -8.75 1 98.81 105 ASP B O 1
ATOM 3047 N N . VAL B 1 106 ? -2.119 -36.625 -10.367 1 98.94 106 VAL B N 1
ATOM 3048 C CA . VAL B 1 106 ? -2.719 -35.875 -11.461 1 98.94 106 VAL B CA 1
ATOM 3049 C C . VAL B 1 106 ? -4.23 -36.094 -11.477 1 98.94 106 VAL B C 1
ATOM 3051 O O . VAL B 1 106 ? -5.004 -35.125 -11.492 1 98.94 106 VAL B O 1
ATOM 3054 N N . ASP B 1 107 ? -4.594 -37.344 -11.43 1 98.88 107 ASP B N 1
ATOM 3055 C CA . ASP B 1 107 ? -6.016 -37.656 -11.461 1 98.88 107 ASP B CA 1
ATOM 3056 C C . ASP B 1 107 ? -6.754 -37.031 -10.289 1 98.88 107 ASP B C 1
ATOM 3058 O O . ASP B 1 107 ? -7.855 -36.5 -10.461 1 98.88 107 ASP B O 1
ATOM 3062 N N . ASN B 1 108 ? -6.164 -37.062 -9.18 1 98.75 108 ASN B N 1
ATOM 3063 C CA . ASN B 1 108 ? -6.762 -36.469 -7.984 1 98.75 108 ASN B CA 1
ATOM 3064 C C . ASN B 1 108 ? -6.902 -34.969 -8.125 1 98.75 108 ASN B C 1
ATOM 3066 O O . ASN B 1 108 ? -7.914 -34.406 -7.715 1 98.75 108 ASN B O 1
ATOM 3070 N N . ALA B 1 109 ? -5.91 -34.312 -8.617 1 98.88 109 ALA B N 1
ATOM 3071 C CA . ALA B 1 109 ? -5.941 -32.844 -8.773 1 98.88 109 ALA B CA 1
ATOM 3072 C C . ALA B 1 109 ? -7.066 -32.438 -9.711 1 98.88 109 ALA B C 1
ATOM 3074 O O . ALA B 1 109 ? -7.789 -31.469 -9.43 1 98.88 109 ALA B O 1
ATOM 3075 N N . PHE B 1 110 ? -7.215 -33.125 -10.805 1 98.94 110 PHE B N 1
ATOM 3076 C CA . PHE B 1 110 ? -8.25 -32.781 -11.781 1 98.94 110 PHE B CA 1
ATOM 3077 C C . PHE B 1 110 ? -9.641 -33.062 -11.203 1 98.94 110 PHE B C 1
ATOM 3079 O O . PHE B 1 110 ? -10.547 -32.219 -11.344 1 98.94 110 PHE B O 1
ATOM 3086 N N . SER B 1 111 ? -9.773 -34.219 -10.57 1 98.81 111 SER B N 1
ATOM 3087 C CA . SER B 1 111 ? -11.039 -34.5 -9.914 1 98.81 111 SER B CA 1
ATOM 3088 C C . SER B 1 111 ? -11.367 -33.469 -8.836 1 98.81 111 SER B C 1
ATOM 3090 O O . SER B 1 111 ? -12.516 -33.062 -8.719 1 98.81 111 SER B O 1
ATOM 3092 N N . TYR B 1 112 ? -10.414 -33.125 -8.047 1 98.81 112 TYR B N 1
ATOM 3093 C CA . TYR B 1 112 ? -10.547 -32.125 -6.996 1 98.81 112 TYR B CA 1
ATOM 3094 C C . TYR B 1 112 ? -10.992 -30.797 -7.566 1 98.81 112 TYR B C 1
ATOM 3096 O O . TYR B 1 112 ? -11.969 -30.203 -7.094 1 98.81 112 TYR B O 1
ATOM 3104 N N . ALA B 1 113 ? -10.312 -30.312 -8.617 1 98.94 113 ALA B N 1
ATOM 3105 C CA . ALA B 1 113 ? -10.648 -29.047 -9.242 1 98.94 113 ALA B CA 1
ATOM 3106 C C . ALA B 1 113 ? -12.094 -29.047 -9.742 1 98.94 113 ALA B C 1
ATOM 3108 O O . ALA B 1 113 ? -12.812 -28.062 -9.578 1 98.94 113 ALA B O 1
ATOM 3109 N N . LYS B 1 114 ? -12.484 -30.141 -10.328 1 98.88 114 LYS B N 1
ATOM 3110 C CA . LYS B 1 114 ? -13.859 -30.281 -10.797 1 98.88 114 LYS B CA 1
ATOM 3111 C C . LYS B 1 114 ? -14.852 -30.156 -9.648 1 98.88 114 LYS B C 1
ATOM 3113 O O . LYS B 1 114 ? -15.836 -29.406 -9.734 1 98.88 114 LYS B O 1
ATOM 3118 N N . ARG B 1 115 ? -14.578 -30.859 -8.57 1 98.81 115 ARG B N 1
ATOM 3119 C CA . ARG B 1 115 ? -15.461 -30.812 -7.418 1 98.81 115 ARG B CA 1
ATOM 3120 C C . ARG B 1 115 ? -15.484 -29.406 -6.809 1 98.81 115 ARG B C 1
ATOM 3122 O O . ARG B 1 115 ? -16.547 -28.922 -6.402 1 98.81 115 ARG B O 1
ATOM 3129 N N . VAL B 1 116 ? -14.359 -28.781 -6.715 1 98.88 116 VAL B N 1
ATOM 3130 C CA . VAL B 1 116 ? -14.258 -27.438 -6.164 1 98.88 116 VAL B CA 1
ATOM 3131 C C . VAL B 1 116 ? -14.961 -26.438 -7.082 1 98.88 116 VAL B C 1
ATOM 3133 O O . VAL B 1 116 ? -15.492 -25.422 -6.621 1 98.88 116 VAL B O 1
ATOM 3136 N N . GLY B 1 117 ? -14.984 -26.703 -8.336 1 98.81 117 GLY B N 1
ATOM 3137 C CA . GLY B 1 117 ? -15.719 -25.875 -9.281 1 98.81 117 GLY B CA 1
ATOM 3138 C C . GLY B 1 117 ? -14.844 -24.844 -9.977 1 98.81 117 GLY B C 1
ATOM 3139 O O . GLY B 1 117 ? -15.297 -23.75 -10.289 1 98.81 117 GLY B O 1
ATOM 3140 N N . VAL B 1 118 ? -13.578 -25.172 -10.188 1 98.88 118 VAL B N 1
ATOM 3141 C CA . VAL B 1 118 ? -12.672 -24.297 -10.93 1 98.88 118 VAL B CA 1
ATOM 3142 C C . VAL B 1 118 ? -12.148 -25.016 -12.164 1 98.88 118 VAL B C 1
ATOM 3144 O O . VAL B 1 118 ? -12.125 -26.25 -12.211 1 98.88 118 VAL B O 1
ATOM 3147 N N . ASP B 1 119 ? -11.719 -24.281 -13.148 1 98.88 119 ASP B N 1
ATOM 3148 C CA . ASP B 1 119 ? -11.242 -24.875 -14.398 1 98.88 119 ASP B CA 1
ATOM 3149 C C . ASP B 1 119 ? -9.781 -24.516 -14.648 1 98.88 119 ASP B C 1
ATOM 3151 O O . ASP B 1 119 ? -9.289 -24.641 -15.773 1 98.88 119 ASP B O 1
ATOM 3155 N N . LEU B 1 120 ? -9.086 -24.031 -13.602 1 98.94 120 LEU B N 1
ATOM 3156 C CA . LEU B 1 120 ? -7.664 -23.719 -13.648 1 98.94 120 LEU B CA 1
ATOM 3157 C C . LEU B 1 120 ? -6.918 -24.406 -12.508 1 98.94 120 LEU B C 1
ATOM 3159 O O . LEU B 1 120 ? -7.266 -24.234 -11.336 1 98.94 120 LEU B O 1
ATOM 3163 N N . ILE B 1 121 ? -5.941 -25.203 -12.859 1 99 121 ILE B N 1
ATOM 3164 C CA . ILE B 1 121 ? -5.059 -25.859 -11.898 1 99 121 ILE B CA 1
ATOM 3165 C C . ILE B 1 121 ? -3.646 -25.297 -12.031 1 99 121 ILE B C 1
ATOM 3167 O O . ILE B 1 121 ? -3.061 -25.328 -13.109 1 99 121 ILE B O 1
ATOM 3171 N N . VAL B 1 122 ? -3.148 -24.734 -10.977 1 98.94 122 VAL B N 1
ATOM 3172 C CA . VAL B 1 122 ? -1.729 -24.406 -10.891 1 98.94 122 VAL B CA 1
ATOM 3173 C C . VAL B 1 122 ? -0.955 -25.594 -10.32 1 98.94 122 VAL B C 1
ATOM 3175 O O . VAL B 1 122 ? -1.228 -26.047 -9.203 1 98.94 122 VAL B O 1
ATOM 3178 N N . GLY B 1 123 ? -0.032 -26.156 -11.102 1 98.81 123 GLY B N 1
ATOM 3179 C CA . GLY B 1 123 ? 0.598 -27.391 -10.672 1 98.81 123 GLY B CA 1
ATOM 3180 C C . GLY B 1 123 ? 2.098 -27.406 -10.906 1 98.81 123 GLY B C 1
ATOM 3181 O O . GLY B 1 123 ? 2.635 -26.547 -11.594 1 98.81 123 GLY B O 1
ATOM 3182 N N . VAL B 1 124 ? 2.752 -28.344 -10.242 1 98.69 124 VAL B N 1
ATOM 3183 C CA . VAL B 1 124 ? 4.168 -28.672 -10.398 1 98.69 124 VAL B CA 1
ATOM 3184 C C . VAL B 1 124 ? 4.348 -30.172 -10.617 1 98.69 124 VAL B C 1
ATOM 3186 O O . VAL B 1 124 ? 4.801 -30.875 -9.719 1 98.69 124 VAL B O 1
ATOM 3189 N N . PRO B 1 125 ? 4.113 -30.625 -11.82 1 98.81 125 PRO B N 1
ATOM 3190 C CA . PRO B 1 125 ? 4.211 -32.062 -12.109 1 98.81 125 PRO B CA 1
ATOM 3191 C C . PRO B 1 125 ? 5.633 -32.5 -12.469 1 98.81 125 PRO B C 1
ATOM 3193 O O . PRO B 1 125 ? 6.391 -31.719 -13.047 1 98.81 125 PRO B O 1
ATOM 3196 N N . ASN B 1 126 ? 5.922 -33.75 -12.141 1 98.62 126 ASN B N 1
ATOM 3197 C CA . ASN B 1 126 ? 7.082 -34.344 -12.797 1 98.62 126 ASN B CA 1
ATOM 3198 C C . ASN B 1 126 ? 6.926 -34.344 -14.32 1 98.62 126 ASN B C 1
ATOM 3200 O O . ASN B 1 126 ? 5.812 -34.469 -14.828 1 98.62 126 ASN B O 1
ATOM 3204 N N . HIS B 1 127 ? 8.094 -34.281 -14.992 1 98.44 127 HIS B N 1
ATOM 3205 C CA . HIS B 1 127 ? 8.078 -34.156 -16.438 1 98.44 127 HIS B CA 1
ATOM 3206 C C . HIS B 1 127 ? 7.332 -35.312 -17.094 1 98.44 127 HIS B C 1
ATOM 3208 O O . HIS B 1 127 ? 6.609 -35.125 -18.078 1 98.44 127 HIS B O 1
ATOM 3214 N N . GLU B 1 128 ? 7.469 -36.438 -16.562 1 98.38 128 GLU B N 1
ATOM 3215 C CA . GLU B 1 128 ? 6.922 -37.656 -17.188 1 98.38 128 GLU B CA 1
ATOM 3216 C C . GLU B 1 128 ? 5.395 -37.656 -17.141 1 98.38 128 GLU B C 1
ATOM 3218 O O . GLU B 1 128 ? 4.746 -38.438 -17.844 1 98.38 128 GLU B O 1
ATOM 3223 N N . LEU B 1 129 ? 4.836 -36.781 -16.344 1 98.88 129 LEU B N 1
ATOM 3224 C CA . LEU B 1 129 ? 3.391 -36.75 -16.156 1 98.88 129 LEU B CA 1
ATOM 3225 C C . LEU B 1 129 ? 2.725 -35.812 -17.156 1 98.88 129 LEU B C 1
ATOM 3227 O O . LEU B 1 129 ? 1.496 -35.75 -17.25 1 98.88 129 LEU B O 1
ATOM 3231 N N . LEU B 1 130 ? 3.488 -35.062 -17.953 1 98.88 130 LEU B N 1
ATOM 3232 C CA . LEU B 1 130 ? 2.955 -34.031 -18.828 1 98.88 130 LEU B CA 1
ATOM 3233 C C . LEU B 1 130 ? 2.047 -34.656 -19.906 1 98.88 130 LEU B C 1
ATOM 3235 O O . LEU B 1 130 ? 1.043 -34.031 -20.281 1 98.88 130 LEU B O 1
ATOM 3239 N N . THR B 1 131 ? 2.404 -35.781 -20.328 1 98.5 131 THR B N 1
ATOM 3240 C CA . THR B 1 131 ? 1.57 -36.469 -21.328 1 98.5 131 THR B CA 1
ATOM 3241 C C . THR B 1 131 ? 0.195 -36.781 -20.75 1 98.5 131 THR B C 1
ATOM 3243 O O . THR B 1 131 ? -0.826 -36.562 -21.406 1 98.5 131 THR B O 1
ATOM 3246 N N . HIS B 1 132 ? 0.216 -37.312 -19.547 1 98.88 132 HIS B N 1
ATOM 3247 C CA . HIS B 1 132 ? -1.039 -37.625 -18.875 1 98.88 132 HIS B CA 1
ATOM 3248 C C . HIS B 1 132 ? -1.854 -36.344 -18.609 1 98.88 132 HIS B C 1
ATOM 3250 O O . HIS B 1 132 ? -3.07 -36.344 -18.812 1 98.88 132 HIS B O 1
ATOM 3256 N N . ILE B 1 133 ? -1.264 -35.312 -18.234 1 98.94 133 ILE B N 1
ATOM 3257 C CA . ILE B 1 133 ? -1.936 -34.031 -17.969 1 98.94 133 ILE B CA 1
ATOM 3258 C C . ILE B 1 133 ? -2.49 -33.469 -19.266 1 98.94 133 ILE B C 1
ATOM 3260 O O . ILE B 1 133 ? -3.592 -32.906 -19.297 1 98.94 133 ILE B O 1
ATOM 3264 N N . ASN B 1 134 ? -1.696 -33.594 -20.312 1 98.88 134 ASN B N 1
ATOM 3265 C CA . ASN B 1 134 ? -2.146 -33.156 -21.625 1 98.88 134 ASN B CA 1
ATOM 3266 C C . ASN B 1 134 ? -3.475 -33.812 -22.016 1 98.88 134 ASN B C 1
ATOM 3268 O O . ASN B 1 134 ? -4.359 -33.156 -22.562 1 98.88 134 ASN B O 1
ATOM 3272 N N . ALA B 1 135 ? -3.586 -35.062 -21.75 1 98.88 135 ALA B N 1
ATOM 3273 C CA . ALA B 1 135 ? -4.84 -35.75 -22 1 98.88 135 ALA B CA 1
ATOM 3274 C C . ALA B 1 135 ? -5.949 -35.25 -21.078 1 98.88 135 ALA B C 1
ATOM 3276 O O . ALA B 1 135 ? -7.098 -35.094 -21.5 1 98.88 135 ALA B O 1
ATOM 3277 N N . LYS B 1 136 ? -5.637 -35.031 -19.859 1 98.94 136 LYS B N 1
ATOM 3278 C CA . LYS B 1 136 ? -6.625 -34.625 -18.859 1 98.94 136 LYS B CA 1
ATOM 3279 C C . LYS B 1 136 ? -7.184 -33.25 -19.141 1 98.94 136 LYS B C 1
ATOM 3281 O O . LYS B 1 136 ? -8.367 -32.969 -18.938 1 98.94 136 LYS B O 1
ATOM 3286 N N . VAL B 1 137 ? -6.332 -32.281 -19.609 1 98.88 137 VAL B N 1
ATOM 3287 C CA . VAL B 1 137 ? -6.832 -30.938 -19.891 1 98.88 137 VAL B CA 1
ATOM 3288 C C . VAL B 1 137 ? -7.863 -31 -21.016 1 98.88 137 VAL B C 1
ATOM 3290 O O . VAL B 1 137 ? -8.812 -30.219 -21.031 1 98.88 137 VAL B O 1
ATOM 3293 N N . GLN B 1 138 ? -7.691 -31.922 -21.938 1 98.75 138 GLN B N 1
ATOM 3294 C CA . GLN B 1 138 ? -8.664 -32.125 -23 1 98.75 138 GLN B CA 1
ATOM 3295 C C . GLN B 1 138 ? -9.945 -32.75 -22.469 1 98.75 138 GLN B C 1
ATOM 3297 O O . GLN B 1 138 ? -11.047 -32.312 -22.812 1 98.75 138 GLN B O 1
ATOM 3302 N N . GLU B 1 139 ? -9.742 -33.719 -21.688 1 98.75 139 GLU B N 1
ATOM 3303 C CA . GLU B 1 139 ? -10.891 -34.438 -21.141 1 98.75 139 GLU B CA 1
ATOM 3304 C C . GLU B 1 139 ? -11.766 -33.531 -20.297 1 98.75 139 GLU B C 1
ATOM 3306 O O . GLU B 1 139 ? -12.992 -33.562 -20.391 1 98.75 139 GLU B O 1
ATOM 3311 N N . TYR B 1 140 ? -11.188 -32.656 -19.484 1 98.81 140 TYR B N 1
ATOM 3312 C CA . TYR B 1 140 ? -11.906 -31.844 -18.5 1 98.81 140 TYR B CA 1
ATOM 3313 C C . TYR B 1 140 ? -12.195 -30.453 -19.047 1 98.81 140 TYR B C 1
ATOM 3315 O O . TYR B 1 140 ? -13.008 -29.719 -18.484 1 98.81 140 TYR B O 1
ATOM 3323 N N . ASP B 1 141 ? -11.484 -30.062 -20.109 1 98.88 141 ASP B N 1
ATOM 3324 C CA . ASP B 1 141 ? -11.5 -28.703 -20.625 1 98.88 141 ASP B CA 1
ATOM 3325 C C . ASP B 1 141 ? -11.031 -27.703 -19.578 1 98.88 141 ASP B C 1
ATOM 3327 O O . ASP B 1 141 ? -11.711 -26.719 -19.297 1 98.88 141 ASP B O 1
ATOM 3331 N N . PHE B 1 142 ? -9.938 -28.047 -18.875 1 98.94 142 PHE B N 1
ATOM 3332 C CA . PHE B 1 142 ? -9.273 -27.203 -17.891 1 98.94 142 PHE B CA 1
ATOM 3333 C C . PHE B 1 142 ? -7.996 -26.594 -18.453 1 98.94 142 PHE B C 1
ATOM 3335 O O . PHE B 1 142 ? -7.383 -27.156 -19.359 1 98.94 142 PHE B O 1
ATOM 3342 N N . LYS B 1 143 ? -7.641 -25.453 -17.984 1 98.94 143 LYS B N 1
ATOM 3343 C CA . LYS B 1 143 ? -6.277 -24.969 -18.172 1 98.94 143 LYS B CA 1
ATOM 3344 C C . LYS B 1 143 ? -5.359 -25.453 -17.062 1 98.94 143 LYS B C 1
ATOM 3346 O O . LYS B 1 143 ? -5.781 -25.562 -15.906 1 98.94 143 LYS B O 1
ATOM 3351 N N . PHE B 1 144 ? -4.191 -25.781 -17.406 1 98.94 144 PHE B N 1
ATOM 3352 C CA . PHE B 1 144 ? -3.15 -26.188 -16.484 1 98.94 144 PHE B CA 1
ATOM 3353 C C . PHE B 1 144 ? -1.967 -25.234 -16.531 1 98.94 144 PHE B C 1
ATOM 3355 O O . PHE B 1 144 ? -1.371 -25.031 -17.594 1 98.94 144 PHE B O 1
ATOM 3362 N N . ALA B 1 145 ? -1.653 -24.594 -15.461 1 98.94 145 ALA B N 1
ATOM 3363 C CA . ALA B 1 145 ? -0.566 -23.625 -15.375 1 98.94 145 ALA B CA 1
ATOM 3364 C C . ALA B 1 145 ? 0.597 -24.172 -14.555 1 98.94 145 ALA B C 1
ATOM 3366 O O . ALA B 1 145 ? 0.509 -24.266 -13.328 1 98.94 145 ALA B O 1
ATOM 3367 N N . ILE B 1 146 ? 1.649 -24.469 -15.18 1 98.94 146 ILE B N 1
ATOM 3368 C CA . ILE B 1 146 ? 2.836 -24.984 -14.508 1 98.94 146 ILE B CA 1
ATOM 3369 C C . ILE B 1 146 ? 3.545 -23.844 -13.773 1 98.94 146 ILE B C 1
ATOM 3371 O O . ILE B 1 146 ? 3.908 -22.828 -14.375 1 98.94 146 ILE B O 1
ATOM 3375 N N . HIS B 1 147 ? 3.703 -24.047 -12.492 1 98.62 147 HIS B N 1
ATOM 3376 C CA . HIS B 1 147 ? 4.359 -23.047 -11.648 1 98.62 147 HIS B CA 1
ATOM 3377 C C . HIS B 1 147 ? 5.875 -23.188 -11.719 1 98.62 147 HIS B C 1
ATOM 3379 O O . HIS B 1 147 ? 6.414 -24.281 -11.508 1 98.62 147 HIS B O 1
ATOM 3385 N N . MET B 1 148 ? 6.555 -22.078 -12.016 1 98 148 MET B N 1
ATOM 3386 C CA . MET B 1 148 ? 8.016 -22.094 -12.008 1 98 148 MET B CA 1
ATOM 3387 C C . MET B 1 148 ? 8.555 -21.75 -10.625 1 98 148 MET B C 1
ATOM 3389 O O . MET B 1 148 ? 7.891 -21.078 -9.836 1 98 148 MET B O 1
ATOM 3393 N N . HIS B 1 149 ? 9.828 -22.203 -10.367 1 96.31 149 HIS B N 1
ATOM 3394 C CA . HIS B 1 149 ? 10.328 -22.031 -9.008 1 96.31 149 HIS B CA 1
ATOM 3395 C C . HIS B 1 149 ? 11.695 -21.359 -9.016 1 96.31 149 HIS B C 1
ATOM 3397 O O . HIS B 1 149 ? 12.359 -21.297 -7.977 1 96.31 149 HIS B O 1
ATOM 3403 N N . GLY B 1 150 ? 12.125 -20.906 -10.125 1 96 150 GLY B N 1
ATOM 3404 C CA . GLY B 1 150 ? 13.398 -20.188 -10.164 1 96 150 GLY B CA 1
ATOM 3405 C C . GLY B 1 150 ? 14.594 -21.094 -9.953 1 96 150 GLY B C 1
ATOM 3406 O O . GLY B 1 150 ? 14.609 -22.234 -10.43 1 96 150 GLY B O 1
ATOM 3407 N N . PRO B 1 151 ? 15.633 -20.531 -9.344 1 95.62 151 PRO B N 1
ATOM 3408 C CA . PRO B 1 151 ? 16.922 -21.234 -9.25 1 95.62 151 PRO B CA 1
ATOM 3409 C C . PRO B 1 151 ? 16.953 -22.266 -8.117 1 95.62 151 PRO B C 1
ATOM 3411 O O . PRO B 1 151 ? 17.938 -22.984 -7.961 1 95.62 151 PRO B O 1
ATOM 3414 N N . ASP B 1 152 ? 15.93 -22.344 -7.367 1 90.69 152 ASP B N 1
ATOM 3415 C CA . ASP B 1 152 ? 15.984 -23.141 -6.148 1 90.69 152 ASP B CA 1
ATOM 3416 C C . ASP B 1 152 ? 15.805 -24.625 -6.457 1 90.69 152 ASP B C 1
ATOM 341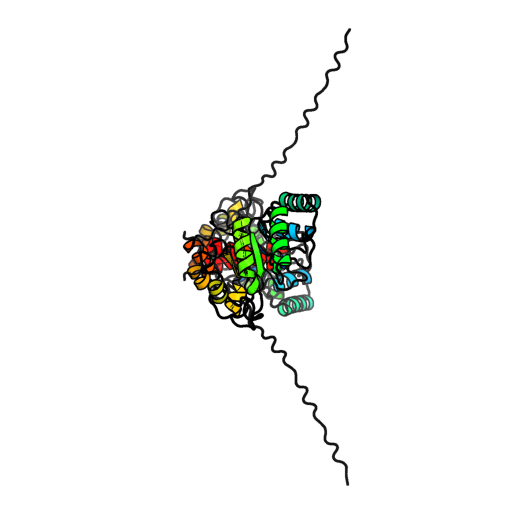8 O O . ASP B 1 152 ? 16.281 -25.484 -5.711 1 90.69 152 ASP B O 1
ATOM 3422 N N . ILE B 1 153 ? 15.023 -24.938 -7.488 1 90.56 153 ILE B N 1
ATOM 3423 C CA . ILE B 1 153 ? 14.789 -26.344 -7.836 1 90.56 153 ILE B CA 1
ATOM 3424 C C . ILE B 1 153 ? 14.984 -26.531 -9.336 1 90.56 153 ILE B C 1
ATOM 3426 O O . ILE B 1 153 ? 14.766 -25.609 -10.125 1 90.56 153 ILE B O 1
ATOM 3430 N N . ASP B 1 154 ? 15.266 -27.734 -9.711 1 93.38 154 ASP B N 1
ATOM 3431 C CA . ASP B 1 154 ? 15.555 -28.047 -11.102 1 93.38 154 ASP B CA 1
ATOM 3432 C C . ASP B 1 154 ? 14.266 -28.188 -11.914 1 93.38 154 ASP B C 1
ATOM 3434 O O . ASP B 1 154 ? 14.266 -27.984 -13.125 1 93.38 154 ASP B O 1
ATOM 3438 N N . LEU B 1 155 ? 13.258 -28.516 -11.203 1 96.69 155 LEU B N 1
ATOM 3439 C CA . LEU B 1 155 ? 11.969 -28.734 -11.859 1 96.69 155 LEU B CA 1
ATOM 3440 C C . LEU B 1 155 ? 11.336 -27.391 -12.242 1 96.69 155 LEU B C 1
ATOM 3442 O O . LEU B 1 155 ? 10.891 -26.641 -11.367 1 96.69 155 LEU B O 1
ATOM 3446 N N . TYR B 1 156 ? 11.297 -27 -13.555 1 98.31 156 TYR B N 1
ATOM 3447 C CA . TYR B 1 156 ? 10.711 -25.797 -14.141 1 98.31 156 TYR B CA 1
ATOM 3448 C C . TYR B 1 156 ? 11.344 -24.547 -13.547 1 98.31 156 TYR B C 1
ATOM 3450 O O . TYR B 1 156 ? 10.672 -23.766 -12.859 1 98.31 156 TYR B O 1
ATOM 3458 N N . PRO B 1 157 ? 12.562 -24.234 -13.852 1 97.94 157 PRO B N 1
ATOM 3459 C CA . PRO B 1 157 ? 13.242 -23.078 -13.258 1 97.94 157 PRO B CA 1
ATOM 3460 C C . PRO B 1 157 ? 12.727 -21.75 -13.805 1 97.94 157 PRO B C 1
ATOM 3462 O O . PRO B 1 157 ? 12.82 -20.719 -13.117 1 97.94 157 PRO B O 1
ATOM 3465 N N . ASP B 1 158 ? 12.273 -21.766 -15.133 1 98 158 ASP B N 1
ATOM 3466 C CA . ASP B 1 158 ? 11.836 -20.5 -15.719 1 98 158 ASP B CA 1
ATOM 3467 C C . ASP B 1 158 ? 10.906 -20.75 -16.906 1 98 158 ASP B C 1
ATOM 3469 O O . ASP B 1 158 ? 10.57 -21.891 -17.219 1 98 158 ASP B O 1
ATOM 3473 N N . ALA B 1 159 ? 10.461 -19.656 -17.5 1 98.69 159 ALA B N 1
ATOM 3474 C CA . ALA B 1 159 ? 9.461 -19.719 -18.562 1 98.69 159 ALA B CA 1
ATOM 3475 C C . ALA B 1 159 ? 10.016 -20.422 -19.797 1 98.69 159 ALA B C 1
ATOM 3477 O O . ALA B 1 159 ? 9.281 -21.141 -20.484 1 98.69 159 ALA B O 1
ATOM 3478 N N . ASP B 1 160 ? 11.305 -20.25 -20.094 1 98.5 160 ASP B N 1
ATOM 3479 C CA . ASP B 1 160 ? 11.922 -20.953 -21.234 1 98.5 160 ASP B CA 1
ATOM 3480 C C . ASP B 1 160 ? 11.82 -22.469 -21.062 1 98.5 160 ASP B C 1
ATOM 3482 O O . ASP B 1 160 ? 11.508 -23.172 -22.031 1 98.5 160 ASP B O 1
ATOM 3486 N N . ASP B 1 161 ? 12.094 -22.859 -19.922 1 98.56 161 ASP B N 1
ATOM 3487 C CA . ASP B 1 161 ? 12.031 -24.297 -19.641 1 98.56 161 ASP B CA 1
ATOM 3488 C C . ASP B 1 161 ? 10.609 -24.812 -19.781 1 98.56 161 ASP B C 1
ATOM 3490 O O . ASP B 1 161 ? 10.375 -25.828 -20.469 1 98.56 161 ASP B O 1
ATOM 3494 N N . ILE B 1 162 ? 9.656 -24.156 -19.172 1 98.81 162 ILE B N 1
ATOM 3495 C CA . ILE B 1 162 ? 8.266 -24.609 -19.25 1 98.81 162 ILE B CA 1
ATOM 3496 C C . ILE B 1 162 ? 7.809 -24.625 -20.703 1 98.81 162 ILE B C 1
ATOM 3498 O O . ILE B 1 162 ? 7.184 -25.578 -21.156 1 98.81 162 ILE B O 1
ATOM 3502 N N . TRP B 1 163 ? 8.141 -23.562 -21.422 1 98.69 163 TRP B N 1
ATOM 3503 C CA . TRP B 1 163 ? 7.777 -23.469 -22.844 1 98.69 163 TRP B CA 1
ATOM 3504 C C . TRP B 1 163 ? 8.297 -24.672 -23.625 1 98.69 163 TRP B C 1
ATOM 3506 O O . TRP B 1 163 ? 7.578 -25.25 -24.438 1 98.69 163 TRP B O 1
ATOM 3516 N N . SER B 1 164 ? 9.5 -25.094 -23.375 1 98.5 164 SER B N 1
ATOM 3517 C CA . SER B 1 164 ? 10.102 -26.203 -24.109 1 98.5 164 SER B CA 1
ATOM 3518 C C . SER B 1 164 ? 9.328 -27.5 -23.875 1 98.5 164 SER B C 1
ATOM 3520 O O . SER B 1 164 ? 9.367 -28.406 -24.703 1 98.5 164 SER B O 1
ATOM 3522 N N . HIS B 1 165 ? 8.625 -27.531 -22.766 1 98.44 165 HIS B N 1
ATOM 3523 C CA . HIS B 1 165 ? 7.895 -28.75 -22.422 1 98.44 165 HIS B CA 1
ATOM 3524 C C . HIS B 1 165 ? 6.457 -28.688 -22.906 1 98.44 165 HIS B C 1
ATOM 3526 O O . HIS B 1 165 ? 5.812 -29.719 -23.109 1 98.44 165 HIS B O 1
ATOM 3532 N N . VAL B 1 166 ? 5.949 -27.438 -23.172 1 98.25 166 VAL B N 1
ATOM 3533 C CA . VAL B 1 166 ? 4.504 -27.391 -23.375 1 98.25 166 VAL B CA 1
ATOM 3534 C C . VAL B 1 166 ? 4.195 -26.906 -24.781 1 98.25 166 VAL B C 1
ATOM 3536 O O . VAL B 1 166 ? 3.061 -27.031 -25.266 1 98.25 166 VAL B O 1
ATOM 3539 N N . LYS B 1 167 ? 5.156 -26.375 -25.516 1 98.12 167 LYS B N 1
ATOM 3540 C CA . LYS B 1 167 ? 4.926 -25.688 -26.781 1 98.12 167 LYS B CA 1
ATOM 3541 C C . LYS B 1 167 ? 4.23 -26.609 -27.797 1 98.12 167 LYS B C 1
ATOM 3543 O O . LYS B 1 167 ? 3.469 -26.141 -28.641 1 98.12 167 LYS B O 1
ATOM 3548 N N . ASP B 1 168 ? 4.402 -27.891 -27.719 1 98.19 168 ASP B N 1
ATOM 3549 C CA . ASP B 1 168 ? 3.842 -28.828 -28.688 1 98.19 168 ASP B CA 1
ATOM 3550 C C . ASP B 1 168 ? 2.65 -29.578 -28.109 1 98.19 168 ASP B C 1
ATOM 3552 O O . ASP B 1 168 ? 2.162 -30.531 -28.703 1 98.19 168 ASP B O 1
ATOM 3556 N N . LEU B 1 169 ? 2.242 -29.234 -26.969 1 98.69 169 LEU B N 1
ATOM 3557 C CA . LEU B 1 169 ? 1.094 -29.844 -26.312 1 98.69 169 LEU B CA 1
ATOM 3558 C C . LEU B 1 169 ? -0.156 -28.984 -26.5 1 98.69 169 LEU B C 1
ATOM 3560 O O . LEU B 1 169 ? -0.124 -27.984 -27.219 1 98.69 169 LEU B O 1
ATOM 3564 N N . ASP B 1 170 ? -1.335 -29.516 -25.984 1 98.75 170 ASP B N 1
ATOM 3565 C CA . ASP B 1 170 ? -2.605 -28.797 -26.078 1 98.75 170 ASP B CA 1
ATOM 3566 C C . ASP B 1 170 ? -2.463 -27.359 -25.609 1 98.75 170 ASP B C 1
ATOM 3568 O O . ASP B 1 170 ? -1.791 -27.094 -24.609 1 98.75 170 ASP B O 1
ATOM 3572 N N . PRO B 1 171 ? -3.08 -26.391 -26.234 1 98.69 171 PRO B N 1
ATOM 3573 C CA . PRO B 1 171 ? -2.961 -24.984 -25.859 1 98.69 171 PRO B CA 1
ATOM 3574 C C . PRO B 1 171 ? -3.422 -24.703 -24.422 1 98.69 171 PRO B C 1
ATOM 3576 O O . PRO B 1 171 ? -3.145 -23.641 -23.875 1 98.69 171 PRO B O 1
ATOM 3579 N N . ARG B 1 172 ? -4.105 -25.641 -23.828 1 98.88 172 ARG B N 1
ATOM 3580 C CA . ARG B 1 172 ? -4.559 -25.484 -22.438 1 98.88 172 ARG B CA 1
ATOM 3581 C C . ARG B 1 172 ? -3.424 -25.781 -21.469 1 98.88 172 ARG B C 1
ATOM 3583 O O . ARG B 1 172 ? -3.561 -25.547 -20.266 1 98.88 172 ARG B O 1
ATOM 3590 N N . MET B 1 173 ? -2.324 -26.297 -22 1 98.88 173 MET B N 1
ATOM 3591 C CA . MET B 1 173 ? -1.103 -26.453 -21.219 1 98.88 173 MET B CA 1
ATOM 3592 C C . MET B 1 173 ? -0.275 -25.172 -21.234 1 98.88 173 MET B C 1
ATOM 3594 O O . MET B 1 173 ? 0.11 -24.703 -22.297 1 98.88 173 MET B O 1
ATOM 3598 N N . GLY B 1 174 ? -0.077 -24.547 -20.047 1 98.81 174 GLY B N 1
ATOM 3599 C CA . GLY B 1 174 ? 0.685 -23.312 -19.984 1 98.81 174 GLY B CA 1
ATOM 3600 C C . GLY B 1 174 ? 1.406 -23.125 -18.672 1 98.81 174 GLY B C 1
ATOM 3601 O O . GLY B 1 174 ? 1.933 -24.078 -18.094 1 98.81 174 GLY B O 1
ATOM 3602 N N . MET B 1 175 ? 1.555 -21.859 -18.281 1 98.81 175 MET B N 1
ATOM 3603 C CA . MET B 1 175 ? 2.398 -21.625 -17.109 1 98.81 175 MET B CA 1
ATOM 3604 C C . MET B 1 175 ? 1.76 -20.609 -16.188 1 98.81 175 MET B C 1
ATOM 3606 O O . MET B 1 175 ? 0.871 -19.859 -16.594 1 98.81 175 MET B O 1
ATOM 3610 N N . CYS B 1 176 ? 2.064 -20.703 -14.93 1 98.94 176 CYS B N 1
ATOM 3611 C CA . CYS B 1 176 ? 1.979 -19.625 -13.945 1 98.94 176 CYS B CA 1
ATOM 3612 C C . CYS B 1 176 ? 3.273 -18.828 -13.898 1 98.94 176 CYS B C 1
ATOM 3614 O O . CYS B 1 176 ? 4.297 -19.312 -13.422 1 98.94 176 CYS B O 1
ATOM 3616 N N . LEU B 1 177 ? 3.246 -17.625 -14.438 1 98.88 177 LEU B N 1
ATOM 3617 C CA . LEU B 1 177 ? 4.434 -16.781 -14.453 1 98.88 177 LEU B CA 1
ATOM 3618 C C . LEU B 1 177 ? 4.652 -16.125 -13.086 1 98.88 177 LEU B C 1
ATOM 3620 O O . LEU B 1 177 ? 3.959 -15.172 -12.734 1 98.88 177 LEU B O 1
ATOM 3624 N N . ASP B 1 178 ? 5.551 -16.672 -12.367 1 98.75 178 ASP B N 1
ATOM 3625 C CA . ASP B 1 178 ? 5.996 -16.062 -11.117 1 98.75 178 ASP B CA 1
ATOM 3626 C C . ASP B 1 178 ? 7.125 -15.062 -11.367 1 98.75 178 ASP B C 1
ATOM 3628 O O . ASP B 1 178 ? 8.273 -15.453 -11.602 1 98.75 178 ASP B O 1
ATOM 3632 N N . ILE B 1 179 ? 6.871 -13.82 -11.164 1 98.81 179 I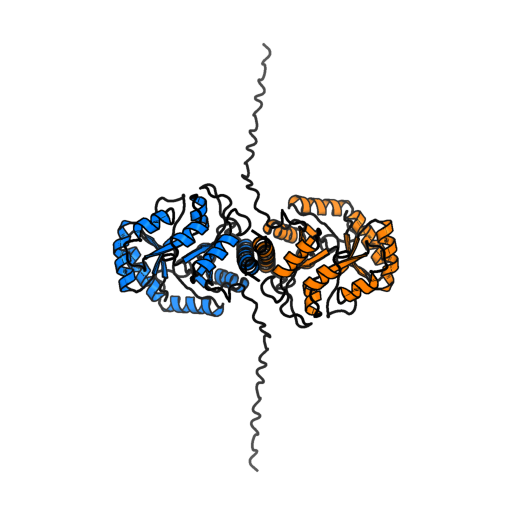LE B N 1
ATOM 3633 C CA . ILE B 1 179 ? 7.805 -12.805 -11.641 1 98.81 179 ILE B CA 1
ATOM 3634 C C . ILE B 1 179 ? 9 -12.719 -10.695 1 98.81 179 ILE B C 1
ATOM 3636 O O . ILE B 1 179 ? 10.094 -12.328 -11.102 1 98.81 179 ILE B O 1
ATOM 3640 N N . GLY B 1 180 ? 8.828 -13.062 -9.43 1 98.56 180 GLY B N 1
ATOM 3641 C CA . GLY B 1 180 ? 9.953 -13.109 -8.508 1 98.56 180 GLY B CA 1
ATOM 3642 C C . GLY B 1 180 ? 10.938 -14.227 -8.812 1 98.56 180 GLY B C 1
ATOM 3643 O O . GLY B 1 180 ? 12.148 -14 -8.883 1 98.56 180 GLY B O 1
ATOM 3644 N N . HIS B 1 181 ? 10.359 -15.445 -9.047 1 98.5 181 HIS B N 1
ATOM 3645 C CA . HIS B 1 181 ? 11.211 -16.578 -9.391 1 98.5 181 HIS B CA 1
ATOM 3646 C C . HIS B 1 181 ? 11.914 -16.344 -10.727 1 98.5 181 HIS B C 1
ATOM 3648 O O . HIS B 1 181 ? 13.07 -16.734 -10.898 1 98.5 181 HIS B O 1
ATOM 3654 N N . THR B 1 182 ? 11.18 -15.773 -11.648 1 98.62 182 THR B N 1
ATOM 3655 C CA . THR B 1 182 ? 11.766 -15.422 -12.938 1 98.62 182 THR B CA 1
ATOM 3656 C C . THR B 1 182 ? 12.984 -14.516 -12.75 1 98.62 182 THR B C 1
ATOM 3658 O O . THR B 1 182 ? 14.07 -14.812 -13.266 1 98.62 182 THR B O 1
ATOM 3661 N N . ALA B 1 183 ? 12.867 -13.453 -11.953 1 98.62 183 ALA B N 1
ATOM 3662 C CA . ALA B 1 183 ? 13.953 -12.5 -11.711 1 98.62 183 ALA B CA 1
ATOM 3663 C C . ALA B 1 183 ? 15.117 -13.18 -10.992 1 98.62 183 ALA B C 1
ATOM 3665 O O . ALA B 1 183 ? 16.281 -13.008 -11.375 1 98.62 183 ALA B O 1
ATOM 3666 N N . ARG B 1 184 ? 14.789 -13.977 -9.984 1 98.38 184 ARG B N 1
ATOM 3667 C CA . ARG B 1 184 ? 15.836 -14.641 -9.211 1 98.38 184 ARG B CA 1
ATOM 3668 C C . ARG B 1 184 ? 16.641 -15.594 -10.086 1 98.38 184 ARG B C 1
ATOM 3670 O O . ARG B 1 184 ? 17.781 -15.922 -9.766 1 98.38 184 ARG B O 1
ATOM 3677 N N . ASN B 1 185 ? 16.031 -16.078 -11.141 1 98.5 185 ASN B N 1
ATOM 3678 C CA . ASN B 1 185 ? 16.719 -16.969 -12.078 1 98.5 185 ASN B CA 1
ATOM 3679 C C . ASN B 1 185 ? 17.438 -16.172 -13.172 1 98.5 185 ASN B C 1
ATOM 3681 O O . ASN B 1 185 ? 17.844 -16.734 -14.188 1 98.5 185 ASN B O 1
ATOM 3685 N N . GLY B 1 186 ? 17.5 -14.859 -13.047 1 98.25 186 GLY B N 1
ATOM 3686 C CA . GLY B 1 186 ? 18.25 -13.992 -13.953 1 98.25 186 GLY B CA 1
ATOM 3687 C C . GLY B 1 186 ? 17.469 -13.656 -15.211 1 98.25 186 GLY B C 1
ATOM 3688 O O . GLY B 1 186 ? 18.062 -13.172 -16.188 1 98.25 186 GLY B O 1
ATOM 3689 N N . LYS B 1 187 ? 16.203 -13.945 -15.242 1 98.5 187 LYS B N 1
ATOM 3690 C CA . LYS B 1 187 ? 15.375 -13.68 -16.406 1 98.5 187 LYS B CA 1
ATOM 3691 C C . LYS B 1 187 ? 14.555 -12.406 -16.219 1 98.5 187 LYS B C 1
ATOM 3693 O O . LYS B 1 187 ? 14.484 -11.859 -15.117 1 98.5 187 LYS B O 1
ATOM 3698 N N . ASP B 1 188 ? 14 -11.883 -17.281 1 98.69 188 ASP B N 1
ATOM 3699 C CA . ASP B 1 188 ? 13.188 -10.664 -17.266 1 98.69 188 ASP B CA 1
ATOM 3700 C C . ASP B 1 188 ? 11.703 -11 -17.375 1 98.69 188 ASP B C 1
ATOM 3702 O O . ASP B 1 188 ? 11.219 -11.398 -18.438 1 98.69 188 ASP B O 1
ATOM 3706 N N . PRO B 1 189 ? 10.984 -10.758 -16.312 1 98.75 189 PRO B N 1
ATOM 3707 C CA . PRO B 1 189 ? 9.57 -11.141 -16.344 1 98.75 189 PRO B CA 1
ATOM 3708 C C . PRO B 1 189 ? 8.766 -10.336 -17.375 1 98.75 189 PRO B C 1
ATOM 3710 O O . PRO B 1 189 ? 7.754 -10.82 -17.875 1 98.75 189 PRO B O 1
ATOM 3713 N N . VAL B 1 190 ? 9.141 -9.078 -17.656 1 98.88 190 VAL B N 1
ATOM 3714 C CA . VAL B 1 190 ? 8.453 -8.266 -18.641 1 98.88 190 VAL B CA 1
ATOM 3715 C C . VAL B 1 190 ? 8.617 -8.891 -20.031 1 98.88 190 VAL B C 1
ATOM 3717 O O . VAL B 1 190 ? 7.641 -9.062 -20.766 1 98.88 190 VAL B O 1
ATOM 3720 N N . ALA B 1 191 ? 9.828 -9.258 -20.359 1 98.88 191 ALA B N 1
ATOM 3721 C CA . ALA B 1 191 ? 10.102 -9.906 -21.641 1 98.88 191 ALA B CA 1
ATOM 3722 C C . ALA B 1 191 ? 9.391 -11.258 -21.734 1 98.88 191 ALA B C 1
ATOM 3724 O O . ALA B 1 191 ? 8.844 -11.602 -22.781 1 98.88 191 ALA B O 1
ATOM 3725 N N . ASP B 1 192 ? 9.398 -12 -20.625 1 98.88 192 ASP B N 1
ATOM 3726 C CA . ASP B 1 192 ? 8.766 -13.312 -20.625 1 98.88 192 ASP B CA 1
ATOM 3727 C C . ASP B 1 192 ? 7.254 -13.195 -20.828 1 98.88 192 ASP B C 1
ATOM 3729 O O . ASP B 1 192 ? 6.648 -14.016 -21.516 1 98.88 192 ASP B O 1
ATOM 3733 N N . LEU B 1 193 ? 6.664 -12.211 -20.203 1 98.88 193 LEU B N 1
ATOM 3734 C CA . LEU B 1 193 ? 5.238 -11.977 -20.391 1 98.88 193 LEU B CA 1
ATOM 3735 C C . LEU B 1 193 ? 4.914 -11.75 -21.859 1 98.88 193 LEU B C 1
ATOM 3737 O O . LEU B 1 193 ? 3.949 -12.312 -22.391 1 98.88 193 LEU B O 1
ATOM 3741 N N . GLU B 1 194 ? 5.742 -10.969 -22.484 1 98.81 194 GLU B N 1
ATOM 3742 C CA . GLU B 1 194 ? 5.52 -10.711 -23.906 1 98.81 194 GLU B CA 1
ATOM 3743 C C . GLU B 1 194 ? 5.734 -11.977 -24.734 1 98.81 194 GLU B C 1
ATOM 3745 O O . GLU B 1 194 ? 4.887 -12.328 -25.562 1 98.81 194 GLU B O 1
ATOM 3750 N N . LYS B 1 195 ? 6.758 -12.617 -24.5 1 98.81 195 LYS B N 1
ATOM 3751 C CA . LYS B 1 195 ? 7.195 -13.742 -25.312 1 98.81 195 LYS B CA 1
ATOM 3752 C C . LYS B 1 195 ? 6.234 -14.922 -25.188 1 98.81 195 LYS B C 1
ATOM 3754 O O . LYS B 1 195 ? 5.969 -15.625 -26.156 1 98.81 195 LYS B O 1
ATOM 3759 N N . TYR B 1 196 ? 5.66 -15.172 -23.969 1 98.75 196 TYR B N 1
ATOM 3760 C CA . TYR B 1 196 ? 4.906 -16.391 -23.703 1 98.75 196 TYR B CA 1
ATOM 3761 C C . TYR B 1 196 ? 3.445 -16.078 -23.406 1 98.75 196 TYR B C 1
ATOM 3763 O O . TYR B 1 196 ? 2.75 -16.875 -22.781 1 98.75 196 TYR B O 1
ATOM 3771 N N . LYS B 1 197 ? 2.971 -14.938 -23.828 1 98.5 197 LYS B N 1
ATOM 3772 C CA . LYS B 1 197 ? 1.67 -14.367 -23.5 1 98.5 197 LYS B CA 1
ATOM 3773 C C . LYS B 1 197 ? 0.543 -15.352 -23.781 1 98.5 197 LYS B C 1
ATOM 3775 O O . LYS B 1 197 ? -0.46 -15.391 -23.062 1 98.5 197 LYS B O 1
ATOM 3780 N N . ASP B 1 198 ? 0.71 -16.25 -24.734 1 98.12 198 ASP B N 1
ATOM 3781 C CA . ASP B 1 198 ? -0.382 -17.109 -25.203 1 98.12 198 ASP B CA 1
ATOM 3782 C C . ASP B 1 198 ? -0.545 -18.328 -24.297 1 98.12 198 ASP B C 1
ATOM 3784 O O . ASP B 1 198 ? -1.535 -19.047 -24.391 1 98.12 198 ASP B O 1
ATOM 3788 N N . ARG B 1 199 ? 0.45 -18.516 -23.391 1 98.56 199 ARG B N 1
ATOM 3789 C CA . ARG B 1 199 ? 0.389 -19.703 -22.531 1 98.56 199 ARG B CA 1
ATOM 3790 C C . ARG B 1 199 ? 0.52 -19.312 -21.062 1 98.56 199 ARG B C 1
ATOM 3792 O O . ARG B 1 199 ? 0.932 -20.141 -20.234 1 98.56 199 ARG B O 1
ATOM 3799 N N . ILE B 1 200 ? 0.26 -18.094 -20.703 1 98.88 200 ILE B N 1
ATOM 3800 C CA . ILE B 1 200 ? 0.254 -17.688 -19.297 1 98.88 200 ILE B CA 1
ATOM 3801 C C . ILE B 1 200 ? -1.181 -17.672 -18.781 1 98.88 200 ILE B C 1
ATOM 3803 O O . ILE B 1 200 ? -1.988 -16.844 -19.219 1 98.88 200 ILE B O 1
ATOM 3807 N N . TYR B 1 201 ? -1.485 -18.531 -17.859 1 98.88 201 TYR B N 1
ATOM 3808 C CA . TYR B 1 201 ? -2.859 -18.688 -17.391 1 98.88 201 TYR B CA 1
ATOM 3809 C C . TYR B 1 201 ? -3.006 -18.203 -15.953 1 98.88 201 TYR B C 1
ATOM 3811 O O . TYR B 1 201 ? -4.121 -18.047 -15.453 1 98.88 201 TYR B O 1
ATOM 3819 N N . ASP B 1 202 ? -1.879 -17.984 -15.281 1 98.81 202 ASP B N 1
ATOM 3820 C CA . ASP B 1 202 ? -1.813 -17.438 -13.93 1 98.81 202 ASP B CA 1
ATOM 3821 C C . ASP B 1 202 ? -0.495 -16.703 -13.703 1 98.81 202 ASP B C 1
ATOM 3823 O O . ASP B 1 202 ? 0.474 -16.906 -14.438 1 98.81 202 ASP B O 1
ATOM 3827 N N . MET B 1 203 ? -0.501 -15.844 -12.703 1 98.75 203 MET B N 1
ATOM 3828 C CA . MET B 1 203 ? 0.713 -15.117 -12.344 1 98.75 203 MET B CA 1
ATOM 3829 C C . MET B 1 203 ? 0.838 -14.984 -10.828 1 98.75 203 MET B C 1
ATOM 3831 O O . MET B 1 203 ? -0.159 -14.773 -10.133 1 98.75 203 MET B O 1
ATOM 3835 N N . HIS B 1 204 ? 2.018 -15.141 -10.406 1 98.94 204 HIS B N 1
ATOM 3836 C CA . HIS B 1 204 ? 2.369 -14.711 -9.055 1 98.94 204 HIS B CA 1
ATOM 3837 C C . HIS B 1 204 ? 3.158 -13.406 -9.086 1 98.94 204 HIS B C 1
ATOM 3839 O O . HIS B 1 204 ? 4.258 -13.352 -9.633 1 98.94 204 HIS B O 1
ATOM 3845 N N . ILE B 1 205 ? 2.578 -12.383 -8.477 1 98.88 205 ILE B N 1
ATOM 3846 C CA . ILE B 1 205 ? 3.182 -11.055 -8.414 1 98.88 205 ILE B CA 1
ATOM 3847 C C . ILE B 1 205 ? 3.898 -10.875 -7.078 1 98.88 205 ILE B C 1
ATOM 3849 O O . ILE B 1 205 ? 3.309 -11.094 -6.02 1 98.88 205 ILE B O 1
ATOM 3853 N N . LYS B 1 206 ? 5.086 -10.602 -7.098 1 98.44 206 LYS B N 1
ATOM 3854 C CA . LYS B 1 206 ? 5.906 -10.32 -5.922 1 98.44 206 LYS B CA 1
ATOM 3855 C C . LYS B 1 206 ? 7.121 -9.477 -6.297 1 98.44 206 LYS B C 1
ATOM 3857 O O . LYS B 1 206 ? 7.234 -9.008 -7.434 1 98.44 206 LYS B O 1
ATOM 3862 N N . ASP B 1 207 ? 7.969 -9.094 -5.379 1 98.75 207 ASP B N 1
ATOM 3863 C CA . ASP B 1 207 ? 9.234 -8.391 -5.59 1 98.75 207 ASP B CA 1
ATOM 3864 C C . ASP B 1 207 ? 10.375 -9.094 -4.863 1 98.75 207 ASP B C 1
ATOM 3866 O O . ASP B 1 207 ? 10.141 -9.93 -3.99 1 98.75 207 ASP B O 1
ATOM 3870 N N . VAL B 1 208 ? 11.539 -8.852 -5.387 1 98.5 208 VAL B N 1
ATOM 3871 C CA . VAL B 1 208 ? 12.703 -9.508 -4.805 1 98.5 208 VAL B CA 1
ATOM 3872 C C . VAL B 1 208 ? 13.836 -8.5 -4.656 1 98.5 208 VAL B C 1
ATOM 3874 O O . VAL B 1 208 ? 13.875 -7.488 -5.359 1 98.5 208 VAL B O 1
ATOM 3877 N N . THR B 1 209 ? 14.82 -8.812 -3.779 1 97.94 209 THR B N 1
ATOM 3878 C CA . THR B 1 209 ? 15.891 -7.883 -3.438 1 97.94 209 THR B CA 1
ATOM 3879 C C . THR B 1 209 ? 16.984 -7.902 -4.504 1 97.94 209 THR B C 1
ATOM 3881 O O . THR B 1 209 ? 17.812 -6.992 -4.566 1 97.94 209 THR B O 1
ATOM 3884 N N . ALA B 1 210 ? 17.062 -9 -5.316 1 97.75 210 ALA B N 1
ATOM 3885 C CA . ALA B 1 210 ? 18.062 -9.141 -6.363 1 97.75 210 ALA B CA 1
ATOM 3886 C C . ALA B 1 210 ? 17.594 -10.109 -7.449 1 97.75 210 ALA B C 1
ATOM 3888 O O . ALA B 1 210 ? 16.719 -10.938 -7.211 1 97.75 210 ALA B O 1
ATOM 3889 N N . ASN B 1 211 ? 18.156 -9.961 -8.594 1 97.94 211 ASN B N 1
ATOM 3890 C CA . ASN B 1 211 ? 17.828 -10.836 -9.711 1 97.94 211 ASN B CA 1
ATOM 3891 C C . ASN B 1 211 ? 18.766 -12.039 -9.781 1 97.94 211 ASN B C 1
ATOM 3893 O O . ASN B 1 211 ? 19.141 -12.469 -10.875 1 97.94 211 ASN B O 1
ATOM 3897 N N . THR B 1 212 ? 19.203 -12.492 -8.688 1 97.75 212 THR B N 1
ATOM 3898 C CA . THR B 1 212 ? 20.047 -13.672 -8.523 1 97.75 212 THR B CA 1
ATOM 3899 C C . THR B 1 212 ? 19.422 -14.648 -7.527 1 97.75 212 THR B C 1
ATOM 3901 O O . THR B 1 212 ? 18.406 -14.328 -6.895 1 97.75 212 THR B O 1
ATOM 3904 N N . LYS B 1 213 ? 20 -15.773 -7.379 1 97.06 213 LYS B N 1
ATOM 3905 C CA . LYS B 1 213 ? 19.531 -16.812 -6.465 1 97.06 213 LYS B CA 1
ATOM 3906 C C . LYS B 1 213 ? 19.453 -16.281 -5.031 1 97.06 213 LYS B C 1
ATOM 3908 O O . LYS B 1 213 ? 18.609 -16.734 -4.246 1 97.06 213 LYS B O 1
ATOM 3913 N N . GLU B 1 214 ? 20.281 -15.266 -4.734 1 96.75 214 GLU B N 1
ATOM 3914 C CA . GLU B 1 214 ? 20.344 -14.727 -3.377 1 96.75 214 GLU B CA 1
ATOM 3915 C C . GLU B 1 214 ? 19.188 -13.766 -3.1 1 96.75 214 GLU B C 1
ATOM 3917 O O . GLU B 1 214 ? 18.953 -13.406 -1.948 1 96.75 214 GLU B O 1
ATOM 3922 N N . GLY B 1 215 ? 18.469 -13.469 -4.152 1 97.25 215 GLY B N 1
ATOM 3923 C CA . GLY B 1 215 ? 17.328 -12.578 -3.961 1 97.25 215 GLY B CA 1
ATOM 3924 C C . GLY B 1 215 ? 16.281 -13.148 -3.037 1 97.25 215 GLY B C 1
ATOM 3925 O O . GLY B 1 215 ? 16 -14.352 -3.07 1 97.25 215 GLY B O 1
ATOM 3926 N N . LYS B 1 216 ? 15.688 -12.273 -2.232 1 96.94 216 LYS B N 1
ATOM 3927 C CA . LYS B 1 216 ? 14.641 -12.648 -1.288 1 96.94 216 LYS B CA 1
ATOM 3928 C C . LYS B 1 216 ? 13.367 -11.852 -1.536 1 96.94 216 LYS B C 1
ATOM 3930 O O . LYS B 1 216 ? 13.422 -10.695 -1.961 1 96.94 216 LYS B O 1
ATOM 3935 N N . SER B 1 217 ? 12.289 -12.508 -1.216 1 97.31 217 SER B N 1
ATOM 3936 C CA . SER B 1 217 ? 11 -11.828 -1.328 1 97.31 217 SER B CA 1
ATOM 3937 C C . SER B 1 217 ? 10.945 -10.594 -0.435 1 97.31 217 SER B C 1
ATOM 3939 O O . SER B 1 217 ? 11.438 -10.617 0.696 1 97.31 217 SER B O 1
ATOM 3941 N N . ILE B 1 218 ? 10.367 -9.547 -0.924 1 98.19 218 ILE B N 1
ATOM 3942 C CA . ILE B 1 218 ? 10.211 -8.289 -0.206 1 98.19 218 ILE B CA 1
ATOM 3943 C C . ILE B 1 218 ? 8.914 -7.605 -0.64 1 98.19 218 ILE B C 1
ATOM 3945 O O . ILE B 1 218 ? 8.273 -8.031 -1.602 1 98.19 218 ILE B O 1
ATOM 3949 N N . GLU B 1 219 ? 8.445 -6.664 0.125 1 98.31 219 GLU B N 1
ATOM 3950 C CA . GLU B 1 219 ? 7.242 -5.93 -0.27 1 98.31 219 GLU B CA 1
ATOM 3951 C C . GLU B 1 219 ? 7.379 -5.375 -1.685 1 98.31 219 GLU B C 1
ATOM 3953 O O . GLU B 1 219 ? 8.438 -4.859 -2.057 1 98.31 219 GLU B O 1
ATOM 3958 N N . ILE B 1 220 ? 6.312 -5.484 -2.449 1 98.62 220 ILE B N 1
ATOM 3959 C CA . ILE B 1 220 ? 6.312 -4.941 -3.805 1 98.62 220 ILE B CA 1
ATOM 3960 C C . ILE B 1 220 ? 6.598 -3.443 -3.762 1 98.62 220 ILE B C 1
ATOM 3962 O O . ILE B 1 220 ? 5.969 -2.707 -3 1 98.62 220 ILE B O 1
ATOM 3966 N N . GLY B 1 221 ? 7.535 -3.006 -4.484 1 97.75 221 GLY B N 1
ATOM 3967 C CA . GLY B 1 221 ? 7.941 -1.609 -4.516 1 97.75 221 GLY B CA 1
ATOM 3968 C C . GLY B 1 221 ? 9.258 -1.355 -3.803 1 97.75 221 GLY B C 1
ATOM 3969 O O . GLY B 1 221 ? 9.875 -0.304 -3.984 1 97.75 221 GLY B O 1
ATOM 3970 N N . ARG B 1 222 ? 9.68 -2.324 -2.947 1 98.06 222 ARG B N 1
ATOM 3971 C CA . ARG B 1 222 ? 10.922 -2.176 -2.197 1 98.06 222 ARG B CA 1
ATOM 3972 C C . ARG B 1 222 ? 12.055 -2.949 -2.857 1 98.06 222 ARG B C 1
ATOM 3974 O O . ARG B 1 222 ? 13.203 -2.879 -2.412 1 98.06 222 ARG B O 1
ATOM 3981 N N . GLY B 1 223 ? 11.703 -3.734 -3.93 1 98.06 223 GLY B N 1
ATOM 3982 C CA . GLY B 1 223 ? 12.68 -4.582 -4.59 1 98.06 223 GLY B CA 1
ATOM 3983 C C . GLY B 1 223 ? 13.133 -4.039 -5.938 1 98.06 223 GLY B C 1
ATOM 3984 O O . GLY B 1 223 ? 13.141 -2.824 -6.148 1 98.06 223 GLY B O 1
ATOM 3985 N N . ILE B 1 224 ? 13.578 -4.918 -6.828 1 97.5 224 ILE B N 1
ATOM 3986 C CA . ILE B 1 224 ? 14.305 -4.488 -8.016 1 97.5 224 ILE B CA 1
ATOM 3987 C C . ILE B 1 224 ? 13.398 -4.582 -9.242 1 97.5 224 ILE B C 1
ATOM 3989 O O . ILE B 1 224 ? 13.75 -4.109 -10.32 1 97.5 224 ILE B O 1
ATOM 3993 N N . LEU B 1 225 ? 12.18 -5.188 -9.086 1 98.19 225 LEU B N 1
ATOM 3994 C CA . LEU B 1 225 ? 11.375 -5.469 -10.266 1 98.19 225 LEU B CA 1
ATOM 3995 C C . LEU B 1 225 ? 10.75 -4.191 -10.812 1 98.19 225 LEU B C 1
ATOM 3997 O O . LEU B 1 225 ? 10.289 -3.34 -10.047 1 98.19 225 LEU B O 1
ATOM 4001 N N . ASP B 1 226 ? 10.711 -4.074 -12.117 1 97.75 226 ASP B N 1
ATOM 4002 C CA . ASP B 1 226 ? 10.094 -2.943 -12.812 1 97.75 226 ASP B CA 1
ATOM 4003 C C . ASP B 1 226 ? 8.586 -3.143 -12.953 1 97.75 226 ASP B C 1
ATOM 4005 O O . ASP B 1 226 ? 8.102 -3.488 -14.031 1 97.75 226 ASP B O 1
ATOM 4009 N N . ILE B 1 227 ? 7.863 -2.801 -11.93 1 98.44 227 ILE B N 1
ATOM 4010 C CA . ILE B 1 227 ? 6.434 -3.074 -11.852 1 98.44 227 ILE B CA 1
ATOM 4011 C C . ILE B 1 227 ? 5.684 -2.223 -12.875 1 98.44 227 ILE B C 1
ATOM 4013 O O . ILE B 1 227 ? 4.762 -2.705 -13.531 1 98.44 227 ILE B O 1
ATOM 4017 N N . PRO B 1 228 ? 6.059 -0.949 -13.07 1 98.25 228 PRO B N 1
ATOM 4018 C CA . PRO B 1 228 ? 5.395 -0.173 -14.117 1 98.25 228 PRO B CA 1
ATOM 4019 C C . PRO B 1 228 ? 5.512 -0.82 -15.5 1 98.25 228 PRO B C 1
ATOM 4021 O O . PRO B 1 228 ? 4.516 -0.937 -16.219 1 98.25 228 PRO B O 1
ATOM 4024 N N . ALA B 1 229 ? 6.691 -1.262 -15.859 1 98.38 229 ALA B N 1
ATOM 4025 C CA . ALA B 1 229 ? 6.879 -1.92 -17.141 1 98.38 229 ALA B CA 1
ATOM 4026 C C . ALA B 1 229 ? 6.047 -3.195 -17.234 1 98.38 229 ALA B C 1
ATOM 4028 O O . ALA B 1 229 ? 5.504 -3.516 -18.297 1 98.38 229 ALA B O 1
ATOM 4029 N N . PHE B 1 230 ? 6 -3.875 -16.156 1 98.69 230 PHE B N 1
ATOM 4030 C CA . PHE B 1 230 ? 5.238 -5.121 -16.141 1 98.69 230 PHE B CA 1
ATOM 4031 C C . PHE B 1 230 ? 3.756 -4.852 -16.359 1 98.69 230 PHE B C 1
ATOM 4033 O O . PHE B 1 230 ? 3.113 -5.523 -17.172 1 98.69 230 PHE B O 1
ATOM 4040 N N . ILE B 1 231 ? 3.219 -3.855 -15.688 1 98.44 231 ILE B N 1
ATOM 4041 C CA . ILE B 1 231 ? 1.808 -3.508 -15.82 1 98.44 231 ILE B CA 1
ATOM 4042 C C . ILE B 1 231 ? 1.525 -3.029 -17.234 1 98.44 231 ILE B C 1
ATOM 4044 O O . ILE B 1 231 ? 0.511 -3.396 -17.844 1 98.44 231 ILE B O 1
ATOM 4048 N N . ASN B 1 232 ? 2.412 -2.23 -17.781 1 98.12 232 ASN B N 1
ATOM 4049 C CA . ASN B 1 232 ? 2.248 -1.811 -19.172 1 98.12 232 ASN B CA 1
ATOM 4050 C C . ASN B 1 232 ? 2.262 -3.004 -20.125 1 98.12 232 ASN B C 1
ATOM 4052 O O . ASN B 1 232 ? 1.513 -3.031 -21.094 1 98.12 232 ASN B O 1
ATOM 4056 N N . MET B 1 233 ? 3.119 -3.99 -19.828 1 98.75 233 MET B N 1
ATOM 4057 C CA . MET B 1 233 ? 3.189 -5.184 -20.656 1 98.75 233 MET B CA 1
ATOM 4058 C C . MET B 1 233 ? 1.921 -6.02 -20.516 1 98.75 233 MET B C 1
ATOM 4060 O O . MET B 1 233 ? 1.463 -6.625 -21.5 1 98.75 233 MET B O 1
ATOM 4064 N N . LEU B 1 234 ? 1.348 -6.074 -19.266 1 98.69 234 LEU B N 1
ATOM 4065 C CA . LEU B 1 234 ? 0.051 -6.719 -19.078 1 98.69 234 LEU B CA 1
ATOM 4066 C C . LEU B 1 234 ? -0.988 -6.129 -20.031 1 98.69 234 LEU B C 1
ATOM 4068 O O . LEU B 1 234 ? -1.728 -6.867 -20.688 1 98.69 234 LEU B O 1
ATOM 4072 N N . ARG B 1 235 ? -1.011 -4.844 -20.094 1 98.25 235 ARG B N 1
ATOM 4073 C CA . ARG B 1 235 ? -1.962 -4.145 -20.953 1 98.25 235 ARG B CA 1
ATOM 4074 C C . ARG B 1 235 ? -1.676 -4.426 -22.422 1 98.25 235 ARG B C 1
ATOM 4076 O O . ARG B 1 235 ? -2.592 -4.719 -23.203 1 98.25 235 ARG B O 1
ATOM 4083 N N . LYS B 1 236 ? -0.415 -4.316 -22.766 1 98.38 236 LYS B N 1
ATOM 4084 C CA . LYS B 1 236 ? -0.01 -4.52 -24.156 1 98.38 236 LYS B CA 1
ATOM 4085 C C . LYS B 1 236 ? -0.392 -5.914 -24.641 1 98.38 236 LYS B C 1
ATOM 4087 O O . LYS B 1 236 ? -0.857 -6.078 -25.766 1 98.38 236 LYS B O 1
ATOM 4092 N N . THR B 1 237 ? -0.211 -6.961 -23.828 1 98.56 237 THR B N 1
ATOM 4093 C CA . THR B 1 237 ? -0.442 -8.344 -24.234 1 98.56 237 THR B CA 1
ATOM 4094 C C . THR B 1 237 ? -1.916 -8.711 -24.078 1 98.56 237 THR B C 1
ATOM 4096 O O . THR B 1 237 ? -2.354 -9.758 -24.578 1 98.56 237 THR B O 1
ATOM 4099 N N . GLY B 1 238 ? -2.662 -7.875 -23.328 1 98.38 238 GLY B N 1
ATOM 4100 C CA . GLY B 1 238 ? -4.074 -8.156 -23.141 1 98.38 238 GLY B CA 1
ATOM 4101 C C . GLY B 1 238 ? -4.328 -9.273 -22.141 1 98.38 238 GLY B C 1
ATOM 4102 O O . GLY B 1 238 ? -5.359 -9.945 -22.203 1 98.38 238 GLY B O 1
ATOM 4103 N N . TYR B 1 239 ? -3.393 -9.492 -21.281 1 98.62 239 TYR B N 1
ATOM 4104 C CA . TYR B 1 239 ? -3.604 -10.5 -20.25 1 98.62 239 TYR B CA 1
ATOM 4105 C C . TYR B 1 239 ? -4.906 -10.25 -19.5 1 98.62 239 TYR B C 1
ATOM 4107 O O . TYR B 1 239 ? -5.168 -9.133 -19.047 1 98.62 239 TYR B O 1
ATOM 4115 N N . ASP B 1 240 ? -5.695 -11.266 -19.328 1 98.38 240 ASP B N 1
ATOM 4116 C CA . ASP B 1 240 ? -7.012 -11.07 -18.719 1 98.38 240 ASP B CA 1
ATOM 4117 C C . ASP B 1 240 ? -7.211 -12.008 -17.531 1 98.38 240 ASP B C 1
ATOM 4119 O O . ASP B 1 240 ? -8.336 -12.188 -17.047 1 98.38 240 ASP B O 1
ATOM 4123 N N . GLY B 1 241 ? -6.16 -12.617 -17.047 1 98.62 241 GLY B N 1
ATOM 4124 C CA . GLY B 1 241 ? -6.215 -13.484 -15.883 1 98.62 241 GLY B CA 1
ATOM 4125 C C . GLY B 1 241 ? -6.027 -12.75 -14.57 1 98.62 241 GLY B C 1
ATOM 4126 O O . GLY B 1 241 ? -6.352 -11.562 -14.469 1 98.62 241 GLY B O 1
ATOM 4127 N N . VAL B 1 242 ? -5.621 -13.516 -13.578 1 98.81 242 VAL B N 1
ATOM 4128 C CA . VAL B 1 242 ? -5.465 -12.969 -12.234 1 98.81 242 VAL B CA 1
ATOM 4129 C C . VAL B 1 242 ? -3.986 -12.727 -11.938 1 98.81 242 VAL B C 1
ATOM 4131 O O . VAL B 1 242 ? -3.156 -13.617 -12.117 1 98.81 242 VAL B O 1
ATOM 4134 N N . CYS B 1 243 ? -3.635 -11.484 -11.648 1 98.81 243 CYS B N 1
ATOM 4135 C CA . CYS B 1 243 ? -2.359 -11.164 -11.016 1 98.81 243 CYS B CA 1
ATOM 4136 C C . CYS B 1 243 ? -2.4 -11.461 -9.523 1 98.81 243 CYS B C 1
ATOM 4138 O O . CYS B 1 243 ? -2.791 -10.609 -8.727 1 98.81 243 CYS B O 1
ATOM 4140 N N . SER B 1 244 ? -2.008 -12.641 -9.172 1 98.81 244 SER B N 1
ATOM 4141 C CA . SER B 1 244 ? -2.098 -13.078 -7.785 1 98.81 244 SER B CA 1
ATOM 4142 C C . SER B 1 244 ? -0.858 -12.672 -6.996 1 98.81 244 SER B C 1
ATOM 4144 O O . SER B 1 244 ? 0.244 -13.156 -7.266 1 98.81 244 SER B O 1
ATOM 4146 N N . LEU B 1 245 ? -1.044 -11.773 -6.082 1 98.75 245 LEU B N 1
ATOM 4147 C CA . LEU B 1 245 ? 0.066 -11.406 -5.211 1 98.75 245 LEU B CA 1
ATOM 4148 C C . LEU B 1 245 ? 0.481 -12.586 -4.336 1 98.75 245 LEU B C 1
ATOM 4150 O O . LEU B 1 245 ? -0.371 -13.281 -3.785 1 98.75 245 LEU B O 1
ATOM 4154 N N . GLU B 1 246 ? 1.746 -12.82 -4.254 1 98.75 246 GLU B N 1
ATOM 4155 C CA . GLU B 1 246 ? 2.322 -13.828 -3.369 1 98.75 246 GLU B CA 1
ATOM 4156 C C . GLU B 1 246 ? 3.344 -13.203 -2.42 1 98.75 246 GLU B C 1
ATOM 4158 O O . GLU B 1 246 ? 4.441 -12.836 -2.838 1 98.75 246 GLU B O 1
ATOM 4163 N N . HIS B 1 247 ? 2.982 -13.094 -1.204 1 98.19 247 HIS B N 1
ATOM 4164 C CA . HIS B 1 247 ? 3.828 -12.477 -0.187 1 98.19 247 HIS B CA 1
ATOM 4165 C C . HIS B 1 247 ? 4.512 -13.539 0.675 1 98.19 247 HIS B C 1
ATOM 4167 O O . HIS B 1 247 ? 3.842 -14.375 1.281 1 98.19 247 HIS B O 1
ATOM 4173 N N . GLU B 1 248 ? 5.859 -13.508 0.746 1 97.31 248 GLU B N 1
ATOM 4174 C CA . GLU B 1 248 ? 6.621 -14.531 1.451 1 97.31 248 GLU B CA 1
ATOM 4175 C C . GLU B 1 248 ? 7.641 -13.906 2.4 1 97.31 248 GLU B C 1
ATOM 4177 O O . GLU B 1 248 ? 8.789 -14.359 2.471 1 97.31 248 GLU B O 1
ATOM 4182 N N . ARG B 1 249 ? 7.324 -12.883 3.023 1 96.31 249 ARG B N 1
ATOM 4183 C CA . ARG B 1 249 ? 8.156 -12.195 4.008 1 96.31 249 ARG B CA 1
ATOM 4184 C C . ARG B 1 249 ? 7.379 -11.938 5.293 1 96.31 249 ARG B C 1
ATOM 4186 O O . ARG B 1 249 ? 6.203 -11.57 5.254 1 96.31 249 ARG B O 1
ATOM 4193 N N . ASN B 1 250 ? 8.102 -12.062 6.457 1 96.62 250 ASN B N 1
ATOM 4194 C CA . ASN B 1 250 ? 7.48 -11.852 7.758 1 96.62 250 ASN B CA 1
ATOM 4195 C C . ASN B 1 250 ? 6.18 -12.633 7.895 1 96.62 250 ASN B C 1
ATOM 4197 O O . ASN B 1 250 ? 5.148 -12.078 8.266 1 96.62 250 ASN B O 1
ATOM 4201 N N . MET B 1 251 ? 6.254 -13.93 7.656 1 95.81 251 MET B N 1
ATOM 4202 C CA . MET B 1 251 ? 5.074 -14.75 7.406 1 95.81 251 MET B CA 1
ATOM 4203 C C . MET B 1 251 ? 4.285 -14.977 8.695 1 95.81 251 MET B C 1
ATOM 4205 O O . MET B 1 251 ? 3.117 -15.367 8.648 1 95.81 251 MET B O 1
ATOM 4209 N N . ASP B 1 252 ? 4.883 -14.734 9.898 1 97.31 252 ASP B N 1
ATOM 4210 C CA . ASP B 1 252 ? 4.145 -14.828 11.148 1 97.31 252 ASP B CA 1
ATOM 4211 C C . ASP B 1 252 ? 3.207 -13.641 11.328 1 97.31 252 ASP B C 1
ATOM 4213 O O . ASP B 1 252 ? 2.244 -13.711 12.102 1 97.31 252 ASP B O 1
ATOM 4217 N N . ASN B 1 253 ? 3.547 -12.547 10.688 1 96.75 253 ASN B N 1
ATOM 4218 C CA . ASN B 1 253 ? 2.73 -11.336 10.68 1 96.75 253 ASN B CA 1
ATOM 4219 C C . ASN B 1 253 ? 2.877 -10.562 9.375 1 96.75 253 ASN B C 1
ATOM 4221 O O . ASN B 1 253 ? 3.395 -9.445 9.367 1 96.75 253 ASN B O 1
ATOM 4225 N N . PRO B 1 254 ? 2.316 -11.07 8.305 1 98.06 254 PRO B N 1
ATOM 4226 C CA . PRO B 1 254 ? 2.582 -10.547 6.965 1 98.06 254 PRO B CA 1
ATOM 4227 C C . PRO B 1 254 ? 1.63 -9.422 6.574 1 98.06 254 PRO B C 1
ATOM 4229 O O . PRO B 1 254 ? 1.764 -8.844 5.492 1 98.06 254 PRO B O 1
ATOM 4232 N N . PHE B 1 255 ? 0.713 -9.023 7.418 1 98.5 255 PHE B N 1
ATOM 4233 C CA . PHE B 1 255 ? -0.491 -8.32 6.984 1 98.5 255 PHE B CA 1
ATOM 4234 C C . PHE B 1 255 ? -0.159 -6.902 6.527 1 98.5 255 PHE B C 1
ATOM 4236 O O . PHE B 1 255 ? -0.704 -6.426 5.531 1 98.5 255 PHE B O 1
ATOM 4243 N N . SER B 1 256 ? 0.756 -6.168 7.242 1 98.44 256 SER B N 1
ATOM 4244 C CA . SER B 1 256 ? 1.157 -4.848 6.773 1 98.44 256 SER B CA 1
ATOM 4245 C C . SER B 1 256 ? 1.87 -4.926 5.43 1 98.44 256 SER B C 1
ATOM 4247 O O . SER B 1 256 ? 1.621 -4.109 4.539 1 98.44 256 SER B O 1
ATOM 4249 N N . GLY B 1 257 ? 2.746 -5.918 5.301 1 98.56 257 GLY B N 1
ATOM 4250 C CA . GLY B 1 257 ? 3.459 -6.102 4.047 1 98.56 257 GLY B CA 1
ATOM 4251 C C . GLY B 1 257 ? 2.545 -6.449 2.887 1 98.56 257 GLY B C 1
ATOM 4252 O O . GLY B 1 257 ? 2.734 -5.961 1.771 1 98.56 257 GLY B O 1
ATOM 4253 N N . ILE B 1 258 ? 1.542 -7.297 3.158 1 98.88 258 ILE B N 1
ATOM 4254 C CA . ILE B 1 258 ? 0.541 -7.648 2.158 1 98.88 258 ILE B CA 1
ATOM 4255 C C . ILE B 1 258 ? -0.205 -6.395 1.707 1 98.88 258 ILE B C 1
ATOM 4257 O O . ILE B 1 258 ? -0.31 -6.125 0.509 1 98.88 258 ILE B O 1
ATOM 4261 N N . ALA B 1 259 ? -0.686 -5.613 2.67 1 98.88 259 ALA B N 1
ATOM 4262 C CA . ALA B 1 259 ? -1.465 -4.418 2.365 1 98.88 259 ALA B CA 1
ATOM 4263 C C . ALA B 1 259 ? -0.634 -3.408 1.578 1 98.88 259 ALA B C 1
ATOM 4265 O O . ALA B 1 259 ? -1.111 -2.832 0.598 1 98.88 259 ALA B O 1
ATOM 4266 N N . GLU B 1 260 ? 0.603 -3.203 2.01 1 98.75 260 GLU B N 1
ATOM 4267 C CA . GLU B 1 260 ? 1.509 -2.295 1.312 1 98.75 260 GLU B CA 1
ATOM 4268 C C . GLU B 1 260 ? 1.709 -2.721 -0.139 1 98.75 260 GLU B C 1
ATOM 4270 O O . GLU B 1 260 ? 1.684 -1.887 -1.046 1 98.75 260 GLU B O 1
ATOM 4275 N N . SER B 1 261 ? 1.907 -4 -0.339 1 98.88 261 SER B N 1
ATOM 4276 C CA . SER B 1 261 ? 2.164 -4.535 -1.672 1 98.88 261 SER B CA 1
ATOM 4277 C C . SER B 1 261 ? 0.95 -4.371 -2.578 1 98.88 261 SER B C 1
ATOM 4279 O O . SER B 1 261 ? 1.087 -3.996 -3.746 1 98.88 261 SER B O 1
ATOM 4281 N N . ILE B 1 262 ? -0.246 -4.609 -2.033 1 98.81 262 ILE B N 1
ATOM 4282 C CA . ILE B 1 262 ? -1.479 -4.41 -2.787 1 98.81 262 ILE B CA 1
ATOM 4283 C C . ILE B 1 262 ? -1.621 -2.938 -3.168 1 98.81 262 ILE B C 1
ATOM 4285 O O . ILE B 1 262 ? -1.887 -2.611 -4.328 1 98.81 262 ILE B O 1
ATOM 4289 N N . GLY B 1 263 ? -1.401 -2.102 -2.186 1 98.75 263 GLY B N 1
ATOM 4290 C CA . GLY B 1 263 ? -1.479 -0.674 -2.449 1 98.75 263 GLY B CA 1
ATOM 4291 C C . GLY B 1 263 ? -0.503 -0.21 -3.514 1 98.75 263 GLY B C 1
ATOM 4292 O O . GLY B 1 263 ? -0.871 0.551 -4.41 1 98.75 263 GLY B O 1
ATOM 4293 N N . PHE B 1 264 ? 0.755 -0.693 -3.424 1 98.81 264 PHE B N 1
ATOM 4294 C CA . PHE B 1 264 ? 1.777 -0.293 -4.383 1 98.81 264 PHE B CA 1
ATOM 4295 C C . PHE B 1 264 ? 1.39 -0.713 -5.797 1 98.81 264 PHE B C 1
ATOM 4297 O O . PHE B 1 264 ? 1.435 0.097 -6.723 1 98.81 264 PHE B O 1
ATOM 4304 N N . PHE B 1 265 ? 0.989 -1.962 -5.926 1 98.81 265 PHE B N 1
ATOM 4305 C CA . PHE B 1 265 ? 0.611 -2.48 -7.234 1 98.81 265 PHE B CA 1
ATOM 4306 C C . PHE B 1 265 ? -0.543 -1.678 -7.82 1 98.81 265 PHE B C 1
ATOM 4308 O O . PHE B 1 265 ? -0.495 -1.272 -8.984 1 98.81 265 PHE B O 1
ATOM 4315 N N . ARG B 1 266 ? -1.55 -1.349 -7.027 1 98.69 266 ARG B N 1
ATOM 4316 C CA . ARG B 1 266 ? -2.699 -0.56 -7.457 1 98.69 266 ARG B CA 1
ATOM 4317 C C . ARG B 1 266 ? -2.289 0.87 -7.793 1 98.69 266 ARG B C 1
ATOM 4319 O O . ARG B 1 266 ? -2.807 1.465 -8.742 1 98.69 266 ARG B O 1
ATOM 4326 N N . GLY B 1 267 ? -1.324 1.396 -6.973 1 98.56 267 GLY B N 1
ATOM 4327 C CA . GLY B 1 267 ? -0.811 2.723 -7.277 1 98.56 267 GLY B CA 1
ATOM 4328 C C . GLY B 1 267 ? -0.14 2.807 -8.633 1 98.56 267 GLY B C 1
ATOM 4329 O O . GLY B 1 267 ? -0.323 3.783 -9.367 1 98.56 267 GLY B O 1
ATOM 4330 N N . VAL B 1 268 ? 0.61 1.792 -8.953 1 98.5 268 VAL B N 1
ATOM 4331 C CA . VAL B 1 268 ? 1.286 1.779 -10.242 1 98.5 268 VAL B CA 1
ATOM 4332 C C . VAL B 1 268 ? 0.257 1.651 -11.367 1 98.5 268 VAL B C 1
ATOM 4334 O O . VAL B 1 268 ? 0.396 2.277 -12.422 1 98.5 268 VAL B O 1
ATOM 4337 N N . ILE B 1 269 ? -0.795 0.829 -11.148 1 98.38 269 ILE B N 1
ATOM 4338 C CA . ILE B 1 269 ? -1.869 0.71 -12.125 1 98.38 269 ILE B CA 1
ATOM 4339 C C . ILE B 1 269 ? -2.447 2.092 -12.43 1 98.38 269 ILE B C 1
ATOM 4341 O O . ILE B 1 269 ? -2.592 2.469 -13.594 1 98.38 269 ILE B O 1
ATOM 4345 N N . VAL B 1 270 ? -2.703 2.867 -11.383 1 97.81 270 VAL B N 1
ATOM 4346 C CA . VAL B 1 270 ? -3.32 4.18 -11.531 1 97.81 270 VAL B CA 1
ATOM 4347 C C . VAL B 1 270 ? -2.316 5.16 -12.133 1 97.81 270 VAL B C 1
ATOM 4349 O O . VAL B 1 270 ? -2.656 5.938 -13.031 1 97.81 270 VAL B O 1
ATOM 4352 N N . GLY B 1 271 ? -1.061 5.086 -11.711 1 97.44 271 GLY B N 1
ATOM 4353 C CA . GLY B 1 271 ? -0.029 6.023 -12.125 1 97.44 271 GLY B CA 1
ATOM 4354 C C . GLY B 1 271 ? 0.389 5.844 -13.57 1 97.44 271 GLY B C 1
ATOM 4355 O O . GLY B 1 271 ? 0.848 6.789 -14.219 1 97.44 271 GLY B O 1
ATOM 4356 N N . THR B 1 272 ? 0.195 4.613 -14.047 1 96.81 272 THR B N 1
ATOM 4357 C CA . THR B 1 272 ? 0.681 4.336 -15.391 1 96.81 272 THR B CA 1
ATOM 4358 C C . THR B 1 272 ? -0.444 4.477 -16.406 1 96.81 272 THR B C 1
ATOM 4360 O O . THR B 1 272 ? -0.237 4.258 -17.609 1 96.81 272 THR B O 1
ATOM 4363 N N . LYS B 1 273 ? -1.611 4.758 -15.922 1 90.06 273 LYS B N 1
ATOM 4364 C CA . LYS B 1 273 ? -2.693 4.961 -16.891 1 90.06 273 LYS B CA 1
ATOM 4365 C C . LYS B 1 273 ? -2.443 6.203 -17.734 1 90.06 273 LYS B C 1
ATOM 4367 O O . LYS B 1 273 ? -1.943 7.215 -17.25 1 90.06 273 LYS B O 1
ATOM 4372 N N . SER B 1 274 ? -2.344 6.023 -19.016 1 66.69 274 SER B N 1
ATOM 4373 C CA . SER B 1 274 ? -2.129 7.141 -19.922 1 66.69 274 SER B CA 1
ATOM 4374 C C . SER B 1 274 ? -3.219 8.195 -19.781 1 66.69 274 SER B C 1
ATOM 4376 O O . SER B 1 274 ? -4.406 7.871 -19.781 1 66.69 274 SER B O 1
ATOM 4378 N N . ARG B 1 275 ? -3.014 9.312 -19.094 1 48.44 275 ARG B N 1
ATOM 4379 C CA . ARG B 1 275 ? -3.928 10.453 -19.109 1 48.44 275 ARG B CA 1
ATOM 4380 C C . ARG B 1 275 ? -3.625 11.375 -20.297 1 48.44 275 ARG B C 1
ATOM 4382 O O . ARG B 1 275 ? -2.488 11.438 -20.766 1 48.44 275 ARG B O 1
#

Sequence (550 aa):
MKSIKSFFLALLLLFLQSTDLHAQYVPEAQENFKIGMAGFTYHKFDLDRTLEDLYTNQVKYLCIKDFHLPFNSTDEEIAAFHQKLAAKGVTGYAVGPIYMRTVEDVDNAFSYAKRVGVDLIVGVPNHELLTHINAKVQEYDFKFAIHMHGPDIDLYPDADDIWSHVKDLDPRMGMCLDIGHTARNGKDPVADLEKYKDRIYDMHIKDVTANTKEGKSIEIGRGILDIPAFINMLRKTGYDGVCSLEHERNMDNPFSGIAESIGFFRGVIVGTKSRMKSIKSFFLALLLLFLQSTDLHAQYVPEAQENFKIGMAGFTYHKFDLDRTLEDLYTNQVKYLCIKDFHLPFNSTDEEIAAFHQKLAAKGVTGYAVGPIYMRTVEDVDNAFSYAKRVGVDLIVGVPNHELLTHINAKVQEYDFKFAIHMHGPDIDLYPDADDIWSHVKDLDPRMGMCLDIGHTARNGKDPVADLEKYKDRIYDMHIKDVTANTKEGKSIEIGRGILDIPAFINMLRKTGYDGVCSLEHERNMDNPFSGIAESIGFFRGVIVGTKSR

Nearest PDB structures (foldseek):
  3lmz-assembly1_A-2  TM=9.786E-01  e=7.897E-39  Parabacteroides distasonis ATCC 8503
  3p6l-assembly1_A  TM=9.182E-01  e=1.910E-20  Parabacteroides distasonis ATCC 8503
  4kw2-assembly1_A  TM=7.892E-01  e=1.315E-17  Parabacteroides distasonis ATCC 8503
  2zds-assembly1_E  TM=8.510E-01  e=1.222E-13  Streptomyces coelicolor
  3u0h-assembly1_A  TM=7.733E-01  e=4.668E-12  Alicyclobacillus acidocaldarius subsp. acidocaldarius DSM 446

Solvent-accessible surface area (backbone atoms only — not comparable to full-atom values): 29063 Å² total; per-residue (Å²): 134,84,80,78,78,78,78,76,76,76,75,74,75,73,73,70,70,69,68,76,66,69,75,65,47,57,68,54,73,86,47,69,35,43,61,25,32,36,35,72,49,41,73,84,50,54,58,69,62,47,47,49,51,30,44,75,66,70,41,38,32,33,26,39,33,53,92,72,52,48,81,81,56,47,74,66,54,47,52,51,50,51,49,56,32,49,75,52,59,30,39,71,61,27,41,32,77,41,79,26,89,45,72,64,44,49,54,48,51,55,53,36,32,56,72,72,66,32,53,35,40,32,28,44,62,44,77,85,47,49,65,60,48,48,53,46,29,64,74,69,67,24,38,37,16,40,47,43,52,6,69,81,43,84,71,37,29,33,70,70,54,46,43,75,73,30,73,87,48,54,76,44,44,35,22,21,52,30,40,35,30,26,21,19,52,64,43,56,46,52,59,48,48,63,76,45,51,86,32,54,66,34,30,35,42,51,14,20,68,36,54,35,72,83,32,42,59,41,46,40,68,32,30,68,66,63,59,54,59,36,53,52,43,38,61,71,70,58,47,57,44,42,45,12,37,43,58,74,46,61,70,93,67,32,56,43,50,48,25,16,23,52,19,12,54,41,14,20,56,57,20,54,50,87,124,136,84,80,76,78,78,76,78,74,77,76,74,73,73,73,70,69,68,69,77,64,72,74,64,46,57,66,53,71,86,48,68,34,42,61,24,33,35,33,70,49,42,74,87,51,55,57,68,62,46,47,49,52,29,43,74,67,69,42,38,31,32,27,39,32,52,93,72,53,49,79,80,55,47,72,65,53,47,52,52,52,50,48,57,32,49,75,52,60,30,40,72,61,28,40,31,77,42,79,25,86,45,74,65,45,50,54,48,51,54,53,37,35,56,72,72,66,33,52,34,39,31,26,44,63,44,77,85,46,49,66,60,48,49,52,45,31,64,73,70,68,24,38,38,14,39,46,44,50,5,67,80,42,82,72,36,29,34,69,70,55,45,45,75,73,30,72,88,49,54,77,44,44,34,23,22,51,29,40,35,30,26,21,17,51,63,42,56,46,51,59,47,48,64,75,44,51,87,32,54,65,36,31,35,42,50,14,20,68,36,54,35,74,84,33,42,58,43,46,40,69,30,30,69,65,64,59,52,58,36,53,53,42,38,60,73,69,57,48,58,45,43,45,11,38,43,57,74,45,61,70,93,68,33,57,44,50,48,26,16,24,53,18,13,55,42,14,20,55,58,20,53,49,86,126